Protein AF-A0A2E7ZGB5-F1 (afdb_monomer_lite)

pLDDT: mean 86.27, std 13.46, range [33.91, 98.81]

Structure (mmCIF, N/CA/C/O backbone):
data_AF-A0A2E7ZGB5-F1
#
_entry.id   AF-A0A2E7ZGB5-F1
#
loop_
_atom_site.group_PDB
_atom_site.id
_atom_site.type_symbol
_atom_site.label_atom_id
_atom_site.label_alt_id
_atom_site.label_comp_id
_atom_site.label_asym_id
_atom_site.label_entity_id
_atom_site.label_seq_id
_atom_site.pdbx_PDB_ins_code
_atom_site.Cartn_x
_atom_site.Cartn_y
_atom_site.Cartn_z
_atom_site.occupancy
_atom_site.B_iso_or_equiv
_atom_site.auth_seq_id
_atom_site.auth_comp_id
_atom_site.auth_asym_id
_atom_site.auth_atom_id
_atom_site.pdbx_PDB_model_num
ATOM 1 N N . MET A 1 1 ? -42.989 11.416 27.324 1.00 33.91 1 MET A N 1
ATOM 2 C CA . MET A 1 1 ? -41.528 11.415 27.110 1.00 33.91 1 MET A CA 1
ATOM 3 C C . MET A 1 1 ? -41.061 10.011 27.421 1.00 33.91 1 MET A C 1
ATOM 5 O O . MET A 1 1 ? -41.295 9.563 28.530 1.00 33.91 1 MET A O 1
ATOM 9 N N . ASN A 1 2 ? -40.588 9.282 26.412 1.00 34.47 2 ASN A N 1
ATOM 10 C CA . ASN A 1 2 ? -40.180 7.885 26.549 1.00 34.47 2 ASN A CA 1
ATOM 11 C C . ASN A 1 2 ? -38.756 7.885 27.124 1.00 34.47 2 ASN A C 1
ATOM 13 O O . ASN A 1 2 ? -37.868 8.462 26.500 1.00 34.47 2 ASN A O 1
ATOM 17 N N . GLU A 1 3 ? -38.538 7.276 28.289 1.00 39.34 3 GLU A N 1
ATOM 18 C CA . GLU A 1 3 ? -37.222 7.203 28.958 1.00 39.34 3 GLU A CA 1
ATOM 19 C C . GLU A 1 3 ? -36.145 6.509 28.097 1.00 39.34 3 GLU A C 1
ATOM 21 O O . GLU A 1 3 ? -34.952 6.662 28.334 1.00 39.34 3 GLU A O 1
ATOM 26 N N . ASN A 1 4 ? -36.561 5.851 27.011 1.00 43.88 4 ASN A N 1
ATOM 27 C CA . ASN A 1 4 ? -35.703 5.191 26.028 1.00 43.88 4 ASN A CA 1
ATOM 28 C C . ASN A 1 4 ? -34.879 6.139 25.126 1.00 43.88 4 ASN A C 1
ATOM 30 O O . ASN A 1 4 ? -34.114 5.649 24.304 1.00 43.88 4 ASN A O 1
ATOM 34 N N . PHE A 1 5 ? -35.017 7.468 25.240 1.00 46.66 5 PHE A N 1
ATOM 35 C CA . PHE A 1 5 ? -34.258 8.434 24.421 1.00 46.66 5 PHE A CA 1
ATOM 36 C C . PHE A 1 5 ? -33.047 9.065 25.124 1.00 46.66 5 PHE A C 1
ATOM 38 O O . PHE A 1 5 ? -32.237 9.707 24.462 1.00 46.66 5 PHE A O 1
ATOM 45 N N . ASN A 1 6 ? -32.866 8.842 26.430 1.00 44.19 6 ASN A N 1
ATOM 46 C CA . ASN A 1 6 ? -31.703 9.359 27.171 1.00 44.19 6 ASN A CA 1
ATOM 47 C C . ASN A 1 6 ? -30.391 8.603 26.872 1.00 44.19 6 ASN A C 1
ATOM 49 O O . ASN A 1 6 ? -29.354 8.933 27.440 1.00 44.19 6 ASN A O 1
ATOM 53 N N . PHE A 1 7 ? -30.435 7.593 25.998 1.00 50.78 7 PHE A N 1
ATOM 54 C CA . PHE A 1 7 ? -29.295 6.749 25.624 1.00 50.78 7 PHE A CA 1
ATOM 55 C C . PHE A 1 7 ? -28.570 7.188 24.348 1.00 50.78 7 PHE A C 1
ATOM 57 O O . PHE A 1 7 ? -27.513 6.655 24.025 1.00 50.78 7 PHE A O 1
ATOM 64 N N . LEU A 1 8 ? -29.087 8.208 23.653 1.00 53.19 8 LEU A N 1
ATOM 65 C CA . LEU A 1 8 ? -28.355 8.950 22.618 1.00 53.19 8 LEU A CA 1
ATOM 66 C C . LEU A 1 8 ? -27.328 9.885 23.279 1.00 53.19 8 LEU A C 1
ATOM 68 O O . LEU A 1 8 ? -27.328 11.087 23.025 1.00 53.19 8 LEU A O 1
ATOM 72 N N . ALA A 1 9 ? -26.559 9.343 24.226 1.00 53.03 9 ALA A N 1
ATOM 73 C CA . ALA A 1 9 ? -25.839 10.075 25.252 1.00 53.03 9 ALA A CA 1
ATOM 74 C C . ALA A 1 9 ? -24.914 11.127 24.629 1.00 53.03 9 ALA A C 1
ATOM 76 O O . ALA A 1 9 ? -23.829 10.826 24.143 1.00 53.03 9 ALA A O 1
ATOM 77 N N . SER A 1 10 ? -25.364 12.381 24.671 1.00 56.88 10 SER A N 1
ATOM 78 C CA . SER A 1 10 ? -24.547 13.555 24.375 1.00 56.88 10 SER A CA 1
ATOM 79 C C . SER A 1 10 ? -23.524 13.832 25.481 1.00 56.88 10 SER A C 1
ATOM 81 O O . SER A 1 10 ? -22.620 14.635 25.284 1.00 56.88 10 SER A O 1
ATOM 83 N N . GLU A 1 11 ? -23.684 13.204 26.650 1.00 77.88 11 GLU A N 1
ATOM 84 C CA . GLU A 1 11 ? -22.790 13.330 27.799 1.00 77.88 11 GLU A CA 1
ATOM 85 C C . GLU A 1 11 ? -21.987 12.041 27.994 1.00 77.88 11 GLU A C 1
ATOM 87 O O . GLU A 1 11 ? -22.532 10.935 27.941 1.00 77.88 11 GLU A O 1
ATOM 92 N N . ILE A 1 12 ? -20.684 12.196 28.225 1.00 87.50 12 ILE A N 1
ATOM 93 C CA . ILE A 1 12 ? -19.787 11.091 28.561 1.00 87.50 12 ILE A CA 1
ATOM 94 C C . ILE A 1 12 ? -20.091 10.625 29.990 1.00 87.50 12 ILE A C 1
ATOM 96 O O . ILE A 1 12 ? -20.146 11.429 30.920 1.00 87.50 12 ILE A O 1
ATOM 100 N N . LYS A 1 13 ? -20.274 9.317 30.158 1.00 93.75 13 LYS A N 1
ATOM 101 C CA . LYS A 1 13 ? -20.486 8.627 31.428 1.00 93.75 13 LYS A CA 1
ATOM 102 C C . LYS A 1 13 ? -19.448 7.528 31.567 1.00 93.75 13 LYS A C 1
ATOM 104 O O . LYS A 1 13 ? -19.450 6.561 30.803 1.00 93.75 13 LYS A O 1
ATOM 109 N N . GLU A 1 14 ? -18.583 7.709 32.554 1.00 96.44 14 GLU A N 1
ATOM 110 C CA . GLU A 1 14 ? -17.420 6.863 32.796 1.00 96.44 14 GLU A CA 1
ATOM 111 C C . GLU A 1 14 ? -17.732 5.715 33.759 1.00 96.44 14 GLU A C 1
ATOM 113 O O . GLU A 1 14 ? -18.477 5.903 34.727 1.00 96.44 14 GLU A O 1
ATOM 118 N N . LYS A 1 15 ? -17.151 4.540 33.506 1.00 96.88 15 LYS A N 1
ATOM 119 C CA . LYS A 1 15 ? -17.184 3.391 34.417 1.00 96.88 15 LYS A CA 1
ATOM 120 C C . LYS A 1 15 ? -15.921 2.549 34.271 1.00 96.88 15 LYS A C 1
ATOM 122 O O . LYS A 1 15 ? -15.506 2.249 33.155 1.00 96.88 15 LYS A O 1
ATOM 127 N N . ASP A 1 16 ? -15.362 2.131 35.400 1.00 97.94 16 ASP A N 1
ATOM 128 C CA . ASP A 1 16 ? -14.392 1.040 35.433 1.00 97.94 16 ASP A CA 1
ATOM 129 C C . ASP A 1 16 ? -15.157 -0.290 35.407 1.00 97.94 16 ASP A C 1
ATOM 131 O O . ASP A 1 16 ? -16.128 -0.457 36.150 1.00 97.94 16 ASP A O 1
ATOM 135 N N . VAL A 1 17 ? -14.752 -1.204 34.529 1.00 97.56 17 VAL A N 1
ATOM 136 C CA . VAL A 1 17 ? -15.364 -2.521 34.333 1.00 97.56 17 VAL A CA 1
ATOM 137 C C . VAL A 1 17 ? -14.355 -3.585 34.740 1.00 97.56 17 VAL A C 1
ATOM 139 O O . VAL A 1 17 ? -13.349 -3.794 34.061 1.00 97.56 17 VAL A O 1
ATOM 142 N N . TYR A 1 18 ? -14.624 -4.261 35.855 1.00 97.19 18 TYR A N 1
ATOM 143 C CA . TYR A 1 18 ? -13.742 -5.297 36.400 1.00 97.19 18 TYR A CA 1
ATOM 144 C C . TYR A 1 18 ? -14.159 -6.680 35.892 1.00 97.19 18 TYR A C 1
ATOM 146 O O . TYR A 1 18 ? -14.909 -7.399 36.562 1.00 97.19 18 TYR A O 1
ATOM 154 N N . CYS A 1 19 ? -13.678 -7.054 34.707 1.00 94.81 19 CYS A N 1
ATOM 155 C CA . CYS A 1 19 ? -14.109 -8.267 34.009 1.00 94.81 19 CYS A CA 1
ATOM 156 C C . CYS A 1 19 ? -13.753 -9.554 34.770 1.00 94.81 19 CYS A C 1
ATOM 158 O O . CYS A 1 19 ? -14.585 -10.457 34.881 1.00 94.81 19 CYS A O 1
ATOM 160 N N . ASP A 1 20 ? -12.606 -9.578 35.449 1.00 92.56 20 ASP A N 1
ATOM 161 C CA . ASP A 1 20 ? -12.195 -10.700 36.309 1.00 92.56 20 ASP A CA 1
ATOM 162 C C . ASP A 1 20 ? -13.121 -10.917 37.523 1.00 92.56 20 ASP A C 1
ATOM 164 O O . ASP A 1 20 ? -13.155 -11.999 38.113 1.00 92.56 20 ASP A O 1
ATOM 168 N N . ASN A 1 21 ? -13.906 -9.898 37.892 1.00 93.56 21 ASN A N 1
ATOM 169 C CA . ASN A 1 21 ? -14.896 -9.959 38.970 1.00 93.56 21 ASN A CA 1
ATOM 170 C C . ASN A 1 21 ? -16.315 -10.273 38.459 1.00 93.56 21 ASN A C 1
ATOM 172 O O . ASN A 1 21 ? -17.274 -10.214 39.232 1.00 93.56 21 ASN A O 1
ATOM 176 N N . GLY A 1 22 ? -16.456 -10.620 37.175 1.00 91.56 22 GLY A N 1
ATOM 177 C CA . GLY A 1 22 ? -17.725 -10.978 36.544 1.00 91.56 22 GLY A CA 1
ATOM 178 C C . GLY A 1 22 ? -18.549 -9.794 36.037 1.00 91.56 22 GLY A C 1
ATOM 179 O O . GLY A 1 22 ? -19.699 -9.997 35.650 1.00 91.56 22 GLY A O 1
ATOM 180 N N . GLU A 1 23 ? -18.004 -8.572 36.034 1.00 95.75 23 GLU A N 1
ATOM 181 C CA . GLU A 1 23 ? -18.638 -7.454 35.332 1.00 95.75 23 GLU A CA 1
ATOM 182 C C . GLU A 1 23 ? -18.489 -7.615 33.816 1.00 95.75 23 GLU A C 1
ATOM 184 O O . GLU A 1 23 ? -17.517 -8.191 33.332 1.00 95.75 23 GLU A O 1
ATOM 189 N N . THR A 1 24 ? -19.442 -7.089 33.046 1.00 93.94 24 THR A N 1
ATOM 190 C CA . THR A 1 24 ? -19.388 -7.163 31.583 1.00 93.94 24 THR A CA 1
ATOM 191 C C . THR A 1 24 ? -19.484 -5.781 30.949 1.00 93.94 24 THR A C 1
ATOM 193 O O . THR A 1 24 ? -20.166 -4.879 31.448 1.00 93.94 24 THR A O 1
ATOM 196 N N . ILE A 1 25 ? -18.824 -5.625 29.798 1.00 94.12 25 ILE A N 1
ATOM 197 C CA . ILE A 1 25 ? -18.914 -4.413 28.974 1.00 94.12 25 ILE A CA 1
ATOM 198 C C . ILE A 1 25 ? -20.365 -4.177 28.537 1.00 94.12 25 ILE A C 1
ATOM 200 O O . ILE A 1 25 ? -20.853 -3.050 28.587 1.00 94.12 25 ILE A O 1
ATOM 204 N N . SER A 1 26 ? -21.078 -5.244 28.169 1.00 91.38 26 SER A N 1
ATOM 205 C CA . SER A 1 26 ? -22.479 -5.162 27.747 1.00 91.38 26 SER A CA 1
ATOM 206 C C . SER A 1 26 ? -23.388 -4.620 28.851 1.00 91.38 26 SER A C 1
ATOM 208 O O . SER A 1 26 ? -24.216 -3.753 28.573 1.00 91.38 26 SER A O 1
ATOM 210 N N . ASP A 1 27 ? -23.219 -5.056 30.103 1.00 92.62 27 ASP A N 1
ATOM 211 C CA . ASP A 1 27 ? -24.002 -4.539 31.233 1.00 92.62 27 ASP A CA 1
ATOM 212 C C . ASP A 1 27 ? -23.693 -3.064 31.505 1.00 92.62 27 ASP A C 1
ATOM 214 O O . ASP A 1 27 ? -24.611 -2.259 31.663 1.00 92.62 27 ASP A O 1
ATOM 218 N N . ALA A 1 28 ? -22.413 -2.674 31.472 1.00 94.25 28 ALA A N 1
ATOM 219 C CA . ALA A 1 28 ? -22.016 -1.272 31.595 1.00 94.25 28 ALA A CA 1
ATOM 220 C C . ALA A 1 28 ? -22.647 -0.400 30.498 1.00 94.25 28 ALA A C 1
ATOM 222 O O . ALA A 1 28 ? -23.225 0.649 30.794 1.00 94.25 28 ALA A O 1
ATOM 223 N N . ILE A 1 29 ? -22.613 -0.856 29.243 1.00 92.00 29 ILE A N 1
ATOM 224 C CA . ILE A 1 29 ? -23.288 -0.156 28.151 1.00 92.00 29 ILE A CA 1
ATOM 225 C C . ILE A 1 29 ? -24.784 -0.090 28.430 1.00 92.00 29 ILE A C 1
ATOM 227 O O . ILE A 1 29 ? -25.334 0.994 28.332 1.00 92.00 29 ILE A O 1
ATOM 231 N N . ASN A 1 30 ? -25.435 -1.190 28.823 1.00 89.62 30 ASN A N 1
ATOM 232 C CA . ASN A 1 30 ? -26.880 -1.273 29.078 1.00 89.62 30 ASN A CA 1
ATOM 233 C C . ASN A 1 30 ? -27.377 -0.402 30.246 1.00 89.62 30 ASN A C 1
ATOM 235 O O . ASN A 1 30 ? -28.555 -0.008 30.241 1.00 89.62 30 ASN A O 1
ATOM 239 N N . ASP A 1 31 ? -26.492 -0.080 31.188 1.00 90.88 31 ASP A N 1
ATOM 240 C CA . ASP A 1 31 ? -26.709 0.856 32.296 1.00 90.88 31 ASP A CA 1
ATOM 241 C C . ASP A 1 31 ? -26.517 2.331 31.888 1.00 90.88 31 ASP A C 1
ATOM 243 O O . ASP A 1 31 ? -26.887 3.243 32.632 1.00 90.88 31 ASP A O 1
ATOM 247 N N . GLY A 1 32 ? -26.002 2.588 30.682 1.00 89.25 32 GLY A N 1
ATOM 248 C CA . GLY A 1 32 ? -25.879 3.924 30.094 1.00 89.25 32 GLY A CA 1
ATOM 249 C C . GLY A 1 32 ? -24.488 4.530 30.153 1.00 89.25 32 GLY A C 1
ATOM 250 O O . GLY A 1 32 ? -24.374 5.744 29.981 1.00 89.25 32 GLY A O 1
ATOM 251 N N . TYR A 1 33 ? -23.453 3.726 30.396 1.00 93.31 33 TYR A N 1
ATOM 252 C CA . TYR A 1 33 ? -22.061 4.162 30.322 1.00 93.31 33 TYR A CA 1
ATOM 253 C C . TYR A 1 33 ? -21.532 4.050 28.887 1.00 93.31 33 TYR A C 1
ATOM 255 O O . TYR A 1 33 ? -21.860 3.115 28.161 1.00 93.31 33 TYR A O 1
ATOM 263 N N . ASN A 1 34 ? -20.721 5.021 28.470 1.00 92.81 34 ASN A N 1
ATOM 264 C CA . ASN A 1 34 ? -20.188 5.126 27.104 1.00 92.81 34 ASN A CA 1
ATOM 265 C C . ASN A 1 34 ? -18.686 5.455 27.058 1.00 92.81 34 ASN A C 1
ATOM 267 O O . ASN A 1 34 ? -18.129 5.655 25.980 1.00 92.81 34 ASN A O 1
ATOM 271 N N . SER A 1 35 ? -18.034 5.504 28.218 1.00 96.69 35 SER A N 1
ATOM 272 C CA . SER A 1 35 ? -16.586 5.588 28.362 1.00 96.69 35 SER A CA 1
ATOM 273 C C . SER A 1 35 ? -16.159 4.580 29.419 1.00 96.69 35 SER A C 1
ATOM 275 O O . SER A 1 35 ? -16.526 4.704 30.586 1.00 96.69 35 SER A O 1
ATOM 277 N N . LEU A 1 36 ? -15.466 3.529 29.000 1.00 97.62 36 LEU A N 1
ATOM 278 C CA . LEU A 1 36 ? -15.173 2.373 29.837 1.00 97.62 36 LEU A CA 1
ATOM 279 C C . LEU A 1 36 ? -13.664 2.225 30.016 1.00 97.62 36 LEU A C 1
ATOM 281 O O . LEU A 1 36 ? -12.936 2.183 29.025 1.00 97.62 36 LEU A O 1
ATOM 285 N N . THR A 1 37 ? -13.208 2.110 31.261 1.00 98.12 37 THR A N 1
ATOM 286 C CA . THR A 1 37 ? -11.881 1.558 31.571 1.00 98.12 37 THR A CA 1
ATOM 287 C C . THR A 1 37 ? -12.069 0.080 31.867 1.00 98.12 37 THR A C 1
ATOM 289 O O . THR A 1 37 ? -12.828 -0.252 32.774 1.00 98.12 37 THR A O 1
ATOM 292 N N . ILE A 1 38 ? -11.430 -0.813 31.123 1.00 97.62 38 ILE A N 1
ATOM 293 C CA . ILE A 1 38 ? -11.533 -2.250 31.389 1.00 97.62 38 ILE A CA 1
ATOM 294 C C . ILE A 1 38 ? -10.335 -2.740 32.197 1.00 97.62 38 ILE A C 1
ATOM 296 O O . ILE A 1 38 ? -9.227 -2.233 32.036 1.00 97.62 38 ILE A O 1
ATOM 300 N N . HIS A 1 39 ? -10.588 -3.721 33.060 1.00 97.25 39 HIS A N 1
ATOM 301 C CA . HIS A 1 39 ? -9.574 -4.424 33.834 1.00 97.25 39 HIS A CA 1
ATOM 302 C C . HIS A 1 39 ? -9.705 -5.933 33.609 1.00 97.25 39 HIS A C 1
ATOM 304 O O . HIS A 1 39 ? -10.774 -6.502 33.871 1.00 97.25 39 HIS A O 1
ATOM 310 N N . GLY A 1 40 ? -8.607 -6.566 33.203 1.00 95.25 40 GLY A N 1
ATOM 311 C CA . GLY A 1 40 ? -8.510 -8.009 33.003 1.00 95.25 40 GLY A CA 1
ATOM 312 C C . GLY A 1 40 ? -9.094 -8.479 31.673 1.00 95.25 40 GLY A C 1
ATOM 313 O O . GLY A 1 40 ? -9.052 -7.764 30.668 1.00 95.25 40 GLY A O 1
ATOM 314 N N . ASP A 1 41 ? -9.639 -9.696 31.674 1.00 95.25 41 ASP A N 1
ATOM 315 C CA . ASP A 1 41 ? -10.091 -10.377 30.458 1.00 95.25 41 ASP A CA 1
ATOM 316 C C . ASP A 1 41 ? -11.610 -10.275 30.289 1.00 95.25 41 ASP A C 1
ATOM 318 O O . ASP A 1 41 ? -12.398 -11.031 30.866 1.00 95.25 41 ASP A O 1
ATOM 322 N N . CYS A 1 42 ? -12.049 -9.333 29.462 1.00 94.19 42 CYS A N 1
ATOM 323 C CA . CYS A 1 42 ? -13.453 -9.181 29.115 1.00 94.19 42 CYS A CA 1
ATOM 324 C C . CYS A 1 42 ? -13.849 -10.149 28.000 1.00 94.19 42 CYS A C 1
ATOM 326 O O . CYS A 1 42 ? -13.098 -10.390 27.055 1.00 94.19 42 CYS A O 1
ATOM 328 N N . SER A 1 43 ? -15.079 -10.661 28.055 1.00 90.06 43 SER A N 1
ATOM 329 C CA . SER A 1 43 ? -15.645 -11.441 26.957 1.00 90.06 43 SER A CA 1
ATOM 330 C C . SER A 1 43 ? -17.029 -10.952 26.562 1.00 90.06 43 SER A C 1
ATOM 332 O O . SER A 1 43 ? -17.838 -10.577 27.413 1.00 90.06 43 SER A O 1
ATOM 334 N N . GLY A 1 44 ? -17.295 -10.974 25.259 1.00 84.62 44 GLY A N 1
ATOM 335 C CA . GLY A 1 44 ? -18.600 -10.663 24.689 1.00 84.62 44 GLY A CA 1
ATOM 336 C C . GLY A 1 44 ? -18.506 -9.782 23.453 1.00 84.62 44 GLY A C 1
ATOM 337 O O . GLY A 1 44 ? -17.617 -8.942 23.346 1.00 84.62 44 GLY A O 1
ATOM 338 N N . ALA A 1 45 ? -19.447 -9.984 22.533 1.00 86.81 45 ALA A N 1
ATOM 339 C CA . ALA A 1 45 ? -19.609 -9.129 21.367 1.00 86.81 45 ALA A CA 1
ATOM 340 C C . ALA A 1 45 ? -20.067 -7.719 21.774 1.00 86.81 45 ALA A C 1
ATOM 342 O O . ALA A 1 45 ? -20.750 -7.553 22.788 1.00 86.81 45 ALA A O 1
ATOM 343 N N . ILE A 1 46 ? -19.705 -6.708 20.982 1.00 89.62 46 ILE A N 1
ATOM 344 C CA . ILE A 1 46 ? -20.018 -5.297 21.249 1.00 89.62 46 ILE A CA 1
ATOM 345 C C . ILE A 1 46 ? -20.607 -4.645 19.996 1.00 89.62 46 ILE A C 1
ATOM 347 O O . ILE A 1 46 ? -20.060 -4.732 18.897 1.00 89.62 46 ILE A O 1
ATOM 351 N N . GLY A 1 47 ? -21.731 -3.953 20.173 1.00 89.38 47 GLY A N 1
ATOM 352 C CA . GLY A 1 47 ? -22.405 -3.189 19.130 1.00 89.38 47 GLY A CA 1
ATOM 353 C C . GLY A 1 47 ? -22.415 -1.694 19.439 1.00 89.38 47 GLY A C 1
ATOM 354 O O . GLY A 1 47 ? -22.876 -1.280 20.501 1.00 89.38 47 GLY A O 1
ATOM 355 N N . VAL A 1 48 ? -21.995 -0.865 18.485 1.00 90.19 48 VAL A N 1
ATOM 356 C CA . VAL A 1 48 ? -22.073 0.601 18.568 1.00 90.19 48 VAL A CA 1
ATOM 357 C C . VAL A 1 48 ? -22.882 1.106 17.374 1.00 90.19 48 VAL A C 1
ATOM 359 O O . VAL A 1 48 ? -22.406 1.113 16.244 1.00 90.19 48 VAL A O 1
ATOM 362 N N . TYR A 1 49 ? -24.150 1.447 17.598 1.00 86.06 49 TYR A N 1
ATOM 363 C CA . TYR A 1 49 ? -25.102 1.725 16.526 1.00 86.06 49 TYR A CA 1
ATOM 364 C C . TYR A 1 49 ? -26.202 2.727 16.905 1.00 86.06 49 TYR A C 1
ATOM 366 O O . TYR A 1 49 ? -26.757 2.705 18.012 1.00 86.06 49 TYR A O 1
ATOM 374 N N . LYS A 1 50 ? -26.591 3.570 15.937 1.00 78.00 50 LYS A N 1
ATOM 375 C CA . LYS A 1 50 ? -27.755 4.468 16.023 1.00 78.00 50 LYS A CA 1
ATOM 376 C C . LYS A 1 50 ? -29.021 3.756 15.531 1.00 78.00 50 LYS A C 1
ATOM 378 O O . LYS A 1 50 ? -29.319 3.731 14.350 1.00 78.00 50 LYS A O 1
ATOM 383 N N . LEU A 1 51 ? -29.777 3.165 16.461 1.00 64.50 51 LEU A N 1
ATOM 384 C CA . LEU A 1 51 ? -31.217 2.843 16.357 1.00 64.50 51 LEU A CA 1
ATOM 385 C C . LEU A 1 51 ? -31.795 2.566 14.937 1.00 64.50 51 LEU A C 1
ATOM 387 O O . LEU A 1 51 ? -32.546 3.395 14.432 1.00 64.50 51 LEU A O 1
ATOM 391 N N . ALA A 1 52 ? -31.565 1.373 14.360 1.00 58.09 52 ALA A N 1
ATOM 392 C CA . ALA A 1 52 ? -32.555 0.634 13.538 1.00 58.09 52 ALA A CA 1
ATOM 393 C C . ALA A 1 52 ? -32.059 -0.769 13.090 1.00 58.09 52 ALA A C 1
ATOM 395 O O . ALA A 1 52 ? -31.901 -1.011 11.893 1.00 58.09 52 ALA A O 1
ATOM 396 N N . PRO A 1 53 ? -31.883 -1.750 14.000 1.00 55.19 53 PRO A N 1
ATOM 397 C CA . PRO A 1 53 ? -31.582 -3.135 13.603 1.00 55.19 53 PRO A CA 1
ATOM 398 C C . PRO A 1 53 ? -32.667 -3.754 12.693 1.00 55.19 53 PRO A C 1
ATOM 400 O O . PRO A 1 53 ? -32.386 -4.647 11.892 1.00 55.19 53 PRO A O 1
ATOM 403 N N . SER A 1 54 ? -33.892 -3.210 12.722 1.00 56.00 54 SER A N 1
ATOM 404 C CA . SER A 1 54 ? -35.001 -3.621 11.854 1.00 56.00 54 SER A CA 1
ATOM 405 C C . SER A 1 54 ? -34.754 -3.390 10.360 1.00 56.00 54 SER A C 1
ATOM 407 O O . SER A 1 54 ? -35.308 -4.133 9.551 1.00 56.00 54 SER A O 1
ATOM 409 N N . ALA A 1 55 ? -33.916 -2.417 9.976 1.00 53.09 55 ALA A N 1
ATOM 410 C CA . ALA A 1 55 ? -33.546 -2.190 8.575 1.00 53.09 55 ALA A CA 1
ATOM 411 C C . ALA A 1 55 ? -32.760 -3.373 7.977 1.00 53.09 55 ALA A C 1
ATOM 413 O O . ALA A 1 55 ? -32.739 -3.547 6.761 1.00 53.09 55 ALA A O 1
ATOM 414 N N . TYR A 1 56 ? -32.183 -4.214 8.838 1.00 57.25 56 TYR A N 1
ATOM 415 C CA . TYR A 1 56 ? -31.417 -5.404 8.477 1.00 57.25 56 TYR A CA 1
ATOM 416 C C . TYR A 1 56 ? -32.169 -6.710 8.780 1.00 57.25 56 TYR A C 1
ATOM 418 O O . TYR A 1 56 ? -31.596 -7.790 8.683 1.00 57.25 56 TYR A O 1
ATOM 426 N N . GLY A 1 57 ? -33.454 -6.632 9.156 1.00 61.50 57 GLY A N 1
ATOM 427 C CA . GLY A 1 57 ? -34.246 -7.804 9.542 1.00 61.50 57 GLY A CA 1
ATOM 428 C C . GLY A 1 57 ? -33.831 -8.432 10.878 1.00 61.50 57 GLY A C 1
ATOM 429 O O . GLY A 1 57 ? -34.220 -9.566 11.145 1.00 61.50 57 GLY A O 1
ATOM 430 N N . ILE A 1 58 ? -33.068 -7.710 11.707 1.00 66.38 58 ILE A N 1
ATOM 431 C CA . ILE A 1 58 ? -32.559 -8.187 12.998 1.00 66.38 58 ILE A CA 1
ATOM 432 C C . ILE A 1 58 ? -33.428 -7.632 14.135 1.00 66.38 58 ILE A C 1
ATOM 434 O O . ILE A 1 58 ? -33.832 -6.462 14.117 1.00 66.38 58 ILE A O 1
ATOM 438 N N . SER A 1 59 ? -33.745 -8.463 15.132 1.00 66.75 59 SER A N 1
ATOM 439 C CA . SER A 1 59 ? -34.457 -8.013 16.329 1.00 66.75 59 SER A CA 1
ATOM 440 C C . SER A 1 59 ? -33.503 -7.298 17.283 1.00 66.75 59 SER A C 1
ATOM 442 O O . SER A 1 59 ? -32.339 -7.660 17.407 1.00 66.75 59 SER A O 1
ATOM 444 N N . TYR A 1 60 ? -34.008 -6.331 18.054 1.00 64.88 60 TYR A N 1
ATOM 445 C CA . TYR A 1 60 ? -33.243 -5.745 19.165 1.00 64.88 60 TYR A CA 1
ATOM 446 C C . TYR A 1 60 ? -32.784 -6.795 20.186 1.00 64.88 60 TYR A C 1
ATOM 448 O O . TYR A 1 60 ? -31.766 -6.598 20.836 1.00 64.88 60 TYR A O 1
ATOM 456 N N . ASN A 1 61 ? -33.520 -7.902 20.319 1.00 69.50 61 ASN A N 1
ATOM 457 C CA . ASN A 1 61 ? -33.156 -8.996 21.221 1.00 69.50 61 ASN A CA 1
ATOM 458 C C . ASN A 1 61 ? -31.963 -9.820 20.717 1.00 69.50 61 ASN A C 1
ATOM 460 O O . ASN A 1 61 ? -31.409 -10.592 21.491 1.00 69.50 61 ASN A O 1
ATOM 464 N N . ASP A 1 62 ? -31.594 -9.663 19.446 1.00 72.06 62 ASP A N 1
ATOM 465 C CA . ASP A 1 62 ? -30.460 -10.353 18.833 1.00 72.06 62 ASP A CA 1
ATOM 466 C C . ASP A 1 62 ? -29.182 -9.488 18.889 1.00 72.06 62 ASP A C 1
ATOM 468 O O . ASP A 1 62 ? -28.129 -9.908 18.417 1.00 72.06 62 ASP A O 1
ATOM 472 N N . MET A 1 63 ? -29.266 -8.266 19.438 1.00 79.00 63 MET A N 1
ATOM 473 C CA . MET A 1 63 ? -28.137 -7.341 19.579 1.00 79.00 63 MET A CA 1
ATOM 474 C C . MET A 1 63 ? -27.385 -7.582 20.900 1.00 79.00 63 MET A C 1
ATOM 476 O O . MET A 1 63 ? -28.029 -7.839 21.919 1.00 79.00 63 MET A O 1
ATOM 480 N N . PRO A 1 64 ? -26.047 -7.422 20.929 1.00 81.88 64 PRO A N 1
ATOM 481 C CA . PRO A 1 64 ? -25.240 -7.676 22.129 1.00 81.88 64 PRO A CA 1
ATOM 482 C C . PRO A 1 64 ? -25.528 -6.707 23.289 1.00 81.88 64 PRO A C 1
ATOM 484 O O . PRO A 1 64 ? -25.478 -7.084 24.457 1.00 81.88 64 PRO A O 1
ATOM 487 N N . ASN A 1 65 ? -25.873 -5.457 22.976 1.00 85.69 65 ASN A N 1
ATOM 488 C CA . ASN A 1 65 ? -26.171 -4.404 23.946 1.00 85.69 65 ASN A CA 1
ATOM 489 C C . ASN A 1 65 ? -27.203 -3.413 23.388 1.00 85.69 65 ASN A C 1
ATOM 491 O O . ASN A 1 65 ? -27.502 -3.402 22.190 1.00 85.69 65 ASN A O 1
ATOM 495 N N . LYS A 1 66 ? -27.739 -2.549 24.260 1.00 85.56 66 LYS A N 1
ATOM 496 C CA . LYS A 1 66 ? -28.615 -1.431 23.884 1.00 85.56 66 LYS A CA 1
ATOM 497 C C . LYS A 1 66 ? -27.904 -0.473 22.915 1.00 85.56 66 LYS A C 1
ATOM 499 O O . LYS A 1 66 ? -26.691 -0.303 23.031 1.00 85.56 66 LYS A O 1
ATOM 504 N N . PRO A 1 67 ? -28.648 0.194 22.012 1.00 84.94 67 PRO A N 1
ATOM 505 C CA . PRO A 1 67 ? -28.079 1.135 21.051 1.00 84.94 67 PRO A CA 1
ATOM 506 C C . PRO A 1 67 ? -27.254 2.228 21.731 1.00 84.94 67 PRO A C 1
ATOM 508 O O . PRO A 1 67 ? -27.721 2.856 22.680 1.00 84.94 67 PRO A O 1
ATOM 511 N N . ILE A 1 68 ? -26.063 2.477 21.201 1.00 86.25 68 ILE A N 1
ATOM 512 C CA . ILE A 1 68 ? -25.102 3.469 21.682 1.00 86.25 68 ILE A CA 1
ATOM 513 C C . ILE A 1 68 ? -24.364 4.029 20.467 1.00 86.25 68 ILE A C 1
ATOM 515 O O . ILE A 1 68 ? -23.842 3.270 19.666 1.00 86.25 68 ILE A O 1
ATOM 519 N N . SER A 1 69 ? -24.348 5.349 20.288 1.00 88.00 69 SER A N 1
ATOM 520 C CA . SER A 1 69 ? -23.796 5.983 19.077 1.00 88.00 69 SER A CA 1
ATOM 521 C C . SER A 1 69 ? -22.325 6.383 19.186 1.00 88.00 69 SER A C 1
ATOM 523 O O . SER A 1 69 ? -21.720 6.827 18.212 1.00 88.00 69 SER A O 1
ATOM 525 N N . TYR A 1 70 ? -21.788 6.323 20.399 1.00 91.31 70 TYR A N 1
ATOM 526 C CA . TYR A 1 70 ? -20.454 6.773 20.757 1.00 91.31 70 TYR A CA 1
ATOM 527 C C . TYR A 1 70 ? -19.961 5.897 21.898 1.00 91.31 70 TYR A C 1
ATOM 529 O O . TYR A 1 70 ? -20.635 5.836 22.925 1.00 91.31 70 TYR A O 1
ATOM 537 N N . LEU A 1 71 ? -18.821 5.238 21.727 1.00 94.56 71 LEU A N 1
ATOM 538 C CA . LEU A 1 71 ? -18.219 4.402 22.758 1.00 94.56 71 LEU A CA 1
ATOM 539 C C . LEU A 1 71 ? -16.709 4.648 22.808 1.00 94.56 71 LEU A C 1
ATOM 541 O O . LEU A 1 71 ? -16.041 4.626 21.776 1.00 94.56 71 LEU A O 1
ATOM 545 N N . ILE A 1 72 ? -16.179 4.872 24.009 1.00 97.00 72 ILE A N 1
ATOM 546 C CA . ILE A 1 72 ? -14.745 4.805 24.299 1.00 97.00 72 ILE A CA 1
ATOM 547 C C . ILE A 1 72 ? -14.500 3.572 25.162 1.00 97.00 72 ILE A C 1
ATOM 549 O O . ILE A 1 72 ? -15.168 3.395 26.181 1.00 97.00 72 ILE A O 1
ATOM 553 N N . ILE A 1 73 ? -13.513 2.762 24.796 1.00 97.12 73 ILE A N 1
ATOM 554 C CA . ILE A 1 73 ? -12.982 1.696 25.642 1.00 97.12 73 ILE A CA 1
ATOM 555 C C . ILE A 1 73 ? -11.476 1.892 25.771 1.00 97.12 73 ILE A C 1
ATOM 557 O O . ILE A 1 73 ? -10.779 2.045 24.770 1.00 97.12 73 ILE A O 1
ATOM 561 N N . LYS A 1 74 ? -10.961 1.886 26.996 1.00 97.62 74 LYS A N 1
ATOM 562 C CA . LYS A 1 74 ? -9.525 1.950 27.264 1.00 97.62 74 LYS A CA 1
ATOM 563 C C . LYS A 1 74 ? -9.097 0.847 28.223 1.00 97.62 74 LYS A C 1
ATOM 565 O O . LYS A 1 74 ? -9.850 0.505 29.134 1.00 97.62 74 LYS A O 1
ATOM 570 N N . GLY A 1 75 ? -7.894 0.327 28.031 1.00 97.31 75 GLY A N 1
ATOM 571 C CA . GLY A 1 75 ? -7.237 -0.531 29.010 1.00 97.31 75 GLY A CA 1
ATOM 572 C C . GLY A 1 75 ? -6.828 0.289 30.225 1.00 97.31 75 GLY A C 1
ATOM 573 O O . GLY A 1 75 ? -6.594 1.499 30.127 1.00 97.31 75 GLY A O 1
ATOM 574 N N . TYR A 1 76 ? -6.757 -0.356 31.378 1.00 96.00 76 TYR A N 1
ATOM 575 C CA . TYR A 1 76 ? -6.257 0.263 32.593 1.00 96.00 76 TYR A CA 1
ATOM 576 C C . TYR A 1 76 ? -4.731 0.426 32.554 1.00 96.00 76 TYR A C 1
ATOM 578 O O . TYR A 1 76 ? -4.225 1.475 32.957 1.00 96.00 76 TYR A O 1
ATOM 586 N N . ASN A 1 77 ? -4.005 -0.584 32.056 1.00 84.69 77 ASN A N 1
ATOM 587 C CA . ASN A 1 77 ? -2.538 -0.626 32.143 1.00 84.69 77 ASN A CA 1
ATOM 588 C C . ASN A 1 77 ? -1.783 -0.029 30.937 1.00 84.69 77 ASN A C 1
ATOM 590 O O . ASN A 1 77 ? -0.563 0.088 31.005 1.00 84.69 77 ASN A O 1
ATOM 594 N N . ASP A 1 78 ? -2.471 0.381 29.863 1.00 88.12 78 ASP A N 1
ATOM 595 C CA . ASP A 1 78 ? -1.886 0.941 28.617 1.00 88.12 78 ASP A CA 1
ATOM 596 C C . ASP A 1 78 ? -0.730 0.106 28.013 1.00 88.12 78 ASP A C 1
ATOM 598 O O . ASP A 1 78 ? 0.077 0.583 27.219 1.00 88.12 78 ASP A O 1
ATOM 602 N N . ASP A 1 79 ? -0.642 -1.168 28.386 1.00 92.50 79 ASP A N 1
ATOM 603 C CA . ASP A 1 79 ? 0.380 -2.132 27.969 1.00 92.50 79 ASP A CA 1
ATOM 604 C C . ASP A 1 79 ? -0.229 -3.292 27.165 1.00 92.50 79 ASP A C 1
ATOM 606 O O . ASP A 1 79 ? 0.430 -4.305 26.931 1.00 92.50 79 ASP A O 1
ATOM 610 N N . LYS A 1 80 ? -1.493 -3.131 26.742 1.00 94.69 80 LYS A N 1
ATOM 611 C CA . LYS A 1 80 ? -2.293 -4.113 25.996 1.00 94.69 80 LYS A CA 1
ATOM 612 C C . LYS A 1 80 ? -2.596 -5.399 26.784 1.00 94.69 80 LYS A C 1
ATOM 614 O O . LYS A 1 80 ? -3.070 -6.364 26.186 1.00 94.69 80 LYS A O 1
ATOM 619 N N . SER A 1 81 ? -2.358 -5.421 28.104 1.00 96.06 81 SER A N 1
ATOM 620 C CA . SER A 1 81 ? -2.647 -6.588 28.956 1.00 96.06 81 SER A CA 1
ATOM 621 C C . SER A 1 81 ? -4.137 -6.809 29.211 1.00 96.06 81 SER A C 1
ATOM 623 O O . SER A 1 81 ? -4.543 -7.952 29.396 1.00 96.06 81 SER A O 1
ATOM 625 N N . ASP A 1 82 ? -4.946 -5.747 29.194 1.00 97.25 82 ASP A N 1
ATOM 626 C CA . ASP A 1 82 ? -6.400 -5.861 29.284 1.00 97.25 82 ASP A CA 1
ATOM 627 C C . ASP A 1 82 ? -6.965 -6.300 27.928 1.00 97.25 82 ASP A C 1
ATOM 629 O O . ASP A 1 82 ? -6.645 -5.716 26.881 1.00 97.25 82 ASP A O 1
ATOM 633 N N . THR A 1 83 ? -7.806 -7.336 27.936 1.00 96.31 83 THR A N 1
ATOM 634 C CA . THR A 1 83 ? -8.257 -7.989 26.704 1.00 96.31 83 THR A CA 1
ATOM 635 C C . THR A 1 83 ? -9.771 -7.956 26.535 1.00 96.31 83 THR A C 1
ATOM 637 O O . THR A 1 83 ? -10.538 -7.953 27.499 1.00 96.31 83 THR A O 1
ATOM 640 N N . ILE A 1 84 ? -10.222 -7.954 25.280 1.00 95.12 84 ILE A N 1
ATOM 641 C CA . ILE A 1 84 ? -11.607 -8.254 24.915 1.00 95.12 84 ILE A CA 1
ATOM 642 C C . ILE A 1 84 ? -11.584 -9.437 23.960 1.00 95.12 84 ILE A C 1
ATOM 644 O O . ILE A 1 84 ? -11.037 -9.340 22.865 1.00 95.12 84 ILE A O 1
ATOM 648 N N . THR A 1 85 ? -12.199 -10.543 24.369 1.00 93.50 85 THR A N 1
ATOM 649 C CA . THR A 1 85 ? -12.307 -11.758 23.559 1.00 93.50 85 THR A CA 1
ATOM 650 C C . THR A 1 85 ? -13.755 -12.021 23.171 1.00 93.50 85 THR A C 1
ATOM 652 O O . THR A 1 85 ? -14.625 -12.226 24.027 1.00 93.50 85 THR A O 1
ATOM 655 N N . THR A 1 86 ? -14.028 -12.061 21.874 1.00 87.06 86 THR A N 1
ATOM 656 C CA . THR A 1 86 ? -15.365 -12.333 21.340 1.00 87.06 86 THR A CA 1
ATOM 657 C C . THR A 1 86 ? -15.513 -13.816 20.965 1.00 87.06 86 THR A C 1
ATOM 659 O O . THR A 1 86 ? -14.581 -14.438 20.453 1.00 87.06 86 THR A O 1
ATOM 662 N N . PRO A 1 87 ? -16.657 -14.448 21.283 1.00 73.44 87 PRO A N 1
ATOM 663 C CA . PRO A 1 87 ? -16.894 -15.850 20.947 1.00 73.44 87 PRO A CA 1
ATOM 664 C C . PRO A 1 87 ? -17.189 -16.032 19.448 1.00 73.44 87 PRO A C 1
ATOM 666 O O . PRO A 1 87 ? -17.935 -15.255 18.869 1.00 73.44 87 PRO A O 1
ATOM 669 N N . SER A 1 88 ? -16.695 -17.116 18.840 1.00 67.75 88 SER A N 1
ATOM 670 C CA . SER A 1 88 ? -16.956 -17.448 17.428 1.00 67.75 88 SER A CA 1
ATOM 671 C C . SER A 1 88 ? -18.450 -17.657 17.123 1.00 67.75 88 SER A C 1
ATOM 673 O O . SER A 1 88 ? -19.131 -18.341 17.896 1.00 67.75 88 SER A O 1
ATOM 675 N N . GLY A 1 89 ? -18.925 -17.207 15.952 1.00 58.09 89 GLY A N 1
ATOM 676 C CA . GLY A 1 89 ? -20.255 -17.555 15.423 1.00 58.09 89 GLY A CA 1
ATOM 677 C C . GLY A 1 89 ? -21.264 -16.406 15.282 1.00 58.09 89 GLY A C 1
ATOM 678 O O . GLY A 1 89 ? -22.465 -16.645 15.426 1.00 58.09 89 GLY A O 1
ATOM 679 N N . GLY A 1 90 ? -20.816 -15.182 14.985 1.00 60.62 90 GLY A N 1
ATOM 680 C CA . GLY A 1 90 ? -21.680 -14.010 14.794 1.00 60.62 90 GLY A CA 1
ATOM 681 C C . GLY A 1 90 ? -20.905 -12.752 14.385 1.00 60.62 90 GLY A C 1
ATOM 682 O O . GLY A 1 90 ? -19.822 -12.849 13.833 1.00 60.62 90 GLY A O 1
ATOM 683 N N . PHE A 1 91 ? -21.457 -11.561 14.634 1.00 63.75 91 PHE A N 1
ATOM 684 C CA . PHE A 1 91 ? -20.667 -10.325 14.571 1.00 63.75 91 PHE A CA 1
ATOM 685 C C . PHE A 1 91 ? -20.026 -10.076 15.936 1.00 63.75 91 PHE A C 1
ATOM 687 O O . PHE A 1 91 ? -20.738 -9.990 16.937 1.00 63.75 91 PHE A O 1
ATOM 694 N N . ASP A 1 92 ? -18.707 -9.926 15.958 1.00 75.38 92 ASP A N 1
ATOM 695 C CA . ASP A 1 92 ? -17.930 -9.745 17.184 1.00 75.38 92 ASP A CA 1
ATOM 696 C C . ASP A 1 92 ? -17.917 -8.293 17.642 1.00 75.38 92 ASP A C 1
ATOM 698 O O . ASP A 1 92 ? -18.319 -7.962 18.758 1.00 75.38 92 ASP A O 1
ATOM 702 N N . PHE A 1 93 ? -17.517 -7.413 16.730 1.00 85.12 93 PHE A N 1
ATOM 703 C CA . PHE A 1 93 ? -17.648 -5.978 16.879 1.00 85.12 93 PHE A CA 1
ATOM 704 C C . PHE A 1 93 ? -18.370 -5.413 15.664 1.00 85.12 93 PHE A C 1
ATOM 706 O O . PHE A 1 93 ? -17.913 -5.550 14.528 1.00 85.12 93 PHE A O 1
ATOM 713 N N . PHE A 1 94 ? -19.488 -4.741 15.917 1.00 87.75 94 PHE A N 1
ATOM 714 C CA . PHE A 1 94 ? -20.295 -4.109 14.881 1.00 87.75 94 PHE A CA 1
ATOM 715 C C . PHE A 1 94 ? -20.490 -2.630 15.195 1.00 87.75 94 PHE A C 1
ATOM 717 O O . PHE A 1 94 ? -21.131 -2.275 16.187 1.00 87.75 94 PHE A O 1
ATOM 724 N N . VAL A 1 95 ? -19.957 -1.766 14.337 1.00 90.62 95 VAL A N 1
ATOM 725 C CA . VAL A 1 95 ? -20.082 -0.313 14.455 1.00 90.62 95 VAL A CA 1
ATOM 726 C C . VAL A 1 95 ? -20.798 0.218 13.215 1.00 90.62 95 VAL A C 1
ATOM 728 O O . VAL A 1 95 ? -20.286 0.075 12.108 1.00 90.62 95 VAL A O 1
ATOM 731 N N . ASP A 1 96 ? -21.984 0.810 13.378 1.00 90.00 96 ASP A N 1
ATOM 732 C CA . ASP A 1 96 ? -22.778 1.350 12.261 1.00 90.00 96 ASP A CA 1
ATOM 733 C C . ASP A 1 96 ? -23.362 2.733 12.578 1.00 90.00 96 ASP A C 1
ATOM 735 O O . ASP A 1 96 ? -23.952 2.945 13.643 1.00 90.00 96 ASP A O 1
ATOM 739 N N . ASP A 1 97 ? -23.183 3.693 11.665 1.00 89.62 97 ASP A N 1
ATOM 740 C CA . ASP A 1 97 ? -23.535 5.113 11.857 1.00 89.62 97 ASP A CA 1
ATOM 741 C C . ASP A 1 97 ? -23.087 5.662 13.229 1.00 89.62 97 ASP A C 1
ATOM 743 O O . ASP A 1 97 ? -23.838 6.334 13.942 1.00 89.62 97 ASP A O 1
ATOM 747 N N . SER A 1 98 ? -21.875 5.313 13.667 1.00 90.94 98 SER A N 1
ATOM 748 C CA . SER A 1 98 ? -21.424 5.558 15.042 1.00 90.94 98 SER A CA 1
ATOM 749 C C . SER A 1 98 ? -19.930 5.864 15.148 1.00 90.94 98 SER A C 1
ATOM 751 O O . SER A 1 98 ? -19.194 5.848 14.164 1.00 90.94 98 SER A O 1
ATOM 753 N N . TYR A 1 99 ? -19.488 6.188 16.362 1.00 93.56 99 TYR A N 1
ATOM 754 C CA . TYR A 1 99 ? -18.085 6.412 16.703 1.00 93.56 99 TYR A CA 1
ATOM 755 C C . TYR A 1 99 ? -17.620 5.387 17.737 1.00 93.56 99 TYR A C 1
ATOM 757 O O . TYR A 1 99 ? -18.253 5.239 18.786 1.00 93.56 99 TYR A O 1
ATOM 765 N N . LEU A 1 100 ? -16.484 4.746 17.477 1.00 95.69 100 LEU A N 1
ATOM 766 C CA . LEU A 1 100 ? -15.789 3.903 18.444 1.00 95.69 100 LEU A CA 1
ATOM 767 C C . LEU A 1 100 ? -14.346 4.379 18.597 1.00 95.69 100 LEU A C 1
ATOM 769 O O . LEU A 1 100 ? -13.629 4.529 17.609 1.00 95.69 100 LEU A O 1
ATOM 773 N N . GLN A 1 101 ? -13.920 4.557 19.843 1.00 97.44 101 GLN A N 1
ATOM 774 C CA . GLN A 1 101 ? -12.519 4.708 20.202 1.00 97.44 101 GLN A CA 1
ATOM 775 C C . GLN A 1 101 ? -12.081 3.557 21.097 1.00 97.44 101 GLN A C 1
ATOM 777 O O . GLN A 1 101 ? -12.726 3.277 22.107 1.00 97.44 101 GLN A O 1
ATOM 782 N N . ILE A 1 102 ? -10.956 2.946 20.751 1.00 97.06 102 ILE A N 1
ATOM 783 C CA . ILE A 1 102 ? -10.291 1.920 21.550 1.00 97.06 102 ILE A CA 1
ATOM 784 C C . ILE A 1 102 ? -8.838 2.315 21.804 1.00 97.06 102 ILE A C 1
ATOM 786 O O . ILE A 1 102 ? -8.190 2.894 20.926 1.00 97.06 102 ILE A O 1
ATOM 790 N N . SER A 1 103 ? -8.326 2.030 23.000 1.00 98.38 103 SER A N 1
ATOM 791 C CA . SER A 1 103 ? -6.911 2.267 23.294 1.00 98.38 103 SER A CA 1
ATOM 792 C C . SER A 1 103 ? -6.332 1.395 24.399 1.00 98.38 103 SER A C 1
ATOM 794 O O . SER A 1 103 ? -6.996 1.188 25.412 1.00 98.38 103 SER A O 1
ATOM 796 N N . GLY A 1 104 ? -5.076 0.973 24.256 1.00 98.12 104 GLY A N 1
ATOM 797 C CA . GLY A 1 104 ? -4.333 0.285 25.320 1.00 98.12 104 GLY A CA 1
ATOM 798 C C . GLY A 1 104 ? -4.836 -1.129 25.621 1.00 98.12 104 GLY A C 1
ATOM 799 O O . GLY A 1 104 ? -4.670 -1.595 26.745 1.00 98.12 104 GLY A O 1
ATOM 800 N N . ILE A 1 105 ? -5.492 -1.787 24.658 1.00 97.19 105 ILE A N 1
ATOM 801 C CA . ILE A 1 105 ? -6.127 -3.107 24.823 1.00 97.19 105 ILE A CA 1
ATOM 802 C C . ILE A 1 105 ? -5.722 -4.082 23.719 1.00 97.19 105 ILE A C 1
ATOM 804 O O . ILE A 1 105 ? -5.360 -3.673 22.612 1.00 97.19 105 ILE A O 1
ATOM 808 N N . THR A 1 106 ? -5.877 -5.372 24.009 1.00 97.69 106 THR A N 1
ATOM 809 C CA . THR A 1 106 ? -5.861 -6.436 22.998 1.00 97.69 106 THR A CA 1
ATOM 810 C C . THR A 1 106 ? -7.290 -6.866 22.654 1.00 97.69 106 THR A C 1
ATOM 812 O O . THR A 1 106 ? -8.069 -7.226 23.535 1.00 97.69 106 THR A O 1
ATOM 815 N N . LEU A 1 107 ? -7.646 -6.861 21.371 1.00 95.81 107 LEU A N 1
ATOM 816 C CA . LEU A 1 107 ? -8.897 -7.402 20.844 1.00 95.81 107 LEU A CA 1
ATOM 817 C C . LEU A 1 107 ? -8.636 -8.765 20.206 1.00 95.81 107 LEU A C 1
ATOM 819 O O . LEU A 1 107 ? -7.906 -8.851 19.225 1.00 95.81 107 LEU A O 1
ATOM 823 N N . ASN A 1 108 ? -9.263 -9.816 20.726 1.00 94.75 108 ASN A N 1
ATOM 824 C CA . ASN A 1 108 ? -9.229 -11.159 20.155 1.00 94.75 108 ASN A CA 1
ATOM 825 C C . ASN A 1 108 ? -10.578 -11.469 19.520 1.00 94.75 108 ASN A C 1
ATOM 827 O O . ASN A 1 108 ? -11.556 -11.719 20.229 1.00 94.75 108 ASN A O 1
ATOM 831 N N . LEU A 1 109 ? -10.612 -11.441 18.191 1.00 91.06 109 LEU A N 1
ATOM 832 C CA . LEU A 1 109 ? -11.826 -11.588 17.409 1.00 91.06 109 LEU A CA 1
ATOM 833 C C . LEU A 1 109 ? -11.910 -13.001 16.824 1.00 91.06 109 LEU A C 1
ATOM 835 O O . LEU A 1 109 ? -10.953 -13.513 16.245 1.00 91.06 109 LEU A O 1
ATOM 839 N N . GLY A 1 110 ? -13.060 -13.642 16.989 1.00 85.25 110 GLY A N 1
ATOM 840 C CA . GLY A 1 110 ? -13.439 -14.846 16.262 1.00 85.25 110 GLY A CA 1
ATOM 841 C C . GLY A 1 110 ? -13.873 -14.579 14.813 1.00 85.25 110 GLY A C 1
ATOM 842 O O . GLY A 1 110 ? -13.795 -15.500 14.004 1.00 85.25 110 GLY A O 1
ATOM 843 N N . GLU A 1 111 ? -14.322 -13.361 14.491 1.00 85.38 111 GLU A N 1
ATOM 844 C CA . GLU A 1 111 ? -14.869 -12.934 13.189 1.00 85.38 111 GLU A CA 1
ATOM 845 C C . GLU A 1 111 ? -14.377 -11.505 12.812 1.00 85.38 111 GLU A C 1
ATOM 847 O O . GLU A 1 111 ? -13.295 -11.076 13.222 1.00 85.38 111 GLU A O 1
ATOM 852 N N . ASP A 1 112 ? -15.143 -10.756 12.003 1.00 87.56 112 ASP A N 1
ATOM 853 C CA . ASP A 1 112 ? -14.792 -9.408 11.525 1.00 87.56 112 ASP A CA 1
ATOM 854 C C . ASP A 1 112 ? -15.014 -8.304 12.585 1.00 87.56 112 ASP A C 1
ATOM 856 O O . ASP A 1 112 ? -16.073 -8.209 13.215 1.00 87.56 112 ASP A O 1
ATOM 860 N N . PHE A 1 113 ? -14.067 -7.367 12.668 1.00 92.56 113 PHE A N 1
ATOM 861 C CA . PHE A 1 113 ? -14.246 -6.034 13.241 1.00 92.56 113 PHE A CA 1
ATOM 862 C C . PHE A 1 113 ? -14.866 -5.105 12.190 1.00 92.56 113 PHE A C 1
ATOM 864 O O . PHE A 1 113 ? -14.165 -4.529 11.351 1.00 92.56 113 PHE A O 1
ATOM 871 N N . TYR A 1 114 ? -16.191 -4.977 12.198 1.00 92.69 114 TYR A N 1
ATOM 872 C CA . TYR A 1 114 ? -16.920 -4.286 11.137 1.00 92.69 114 TYR A CA 1
ATOM 873 C C . TYR A 1 114 ? -17.270 -2.831 11.474 1.00 92.69 114 TYR A C 1
ATOM 875 O O . TYR A 1 114 ? -17.851 -2.542 12.521 1.00 92.69 114 TYR A O 1
ATOM 883 N N . PHE A 1 115 ? -17.024 -1.942 10.508 1.00 93.00 115 PHE A N 1
ATOM 884 C CA . PHE A 1 115 ? -17.403 -0.531 10.514 1.00 93.00 115 PHE A CA 1
ATOM 885 C C . PHE A 1 115 ? -18.192 -0.172 9.251 1.00 93.00 115 PHE A C 1
ATOM 887 O O . PHE A 1 115 ? -17.664 -0.223 8.139 1.00 93.00 115 PHE A O 1
ATOM 894 N N . GLY A 1 116 ? -19.452 0.224 9.422 1.00 92.62 116 GLY A N 1
ATOM 895 C CA . GLY A 1 116 ? -20.331 0.746 8.375 1.00 92.62 116 GLY A CA 1
ATOM 896 C C . GLY A 1 116 ? -20.682 2.208 8.636 1.00 92.62 116 GLY A C 1
ATOM 897 O O . GLY A 1 116 ? -21.122 2.547 9.728 1.00 92.62 116 GLY A O 1
ATOM 898 N N . SER A 1 117 ? -20.472 3.106 7.669 1.00 92.75 117 SER A N 1
ATOM 899 C CA . SER A 1 117 ? -20.801 4.540 7.809 1.00 92.75 117 SER A CA 1
ATOM 900 C C . SER A 1 117 ? -20.360 5.163 9.147 1.00 92.75 117 SER A C 1
ATOM 902 O O . SER A 1 117 ? -21.085 5.960 9.738 1.00 92.75 117 SER A O 1
ATOM 904 N N . SER A 1 118 ? -19.196 4.752 9.656 1.00 94.06 118 SER A N 1
ATOM 905 C CA . SER A 1 118 ? -18.762 5.004 11.034 1.00 94.06 118 SER A CA 1
ATOM 906 C C . SER A 1 118 ? -17.360 5.593 11.106 1.00 94.06 118 SER A C 1
ATOM 908 O O . SER A 1 118 ? -16.633 5.635 10.113 1.00 94.06 118 SER A O 1
ATOM 910 N N . PHE A 1 119 ? -16.981 6.039 12.304 1.00 96.00 119 PHE A N 1
ATOM 911 C CA . PHE A 1 119 ? -15.628 6.483 12.615 1.00 96.00 119 PHE A CA 1
ATOM 912 C C . PHE A 1 119 ? -14.955 5.544 13.627 1.00 96.00 119 PHE A C 1
ATOM 914 O O . PHE A 1 119 ? -15.482 5.348 14.725 1.00 96.00 119 PHE A O 1
ATOM 921 N N . LEU A 1 120 ? -13.784 5.004 13.277 1.00 96.81 120 LEU A N 1
ATOM 922 C CA . LEU A 1 120 ? -12.903 4.258 14.185 1.00 96.81 120 LEU A CA 1
ATOM 923 C C . LEU A 1 120 ? -11.732 5.130 14.634 1.00 96.81 120 LEU A C 1
ATOM 925 O O . LEU A 1 120 ? -11.039 5.699 13.800 1.00 96.81 120 LEU A O 1
ATOM 929 N N . ARG A 1 121 ? -11.435 5.141 15.931 1.00 97.88 121 ARG A N 1
ATOM 930 C CA . ARG A 1 121 ? -10.129 5.547 16.450 1.00 97.88 121 ARG A CA 1
ATOM 931 C C . ARG A 1 121 ? -9.480 4.405 17.226 1.00 97.88 121 ARG A C 1
ATOM 933 O O . ARG A 1 121 ? -10.046 3.957 18.219 1.00 97.88 121 ARG A O 1
ATOM 940 N N . SER A 1 122 ? -8.297 3.965 16.816 1.00 97.62 122 SER A N 1
ATOM 941 C CA . SER A 1 122 ? -7.496 2.980 17.551 1.00 97.62 122 SER A CA 1
ATOM 942 C C . SER A 1 122 ? -6.134 3.563 17.890 1.00 97.62 122 SER A C 1
ATOM 944 O O . SER A 1 122 ? -5.485 4.131 17.015 1.00 97.62 122 SER A O 1
ATOM 946 N N . LYS A 1 123 ? -5.695 3.419 19.141 1.00 98.38 123 LYS A N 1
ATOM 947 C CA . LYS A 1 123 ? -4.359 3.841 19.573 1.00 98.38 123 LYS A CA 1
ATOM 948 C C . LYS A 1 123 ? -3.748 2.829 20.529 1.00 98.38 123 LYS A C 1
ATOM 950 O O . LYS A 1 123 ? -4.387 2.510 21.526 1.00 98.38 123 LYS A O 1
ATOM 955 N N . ASN A 1 124 ? -2.505 2.411 20.306 1.00 98.25 124 ASN A N 1
ATOM 956 C CA . ASN A 1 124 ? -1.813 1.501 21.225 1.00 98.25 124 ASN A CA 1
ATOM 957 C C . ASN A 1 124 ? -2.619 0.207 21.453 1.00 98.25 124 ASN A C 1
ATOM 959 O O . ASN A 1 124 ? -2.880 -0.199 22.583 1.00 98.25 124 ASN A O 1
ATOM 963 N N . CYS A 1 125 ? -3.079 -0.423 20.372 1.00 98.00 125 CYS A N 1
ATOM 964 C CA . CYS A 1 125 ? -3.882 -1.647 20.439 1.00 98.00 125 CYS A CA 1
ATOM 965 C C . CYS A 1 125 ? -3.138 -2.845 19.839 1.00 98.00 125 CYS A C 1
ATOM 967 O O . CYS A 1 125 ? -2.153 -2.699 19.106 1.00 98.00 125 CYS A O 1
ATOM 969 N N . GLU A 1 126 ? -3.635 -4.040 20.132 1.00 98.31 126 GLU A N 1
ATOM 970 C CA . GLU A 1 126 ? -3.399 -5.241 19.330 1.00 98.31 126 GLU A CA 1
ATOM 971 C C . GLU A 1 126 ? -4.756 -5.787 18.874 1.00 98.31 126 GLU A C 1
ATOM 973 O O . GLU A 1 126 ? -5.656 -5.958 19.688 1.00 98.31 126 GLU A O 1
ATOM 978 N N . ILE A 1 127 ? -4.940 -6.004 17.574 1.00 97.25 127 ILE A N 1
ATOM 979 C CA . ILE A 1 127 ? -6.190 -6.482 16.980 1.00 97.25 127 ILE A CA 1
ATOM 980 C C . ILE A 1 127 ? -5.905 -7.819 16.305 1.00 97.25 127 ILE A C 1
ATOM 982 O O . ILE A 1 127 ? -5.323 -7.876 15.225 1.00 97.25 127 ILE A O 1
ATOM 986 N N . ASN A 1 128 ? -6.325 -8.899 16.948 1.00 96.44 128 ASN A N 1
ATOM 987 C CA . ASN A 1 128 ? -6.228 -10.264 16.454 1.00 96.44 128 ASN A CA 1
ATOM 988 C C . ASN A 1 128 ? -7.521 -10.623 15.723 1.00 96.44 128 ASN A C 1
ATOM 990 O O . ASN A 1 128 ? -8.468 -11.112 16.335 1.00 96.44 128 ASN A O 1
ATOM 994 N N . GLY A 1 129 ? -7.570 -10.332 14.424 1.00 93.50 129 GLY A N 1
ATOM 995 C CA . GLY A 1 129 ? -8.746 -10.552 13.590 1.00 93.50 129 GLY A CA 1
ATOM 996 C C . GLY A 1 129 ? -8.782 -9.648 12.365 1.00 93.50 129 GLY A C 1
ATOM 997 O O . GLY A 1 129 ? -7.878 -8.847 12.126 1.00 93.50 129 GLY A O 1
ATOM 998 N N . LYS A 1 130 ? -9.847 -9.788 11.577 1.00 94.06 130 LYS A N 1
ATOM 999 C CA . LYS A 1 130 ? -10.044 -9.018 10.348 1.00 94.06 130 LYS A CA 1
ATOM 1000 C C . LYS A 1 130 ? -10.663 -7.659 10.649 1.00 94.06 130 LYS A C 1
ATOM 1002 O O . LYS A 1 130 ? -11.665 -7.583 11.350 1.00 94.06 130 LYS A O 1
ATOM 1007 N N . LEU A 1 131 ? -10.119 -6.588 10.081 1.00 96.19 131 LEU A N 1
ATOM 1008 C CA . LEU A 1 131 ? -10.685 -5.242 10.157 1.00 96.19 131 LEU A CA 1
ATOM 1009 C C . LEU A 1 131 ? -11.380 -4.890 8.843 1.00 96.19 131 LEU A C 1
ATOM 1011 O O . LEU A 1 131 ? -10.781 -4.993 7.776 1.00 96.19 131 LEU A O 1
ATOM 1015 N N . LYS A 1 132 ? -12.628 -4.420 8.905 1.00 96.00 132 LYS A N 1
ATOM 1016 C CA . LYS A 1 132 ? -13.395 -4.056 7.712 1.00 96.00 132 LYS A CA 1
ATOM 1017 C C . LYS A 1 132 ? -14.084 -2.706 7.858 1.00 96.00 132 LYS A C 1
ATOM 1019 O O . LYS A 1 132 ? -15.01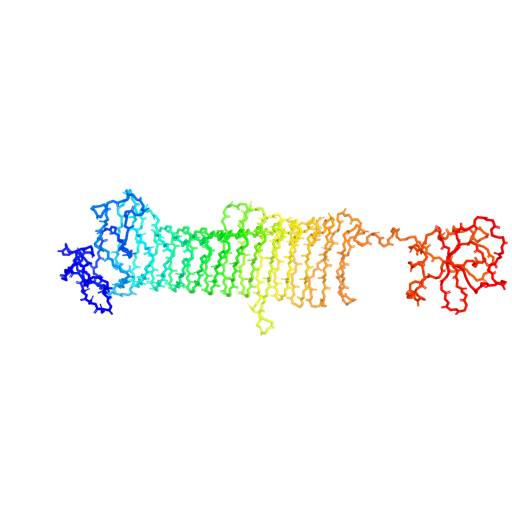0 -2.559 8.649 1.00 96.00 132 LYS A O 1
ATOM 1024 N N . LEU A 1 133 ? -13.688 -1.749 7.024 1.00 96.81 133 LEU A N 1
ATOM 1025 C CA . LEU A 1 133 ? -14.346 -0.457 6.850 1.00 96.81 133 LEU A CA 1
ATOM 1026 C C . LEU A 1 133 ? -15.164 -0.468 5.554 1.00 96.81 133 LEU A C 1
ATOM 1028 O O . LEU A 1 133 ? -14.687 -0.864 4.489 1.00 96.81 133 LEU A O 1
ATOM 1032 N N . SER A 1 134 ? -16.427 -0.066 5.636 1.00 95.75 134 SER A N 1
ATOM 1033 C CA . SER A 1 134 ? -17.378 -0.063 4.519 1.00 95.75 134 SER A CA 1
ATOM 1034 C C . SER A 1 134 ? -18.356 1.112 4.618 1.00 95.75 134 SER A C 1
ATOM 1036 O O . SER A 1 134 ? -18.474 1.762 5.660 1.00 95.75 134 SER A O 1
ATOM 1038 N N . ARG A 1 135 ? -19.099 1.376 3.539 1.00 94.69 135 ARG A N 1
ATOM 1039 C CA . ARG A 1 135 ? -20.152 2.400 3.455 1.00 94.69 135 ARG A CA 1
ATOM 1040 C C . ARG A 1 135 ? -19.710 3.801 3.880 1.00 94.69 135 ARG A C 1
ATOM 1042 O O . ARG A 1 135 ? -20.350 4.417 4.734 1.00 94.69 135 ARG A O 1
ATOM 1049 N N . SER A 1 136 ? -18.637 4.302 3.276 1.00 96.31 136 SER A N 1
ATOM 1050 C CA . SER A 1 136 ? -18.073 5.624 3.579 1.00 96.31 136 SER A CA 1
ATOM 1051 C C . SER A 1 136 ? -17.627 5.772 5.036 1.00 96.31 136 SER A C 1
ATOM 1053 O O . SER A 1 136 ? -17.817 6.821 5.650 1.00 96.31 136 SER A O 1
ATOM 1055 N N . SER A 1 137 ? -17.062 4.704 5.602 1.00 96.81 137 SER A N 1
ATOM 1056 C CA . SER A 1 137 ? -16.449 4.762 6.926 1.00 96.81 137 SER A CA 1
ATOM 1057 C C . SER A 1 137 ? -15.097 5.457 6.868 1.00 96.81 137 SER A C 1
ATOM 1059 O O . SER A 1 137 ? -14.395 5.436 5.857 1.00 96.81 137 SER A O 1
ATOM 1061 N N . SER A 1 138 ? -14.699 6.029 7.991 1.00 96.94 138 SER A N 1
ATOM 1062 C CA . SER A 1 138 ? -13.366 6.589 8.171 1.00 96.94 138 SER A CA 1
ATOM 1063 C C . SER A 1 138 ? -12.721 6.033 9.430 1.00 96.94 138 SER A C 1
ATOM 1065 O O . SER A 1 138 ? -13.416 5.683 10.381 1.00 96.94 138 SER A O 1
ATOM 1067 N N . GLY A 1 139 ? -11.400 5.954 9.449 1.00 94.75 139 GLY A N 1
ATOM 1068 C CA . GLY A 1 139 ? -10.652 5.550 10.632 1.00 94.75 139 GLY A CA 1
ATOM 1069 C C . GLY A 1 139 ? -9.530 6.516 10.975 1.00 94.75 139 GLY A C 1
ATOM 1070 O O . GLY A 1 139 ? -9.287 7.475 10.249 1.00 94.75 139 GLY A O 1
ATOM 1071 N N . ASP A 1 140 ? -8.855 6.221 12.076 1.00 97.56 140 ASP A N 1
ATOM 1072 C CA . ASP A 1 140 ? -7.518 6.679 12.437 1.00 97.56 140 ASP A CA 1
ATOM 1073 C C . ASP A 1 140 ? -6.899 5.595 13.332 1.00 97.56 140 ASP A C 1
ATOM 1075 O O . ASP A 1 140 ? -7.457 5.272 14.389 1.00 97.56 140 ASP A O 1
ATOM 1079 N N . ILE A 1 141 ? -5.818 4.967 12.870 1.00 98.31 141 ILE A N 1
ATOM 1080 C CA . ILE A 1 141 ? -5.140 3.871 13.571 1.00 98.31 141 ILE A CA 1
ATOM 1081 C C . ILE A 1 141 ? -3.693 4.271 13.831 1.00 98.31 141 ILE A C 1
ATOM 1083 O O . ILE A 1 141 ? -2.935 4.502 12.898 1.00 98.31 141 ILE A O 1
ATOM 1087 N N . GLU A 1 142 ? -3.311 4.303 15.101 1.00 98.62 142 GLU A N 1
ATOM 1088 C CA . GLU A 1 142 ? -1.981 4.705 15.561 1.00 98.62 142 GLU A CA 1
ATOM 1089 C C . GLU A 1 142 ? -1.412 3.632 16.501 1.00 98.62 142 GLU A C 1
ATOM 1091 O O . GLU A 1 142 ? -2.154 3.061 17.310 1.00 98.62 142 GLU A O 1
ATOM 1096 N N . ASP A 1 143 ? -0.108 3.352 16.431 1.00 98.44 143 ASP A N 1
ATOM 1097 C CA . ASP A 1 143 ? 0.599 2.477 17.389 1.00 98.44 143 ASP A CA 1
ATOM 1098 C C . ASP A 1 143 ? -0.090 1.109 17.593 1.00 98.44 143 ASP A C 1
ATOM 1100 O O . ASP A 1 143 ? -0.239 0.573 18.695 1.00 98.44 143 ASP A O 1
ATOM 1104 N N . THR A 1 144 ? -0.644 0.561 16.513 1.00 98.38 144 THR A N 1
ATOM 1105 C CA . THR A 1 144 ? -1.499 -0.622 16.569 1.00 98.38 144 THR A CA 1
ATOM 1106 C C . THR A 1 144 ? -0.863 -1.776 15.809 1.00 98.38 144 THR A C 1
ATOM 1108 O O . THR A 1 144 ? -0.315 -1.617 14.719 1.00 98.38 144 THR A O 1
ATOM 1111 N N . ILE A 1 145 ? -0.954 -2.970 16.387 1.00 98.56 145 ILE A N 1
ATOM 1112 C CA . ILE A 1 145 ? -0.627 -4.219 15.699 1.00 98.56 145 ILE A CA 1
ATOM 1113 C C . ILE A 1 145 ? -1.944 -4.836 15.234 1.00 98.56 145 ILE A C 1
ATOM 1115 O O . ILE A 1 145 ? -2.842 -5.021 16.049 1.00 98.56 145 ILE A O 1
ATOM 1119 N N . ILE A 1 146 ? -2.075 -5.154 13.949 1.00 98.38 146 ILE A N 1
ATOM 1120 C CA . ILE A 1 146 ? -3.227 -5.889 13.414 1.00 98.38 146 ILE A CA 1
ATOM 1121 C C . ILE A 1 146 ? -2.730 -7.228 12.884 1.00 98.38 146 ILE A C 1
ATOM 1123 O O . ILE A 1 146 ? -1.978 -7.283 11.914 1.00 98.38 146 ILE A O 1
ATOM 1127 N N . ASN A 1 147 ? -3.157 -8.311 13.519 1.00 97.62 147 ASN A N 1
ATOM 1128 C CA . ASN A 1 147 ? -2.864 -9.682 13.126 1.00 97.62 147 ASN A CA 1
ATOM 1129 C C . ASN A 1 147 ? -4.051 -10.241 12.336 1.00 97.62 147 ASN A C 1
ATOM 1131 O O . ASN A 1 147 ? -4.837 -11.046 12.838 1.00 97.62 147 ASN A O 1
ATOM 1135 N N . GLY A 1 148 ? -4.199 -9.763 11.102 1.00 95.69 148 GLY A N 1
ATOM 1136 C CA . GLY A 1 148 ? -5.291 -10.136 10.216 1.00 95.69 148 GLY A CA 1
ATOM 1137 C C . GLY A 1 148 ? -5.398 -9.232 8.993 1.00 95.69 148 GLY A C 1
ATOM 1138 O O . GLY A 1 148 ? -4.591 -8.329 8.784 1.00 95.69 148 GLY A O 1
ATOM 1139 N N . GLU A 1 149 ? -6.397 -9.521 8.167 1.00 96.25 149 GLU A N 1
ATOM 1140 C CA . GLU A 1 149 ? -6.692 -8.787 6.934 1.00 96.25 149 GLU A CA 1
ATOM 1141 C C . GLU A 1 149 ? -7.321 -7.416 7.241 1.00 96.25 149 GLU A C 1
ATOM 1143 O O . GLU A 1 149 ? -8.117 -7.288 8.178 1.00 96.25 149 GLU A O 1
ATOM 1148 N N . VAL A 1 150 ? -7.003 -6.398 6.439 1.00 98.25 150 VAL A N 1
ATOM 1149 C CA . VAL A 1 150 ? -7.588 -5.052 6.532 1.00 98.25 150 VAL A CA 1
ATOM 1150 C C . VAL A 1 150 ? -8.284 -4.692 5.225 1.00 98.25 150 VAL A C 1
ATOM 1152 O O . VAL A 1 150 ? -7.634 -4.497 4.202 1.00 98.25 150 VAL A O 1
ATOM 1155 N N . ASN A 1 151 ? -9.604 -4.508 5.277 1.00 98.12 151 ASN A N 1
ATOM 1156 C CA . ASN A 1 151 ? -10.420 -4.204 4.102 1.00 98.12 151 ASN A CA 1
ATOM 1157 C C . ASN A 1 151 ? -11.004 -2.804 4.193 1.00 98.12 151 ASN A C 1
ATOM 1159 O O . ASN A 1 151 ? -11.789 -2.507 5.096 1.00 98.12 151 ASN A O 1
ATOM 1163 N N . VAL A 1 152 ? -10.689 -1.962 3.213 1.00 98.50 152 VAL A N 1
ATOM 1164 C CA . VAL A 1 152 ? -11.203 -0.593 3.110 1.00 98.50 152 VAL A CA 1
ATOM 1165 C C . VAL A 1 152 ? -12.010 -0.479 1.823 1.00 98.50 152 VAL A C 1
ATOM 1167 O O . VAL A 1 152 ? -11.461 -0.506 0.724 1.00 98.50 152 VAL A O 1
ATOM 1170 N N . ARG A 1 153 ? -13.338 -0.405 1.948 1.00 98.06 153 ARG A N 1
ATOM 1171 C CA . ARG A 1 153 ? -14.254 -0.525 0.805 1.00 98.06 153 ARG A CA 1
ATOM 1172 C C . ARG A 1 153 ? -15.316 0.564 0.777 1.00 98.06 153 ARG A C 1
ATOM 1174 O O . ARG A 1 153 ? -15.635 1.170 1.797 1.00 98.06 153 ARG A O 1
ATOM 1181 N N . GLU A 1 154 ? -15.922 0.749 -0.394 1.00 97.69 154 GLU A N 1
ATOM 1182 C CA . GLU A 1 154 ? -17.117 1.581 -0.597 1.00 97.69 154 GLU A CA 1
ATOM 1183 C C . GLU A 1 154 ? -16.921 3.040 -0.154 1.00 97.69 154 GLU A C 1
ATOM 1185 O O . GLU A 1 154 ? -17.633 3.555 0.714 1.00 97.69 154 GLU A O 1
ATOM 1190 N N . SER A 1 155 ? -15.940 3.711 -0.758 1.00 98.00 155 SER A N 1
ATOM 1191 C CA . SER A 1 155 ? -15.591 5.106 -0.459 1.00 98.00 155 SER A CA 1
ATOM 1192 C C . SER A 1 155 ? -15.153 5.340 0.986 1.00 98.00 155 SER A C 1
ATOM 1194 O O . SER A 1 155 ? -15.391 6.414 1.540 1.00 98.00 155 SER A O 1
ATOM 1196 N N . SER A 1 156 ? -14.542 4.330 1.607 1.00 98.56 156 SER A N 1
ATOM 1197 C CA . SER A 1 156 ? -14.000 4.446 2.961 1.00 98.56 156 SER A CA 1
ATOM 1198 C C . SER A 1 156 ? -12.554 4.940 2.940 1.00 98.56 156 SER A C 1
ATOM 1200 O O . SER A 1 156 ? -11.844 4.779 1.945 1.00 98.56 156 SER A O 1
ATOM 1202 N N . SER A 1 157 ? -12.105 5.531 4.047 1.00 98.31 157 SER A N 1
ATOM 1203 C CA . SER A 1 157 ? -10.744 6.054 4.184 1.00 98.31 157 SER A CA 1
ATOM 1204 C C . SER A 1 157 ? -10.092 5.629 5.492 1.00 98.31 157 SER A C 1
ATOM 1206 O O . SER A 1 157 ? -10.675 5.811 6.559 1.00 98.31 157 SER A O 1
ATOM 1208 N N . LEU A 1 158 ? -8.854 5.142 5.431 1.00 98.19 158 LEU A N 1
ATOM 1209 C CA . LEU A 1 158 ? -8.115 4.702 6.613 1.00 98.19 158 LEU A CA 1
ATOM 1210 C C . LEU A 1 158 ? -6.683 5.269 6.633 1.00 98.19 158 LEU A C 1
ATOM 1212 O O . LEU A 1 158 ? -5.813 4.808 5.904 1.00 98.19 158 LEU A O 1
ATOM 1216 N N . PRO A 1 159 ? -6.406 6.292 7.443 1.00 98.12 159 PRO A N 1
ATOM 1217 C CA . PRO A 1 159 ? -5.064 6.618 7.895 1.00 98.12 159 PRO A CA 1
ATOM 1218 C C . PRO A 1 159 ? -4.579 5.579 8.914 1.00 98.12 159 PRO A C 1
ATOM 1220 O O . PRO A 1 159 ? -5.323 5.182 9.814 1.00 98.12 159 PRO A O 1
ATOM 1223 N N . LEU A 1 160 ? -3.326 5.168 8.764 1.00 97.81 160 LEU A N 1
ATOM 1224 C CA . LEU A 1 160 ? -2.623 4.247 9.637 1.00 97.81 160 LEU A CA 1
ATOM 1225 C C . LEU A 1 160 ? -1.198 4.766 9.868 1.00 97.81 160 LEU A C 1
ATOM 1227 O O . LEU A 1 160 ? -0.487 5.043 8.899 1.00 97.81 160 LEU A O 1
ATOM 1231 N N . SER A 1 161 ? -0.783 4.906 11.126 1.00 98.69 161 SER A N 1
ATOM 1232 C CA . SER A 1 161 ? 0.568 5.340 11.482 1.00 98.69 161 SER A CA 1
ATOM 1233 C C . SER A 1 161 ? 1.201 4.514 12.593 1.00 98.69 161 SER A C 1
ATOM 1235 O O . SER A 1 161 ? 0.503 3.967 13.451 1.00 98.69 161 SER A O 1
ATOM 1237 N N . ASP A 1 162 ? 2.533 4.425 12.574 1.00 98.69 162 ASP A N 1
ATOM 1238 C CA . ASP A 1 162 ? 3.338 3.778 13.621 1.00 98.69 162 ASP A CA 1
ATOM 1239 C C . ASP A 1 162 ? 2.874 2.345 13.934 1.00 98.69 162 ASP A C 1
ATOM 1241 O O . ASP A 1 162 ? 2.901 1.887 15.073 1.00 98.69 162 ASP A O 1
ATOM 1245 N N . SER A 1 163 ? 2.361 1.647 12.923 1.00 98.62 163 SER A N 1
ATOM 1246 C CA . SER A 1 163 ? 1.580 0.426 13.094 1.00 98.62 163 SER A CA 1
ATOM 1247 C C . SER A 1 163 ? 2.192 -0.742 12.325 1.00 98.62 163 SER A C 1
ATOM 1249 O O . SER A 1 163 ? 2.968 -0.575 11.382 1.00 98.62 163 SER A O 1
ATOM 1251 N N . THR A 1 164 ? 1.841 -1.959 12.734 1.00 98.62 164 THR A N 1
ATOM 1252 C CA . THR A 1 164 ? 2.252 -3.191 12.049 1.00 98.62 164 THR A CA 1
ATOM 1253 C C . THR A 1 164 ? 1.027 -3.985 11.625 1.00 98.62 164 THR A C 1
ATOM 1255 O O . THR A 1 164 ? 0.205 -4.347 12.462 1.00 98.62 164 THR A O 1
ATOM 1258 N N . ILE A 1 165 ? 0.924 -4.296 10.335 1.00 98.50 165 ILE A N 1
ATOM 1259 C CA . ILE A 1 165 ? -0.111 -5.166 9.774 1.00 98.50 165 ILE A CA 1
ATOM 1260 C C . ILE A 1 165 ? 0.521 -6.507 9.424 1.00 98.50 165 ILE A C 1
ATOM 1262 O O . ILE A 1 165 ? 1.379 -6.583 8.552 1.00 98.50 165 ILE A O 1
ATOM 1266 N N . ASN A 1 166 ? 0.092 -7.574 10.085 1.00 97.69 166 ASN A N 1
ATOM 1267 C CA . ASN A 1 166 ? 0.483 -8.950 9.797 1.00 97.69 166 ASN A CA 1
ATOM 1268 C C . ASN A 1 166 ? -0.643 -9.642 9.018 1.00 97.69 166 ASN A C 1
ATOM 1270 O O . ASN A 1 166 ? -1.336 -10.518 9.538 1.00 97.69 166 ASN A O 1
ATOM 1274 N N . GLY A 1 167 ? -0.846 -9.201 7.779 1.00 95.75 167 GLY A N 1
ATOM 1275 C CA . GLY A 1 167 ? -1.923 -9.655 6.908 1.00 95.75 167 GLY A CA 1
ATOM 1276 C C . GLY A 1 167 ? -2.006 -8.845 5.617 1.00 95.75 167 GLY A C 1
ATOM 1277 O O . GLY A 1 167 ? -1.235 -7.912 5.400 1.00 95.75 167 GLY A O 1
ATOM 1278 N N . GLU A 1 168 ? -2.929 -9.232 4.741 1.00 95.94 168 GLU A N 1
ATOM 1279 C CA . GLU A 1 168 ? -3.217 -8.515 3.496 1.00 95.94 168 GLU A CA 1
ATOM 1280 C C . GLU A 1 168 ? -4.039 -7.246 3.760 1.00 95.94 168 GLU A C 1
ATOM 1282 O O . GLU A 1 168 ? -4.899 -7.217 4.644 1.00 95.94 168 GLU A O 1
ATOM 1287 N N . ILE A 1 169 ? -3.777 -6.203 2.973 1.00 98.31 169 ILE A N 1
ATOM 1288 C CA . ILE A 1 169 ? -4.613 -5.009 2.885 1.00 98.31 169 ILE A CA 1
ATOM 1289 C C . ILE A 1 169 ? -5.287 -4.983 1.516 1.00 98.31 169 ILE A C 1
ATOM 1291 O O . ILE A 1 169 ? -4.607 -4.971 0.489 1.00 98.31 169 ILE A O 1
ATOM 1295 N N . GLU A 1 170 ? -6.613 -4.889 1.507 1.00 98.44 170 GLU A N 1
ATOM 1296 C CA . GLU A 1 170 ? -7.415 -4.772 0.291 1.00 98.44 170 GLU A CA 1
ATOM 1297 C C . GLU A 1 170 ? -8.211 -3.460 0.284 1.00 98.44 170 GLU A C 1
ATOM 1299 O O . GLU A 1 170 ? -8.968 -3.145 1.211 1.00 98.44 170 GLU A O 1
ATOM 1304 N N . ILE A 1 171 ? -8.051 -2.685 -0.787 1.00 98.69 171 ILE A N 1
ATOM 1305 C CA . ILE A 1 171 ? -8.675 -1.375 -0.965 1.00 98.69 171 ILE A CA 1
ATOM 1306 C C . ILE A 1 171 ? -9.514 -1.396 -2.234 1.00 98.69 171 ILE A C 1
ATOM 1308 O O . ILE A 1 171 ? -8.978 -1.538 -3.332 1.00 98.69 171 ILE A O 1
ATOM 1312 N N . GLU A 1 172 ? -10.824 -1.207 -2.096 1.00 98.44 172 GLU A N 1
ATOM 1313 C CA . GLU A 1 172 ? -11.753 -1.338 -3.218 1.00 98.44 172 GLU A CA 1
ATOM 1314 C C . GLU A 1 172 ? -12.772 -0.199 -3.295 1.00 98.44 172 GLU A C 1
ATOM 1316 O O . GLU A 1 172 ? -13.159 0.405 -2.288 1.00 98.44 172 GLU A O 1
ATOM 1321 N N . HIS A 1 173 ? -13.333 -0.006 -4.488 1.00 97.94 173 HIS A N 1
ATOM 1322 C CA . HIS A 1 173 ? -14.524 0.810 -4.718 1.00 97.94 173 HIS A CA 1
ATOM 1323 C C . HIS A 1 173 ? -14.374 2.267 -4.247 1.00 97.94 173 HIS A C 1
ATOM 1325 O O . HIS A 1 173 ? -15.132 2.736 -3.391 1.00 97.94 173 HIS A O 1
ATOM 1331 N N . ASN A 1 174 ? -13.458 3.016 -4.865 1.00 98.44 174 ASN A N 1
ATOM 1332 C CA . ASN A 1 174 ? -13.206 4.437 -4.578 1.00 98.44 174 ASN A CA 1
ATOM 1333 C C . ASN A 1 174 ? -12.706 4.712 -3.153 1.00 98.44 174 ASN A C 1
ATOM 1335 O O . ASN A 1 174 ? -13.019 5.761 -2.585 1.00 98.44 174 ASN A O 1
ATOM 1339 N N . SER A 1 175 ? -11.999 3.758 -2.554 1.00 98.75 175 SER A N 1
ATOM 1340 C CA . SER A 1 175 ? -11.518 3.872 -1.178 1.00 98.75 175 SER A CA 1
ATOM 1341 C C . SER A 1 175 ? -10.059 4.302 -1.129 1.00 98.75 175 SER A C 1
ATOM 1343 O O . SER A 1 175 ? -9.343 4.252 -2.132 1.00 98.75 175 SER A O 1
ATOM 1345 N N . SER A 1 176 ? -9.607 4.727 0.048 1.00 98.69 176 SER A N 1
ATOM 1346 C CA . SER A 1 176 ? -8.223 5.150 0.224 1.00 98.69 176 SER A CA 1
ATOM 1347 C C . SER A 1 176 ? -7.594 4.700 1.531 1.00 98.69 176 SER A C 1
ATOM 1349 O O . SER A 1 176 ? -8.236 4.715 2.580 1.00 98.69 176 SER A O 1
ATOM 1351 N N . ILE A 1 177 ? -6.300 4.391 1.484 1.00 98.62 177 ILE A N 1
ATOM 1352 C CA . ILE A 1 177 ? -5.476 4.208 2.681 1.00 98.62 177 ILE A CA 1
ATOM 1353 C C . ILE A 1 177 ? -4.285 5.170 2.644 1.00 98.62 177 ILE A C 1
ATOM 1355 O O . ILE A 1 177 ? -3.690 5.398 1.587 1.00 98.62 177 ILE A O 1
ATOM 1359 N N . LYS A 1 178 ? -3.922 5.726 3.799 1.00 98.62 178 LYS A N 1
ATOM 1360 C CA . LYS A 1 178 ? -2.642 6.415 3.988 1.00 98.62 178 LYS A CA 1
ATOM 1361 C C . LYS A 1 178 ? -1.878 5.694 5.084 1.00 98.62 178 LYS A C 1
ATOM 1363 O O . LYS A 1 178 ? -2.400 5.561 6.181 1.00 98.62 178 LYS A O 1
ATOM 1368 N N . ILE A 1 179 ? -0.665 5.261 4.788 1.00 98.69 179 ILE A N 1
ATOM 1369 C CA . ILE A 1 179 ? 0.174 4.465 5.677 1.00 98.69 179 ILE A CA 1
ATOM 1370 C C . ILE A 1 179 ? 1.457 5.250 5.921 1.00 98.69 179 ILE A C 1
ATOM 1372 O O . ILE A 1 179 ? 2.134 5.628 4.966 1.00 98.69 179 ILE A O 1
ATOM 1376 N N . TRP A 1 180 ? 1.756 5.530 7.186 1.00 98.56 180 TRP A N 1
ATOM 1377 C CA . TRP A 1 180 ? 2.919 6.316 7.584 1.00 98.56 180 TRP A CA 1
ATOM 1378 C C . TRP A 1 180 ? 3.742 5.602 8.655 1.00 98.56 180 TRP A C 1
ATOM 1380 O O . TRP A 1 180 ? 3.173 5.079 9.611 1.00 98.56 180 TRP A O 1
ATOM 1390 N N . ASN A 1 181 ? 5.068 5.574 8.512 1.00 98.44 181 ASN A N 1
ATOM 1391 C CA . ASN A 1 181 ? 5.985 4.969 9.484 1.00 98.44 181 ASN A CA 1
ATOM 1392 C C . ASN A 1 181 ? 5.533 3.573 9.958 1.00 98.44 181 ASN A C 1
ATOM 1394 O O . ASN A 1 181 ? 5.468 3.284 11.152 1.00 98.44 181 ASN A O 1
ATOM 1398 N N . SER A 1 182 ? 5.088 2.732 9.023 1.00 98.69 182 SER A N 1
ATOM 1399 C CA . SER A 1 182 ? 4.396 1.481 9.341 1.00 98.69 182 SER A CA 1
ATOM 1400 C C . SER A 1 182 ? 4.935 0.309 8.535 1.00 98.69 182 SER A C 1
ATOM 1402 O O . SER A 1 182 ? 5.517 0.478 7.466 1.00 98.69 182 SER A O 1
ATOM 1404 N N . THR A 1 183 ? 4.725 -0.900 9.050 1.00 98.62 183 THR A N 1
ATOM 1405 C CA . THR A 1 183 ? 5.156 -2.145 8.403 1.00 98.62 183 THR A CA 1
ATOM 1406 C C . THR A 1 183 ? 3.954 -2.997 8.009 1.00 98.62 183 THR A C 1
ATOM 1408 O O . THR A 1 183 ? 3.086 -3.267 8.834 1.00 98.62 183 THR A O 1
ATOM 1411 N N . ILE A 1 184 ? 3.928 -3.474 6.768 1.00 98.38 184 ILE A N 1
ATOM 1412 C CA . ILE A 1 184 ? 2.970 -4.461 6.265 1.00 98.38 184 ILE A CA 1
ATOM 1413 C C . ILE A 1 184 ? 3.734 -5.755 5.991 1.00 98.38 184 ILE A C 1
ATOM 1415 O O . ILE A 1 184 ? 4.572 -5.812 5.098 1.00 98.38 184 ILE A O 1
ATOM 1419 N N . ASN A 1 185 ? 3.443 -6.805 6.745 1.00 97.12 185 ASN A N 1
ATOM 1420 C CA . ASN A 1 185 ? 3.942 -8.157 6.522 1.00 97.12 185 ASN A CA 1
ATOM 1421 C C . ASN A 1 185 ? 2.862 -8.954 5.784 1.00 97.12 185 ASN A C 1
ATOM 1423 O O . ASN A 1 185 ? 2.138 -9.755 6.378 1.00 97.12 185 ASN A O 1
ATOM 1427 N N . GLY A 1 186 ? 2.713 -8.667 4.494 1.00 95.19 186 GLY A N 1
ATOM 1428 C CA . GLY A 1 186 ? 1.557 -9.074 3.713 1.00 95.19 186 GLY A CA 1
ATOM 1429 C C . GLY A 1 186 ? 1.545 -8.491 2.307 1.00 95.19 186 GLY A C 1
ATOM 1430 O O . GLY A 1 186 ? 2.552 -8.003 1.794 1.00 95.19 186 GLY A O 1
ATOM 1431 N N . GLU A 1 187 ? 0.378 -8.570 1.682 1.00 95.38 187 GLU A N 1
ATOM 1432 C CA . GLU A 1 187 ? 0.108 -7.982 0.372 1.00 95.38 187 GLU A CA 1
ATOM 1433 C C . GLU A 1 187 ? -0.666 -6.675 0.488 1.00 95.38 187 GLU A C 1
ATOM 1435 O O . GLU A 1 187 ? -1.376 -6.441 1.465 1.00 95.38 187 GLU A O 1
ATOM 1440 N N . LEU A 1 188 ? -0.553 -5.852 -0.552 1.00 97.94 188 LEU A N 1
ATOM 1441 C CA . LEU A 1 188 ? -1.365 -4.658 -0.749 1.00 97.94 188 LEU A CA 1
ATOM 1442 C C . LEU A 1 188 ? -2.070 -4.740 -2.110 1.00 97.94 188 LEU A C 1
ATOM 1444 O O . LEU A 1 188 ? -1.416 -4.649 -3.153 1.00 97.94 188 LEU A O 1
ATOM 1448 N N . ASP A 1 189 ? -3.393 -4.899 -2.107 1.00 98.12 189 ASP A N 1
ATOM 1449 C CA . ASP A 1 189 ? -4.231 -4.901 -3.311 1.00 98.12 189 ASP A CA 1
ATOM 1450 C C . ASP A 1 189 ? -5.088 -3.628 -3.374 1.00 98.12 189 ASP A C 1
ATOM 1452 O O . ASP A 1 189 ? -5.837 -3.307 -2.452 1.00 98.12 189 ASP A O 1
ATOM 1456 N N . ILE A 1 190 ? -4.957 -2.881 -4.469 1.00 98.75 190 ILE A N 1
ATOM 1457 C CA . ILE A 1 190 ? -5.614 -1.593 -4.695 1.00 98.75 190 ILE A CA 1
ATOM 1458 C C . ILE A 1 190 ? -6.404 -1.689 -5.995 1.00 98.75 190 ILE A C 1
ATOM 1460 O O . ILE A 1 190 ? -5.819 -1.798 -7.080 1.00 98.75 190 ILE A O 1
ATOM 1464 N N . VAL A 1 191 ? -7.732 -1.647 -5.899 1.00 98.44 191 VAL A N 1
ATOM 1465 C CA . VAL A 1 191 ? -8.627 -1.906 -7.032 1.00 98.44 191 VAL A CA 1
ATOM 1466 C C . VAL A 1 191 ? -9.771 -0.909 -7.139 1.00 98.44 191 VAL A C 1
ATOM 1468 O O . VAL A 1 191 ? -10.211 -0.301 -6.165 1.00 98.44 191 VAL A O 1
ATOM 1471 N N . ASP A 1 192 ? -10.301 -0.796 -8.353 1.00 98.06 192 ASP A N 1
ATOM 1472 C CA . ASP A 1 192 ? -11.556 -0.113 -8.662 1.00 98.06 192 ASP A CA 1
ATOM 1473 C C . ASP A 1 192 ? -11.583 1.351 -8.202 1.00 98.06 192 ASP A C 1
ATOM 1475 O O . ASP A 1 192 ? -12.371 1.752 -7.337 1.00 98.06 192 ASP A O 1
ATOM 1479 N N . ASN A 1 193 ? -10.724 2.150 -8.845 1.00 98.31 193 ASN A N 1
ATOM 1480 C CA . ASN A 1 193 ? -10.571 3.588 -8.612 1.00 98.31 193 ASN A CA 1
ATOM 1481 C C . ASN A 1 193 ? -10.145 3.929 -7.173 1.00 98.31 193 ASN A C 1
ATOM 1483 O O . ASN A 1 193 ? -10.585 4.932 -6.616 1.00 98.31 193 ASN A O 1
ATOM 1487 N N . SER A 1 194 ? -9.336 3.067 -6.555 1.00 98.81 194 SER A N 1
ATOM 1488 C CA . SER A 1 194 ? -8.868 3.243 -5.177 1.00 98.81 194 SER A CA 1
ATOM 1489 C C . SER A 1 194 ? -7.427 3.739 -5.116 1.00 98.81 194 SER A C 1
ATOM 1491 O O . SER A 1 194 ? -6.678 3.672 -6.094 1.00 98.81 194 SER A O 1
ATOM 1493 N N . HIS A 1 195 ? -7.029 4.242 -3.948 1.00 98.62 195 HIS A N 1
ATOM 1494 C CA . HIS A 1 195 ? -5.752 4.930 -3.782 1.00 98.62 195 HIS A CA 1
ATOM 1495 C C . HIS A 1 195 ? -5.027 4.492 -2.508 1.00 98.62 195 HIS A C 1
ATOM 1497 O O . HIS A 1 195 ? -5.618 4.466 -1.430 1.00 98.62 195 HIS A O 1
ATOM 1503 N N . ALA A 1 196 ? -3.727 4.222 -2.600 1.00 98.81 196 ALA A N 1
ATOM 1504 C CA . ALA A 1 196 ? -2.873 4.077 -1.424 1.00 98.81 196 ALA A CA 1
ATOM 1505 C C . ALA A 1 196 ? -1.726 5.085 -1.446 1.00 98.81 196 ALA A C 1
ATOM 1507 O O . ALA A 1 196 ? -1.163 5.387 -2.500 1.00 98.81 196 ALA A O 1
ATOM 1508 N N . SER A 1 197 ? -1.361 5.569 -0.263 1.00 98.75 197 SER 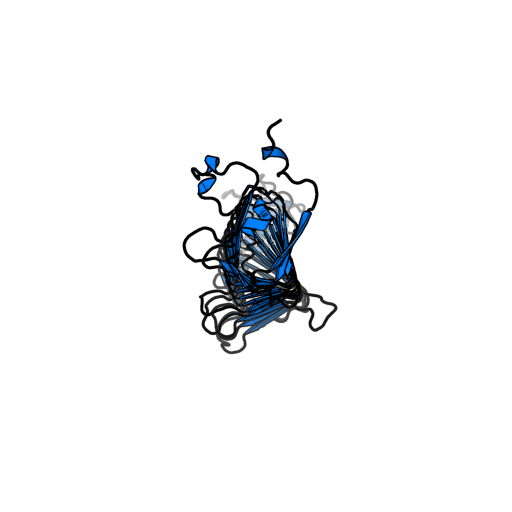A N 1
ATOM 1509 C CA . SER A 1 197 ? -0.147 6.345 -0.040 1.00 98.75 197 SER A CA 1
ATOM 1510 C C . SER A 1 197 ? 0.690 5.675 1.042 1.00 98.75 197 SER A C 1
ATOM 1512 O O . SER A 1 197 ? 0.161 5.349 2.104 1.00 98.75 197 SER A O 1
ATOM 1514 N N . LEU A 1 198 ? 1.973 5.471 0.754 1.00 98.69 198 LEU A N 1
ATOM 1515 C CA . LEU A 1 198 ? 2.988 4.979 1.679 1.00 98.69 198 LEU A CA 1
ATOM 1516 C C . LEU A 1 198 ? 3.989 6.104 1.937 1.00 98.69 198 LEU A C 1
ATOM 1518 O O . LEU A 1 198 ? 4.464 6.745 1.000 1.00 98.69 198 LEU A O 1
ATOM 1522 N N . ASP A 1 199 ? 4.305 6.335 3.198 1.00 98.25 199 ASP A N 1
ATOM 1523 C CA . ASP A 1 199 ? 5.237 7.365 3.639 1.00 98.25 199 ASP A CA 1
ATOM 1524 C C . ASP A 1 199 ? 6.118 6.744 4.727 1.00 98.25 199 ASP A C 1
ATOM 1526 O O . ASP A 1 199 ? 5.597 6.232 5.720 1.00 98.25 199 ASP A O 1
ATOM 1530 N N . GLU A 1 200 ? 7.432 6.678 4.508 1.00 97.44 200 GLU A N 1
ATOM 1531 C CA . GLU A 1 200 ? 8.381 6.076 5.462 1.00 97.44 200 GLU A CA 1
ATOM 1532 C C . GLU A 1 200 ? 7.975 4.661 5.906 1.00 97.44 200 GLU A C 1
ATOM 1534 O O . GLU A 1 200 ? 8.096 4.296 7.071 1.00 97.44 200 GLU A O 1
ATOM 1539 N N . SER A 1 201 ? 7.409 3.869 4.992 1.00 98.38 201 SER A N 1
ATOM 1540 C CA . SER A 1 201 ? 6.761 2.598 5.327 1.00 98.38 201 SER A CA 1
ATOM 1541 C C . SER A 1 201 ? 7.414 1.412 4.629 1.00 98.38 201 SER A C 1
ATOM 1543 O O . SER A 1 201 ? 8.024 1.546 3.571 1.00 98.38 201 SER A O 1
ATOM 1545 N N . THR A 1 202 ? 7.251 0.226 5.206 1.00 98.38 202 THR A N 1
ATOM 1546 C CA . THR A 1 202 ? 7.818 -1.021 4.685 1.00 98.38 202 THR A CA 1
ATOM 1547 C C . THR A 1 202 ? 6.711 -2.006 4.321 1.00 98.38 202 THR A C 1
ATOM 1549 O O . THR A 1 202 ? 5.801 -2.238 5.112 1.00 98.38 202 THR A O 1
ATOM 1552 N N . ILE A 1 203 ? 6.808 -2.639 3.152 1.00 98.00 203 ILE A N 1
ATOM 1553 C CA . ILE A 1 203 ? 5.984 -3.782 2.749 1.00 98.00 203 ILE A CA 1
ATOM 1554 C C . ILE A 1 203 ? 6.890 -4.988 2.517 1.00 98.00 203 ILE A C 1
ATOM 1556 O O . ILE A 1 203 ? 7.738 -4.987 1.624 1.00 98.00 203 ILE A O 1
ATOM 1560 N N . ASN A 1 204 ? 6.666 -6.037 3.297 1.00 95.81 204 ASN A N 1
ATOM 1561 C CA . ASN A 1 204 ? 7.321 -7.329 3.178 1.00 95.81 204 ASN A CA 1
ATOM 1562 C C . ASN A 1 204 ? 6.333 -8.328 2.575 1.00 95.81 204 ASN A C 1
ATOM 1564 O O . ASN A 1 204 ? 5.419 -8.799 3.254 1.00 95.81 204 ASN A O 1
ATOM 1568 N N . GLY A 1 205 ? 6.526 -8.648 1.296 1.00 91.00 205 GLY A N 1
ATOM 1569 C CA . GLY A 1 205 ? 5.687 -9.598 0.577 1.00 91.00 205 GLY A CA 1
ATOM 1570 C C . GLY A 1 205 ? 5.731 -11.008 1.158 1.00 91.00 205 GLY A C 1
ATOM 1571 O O . GLY A 1 205 ? 6.716 -11.439 1.761 1.00 91.00 205 GLY A O 1
ATOM 1572 N N . THR A 1 206 ? 4.656 -11.756 0.922 1.00 87.19 206 THR A N 1
ATOM 1573 C CA . THR A 1 206 ? 4.518 -13.163 1.327 1.00 87.19 206 THR A CA 1
ATOM 1574 C C . THR A 1 206 ? 4.558 -14.091 0.107 1.00 87.19 206 THR A C 1
ATOM 1576 O O . THR A 1 206 ? 4.667 -13.625 -1.021 1.00 87.19 206 THR A O 1
ATOM 1579 N N . VAL A 1 207 ? 4.484 -15.411 0.321 1.00 80.25 207 VAL A N 1
ATOM 1580 C CA . VAL A 1 207 ? 4.619 -16.491 -0.692 1.00 80.25 207 VAL A CA 1
ATOM 1581 C C . VAL A 1 207 ? 3.751 -16.373 -1.951 1.00 80.25 207 VAL A C 1
ATOM 1583 O O . VAL A 1 207 ? 3.931 -17.139 -2.899 1.00 80.25 207 VAL A O 1
ATOM 1586 N N . ASN A 1 208 ? 2.787 -15.466 -1.965 1.00 68.50 208 ASN A N 1
ATOM 1587 C CA . ASN A 1 208 ? 1.893 -15.256 -3.086 1.00 68.50 208 ASN A CA 1
ATOM 1588 C C . ASN A 1 208 ? 2.582 -14.541 -4.255 1.00 68.50 208 ASN A C 1
ATOM 1590 O O . ASN A 1 208 ? 3.687 -14.017 -4.160 1.00 68.50 208 ASN A O 1
ATOM 1594 N N . ASN A 1 209 ? 1.919 -14.563 -5.413 1.00 67.19 209 ASN A N 1
ATOM 1595 C CA . ASN A 1 209 ? 2.542 -14.222 -6.691 1.00 67.19 209 ASN A CA 1
ATOM 1596 C C . ASN A 1 209 ? 3.031 -12.761 -6.774 1.00 67.19 209 ASN A C 1
ATOM 1598 O O . ASN A 1 209 ? 3.887 -12.484 -7.609 1.00 67.19 209 ASN A O 1
ATOM 1602 N N . ARG A 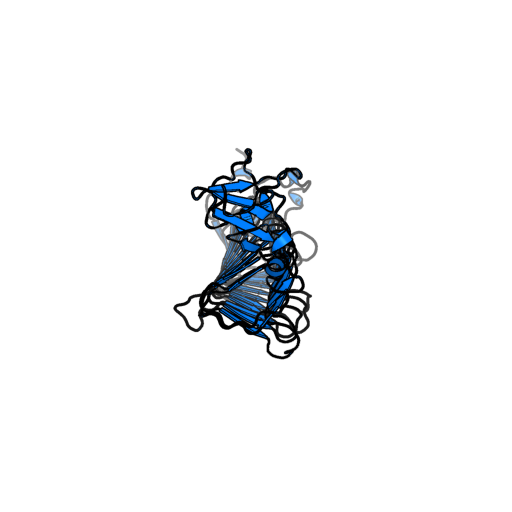1 210 ? 2.471 -11.827 -5.983 1.00 88.00 210 ARG A N 1
ATOM 1603 C CA . ARG A 1 210 ? 2.793 -10.391 -6.059 1.00 88.00 210 ARG A CA 1
ATOM 1604 C C . ARG A 1 210 ? 2.627 -9.673 -4.728 1.00 88.00 210 ARG A C 1
ATOM 1606 O O . ARG A 1 210 ? 1.598 -9.864 -4.098 1.00 88.00 210 ARG A O 1
ATOM 1613 N N . THR A 1 211 ? 3.574 -8.807 -4.362 1.00 94.75 211 THR A N 1
ATOM 1614 C CA . THR A 1 211 ? 3.530 -8.032 -3.105 1.00 94.75 211 THR A CA 1
ATOM 1615 C C . THR A 1 211 ? 2.531 -6.883 -3.174 1.00 94.75 211 THR A C 1
ATOM 1617 O O . THR A 1 211 ? 1.762 -6.672 -2.239 1.00 94.75 211 THR A O 1
ATOM 1620 N N . VAL A 1 212 ? 2.529 -6.141 -4.285 1.00 97.69 212 VAL A N 1
ATOM 1621 C CA . VAL A 1 212 ? 1.640 -4.997 -4.494 1.00 97.69 212 VAL A CA 1
ATOM 1622 C C . VAL A 1 212 ? 0.930 -5.114 -5.836 1.00 97.69 212 VAL A C 1
ATOM 1624 O O . VAL A 1 212 ? 1.557 -5.325 -6.879 1.00 97.69 212 VAL A O 1
ATOM 1627 N N . LYS A 1 213 ? -0.393 -4.958 -5.818 1.00 97.62 213 LYS A N 1
ATOM 1628 C CA . LYS A 1 213 ? -1.258 -5.010 -6.998 1.00 97.62 213 LYS A CA 1
ATOM 1629 C C . LYS A 1 213 ? -2.023 -3.694 -7.093 1.00 97.62 213 LYS A C 1
ATOM 1631 O O . LYS A 1 213 ? -2.722 -3.314 -6.163 1.00 97.62 213 LYS A O 1
ATOM 1636 N N . VAL A 1 214 ? -1.914 -3.012 -8.228 1.00 98.69 214 VAL A N 1
ATOM 1637 C CA . VAL A 1 214 ? -2.626 -1.758 -8.504 1.00 98.69 214 VAL A CA 1
ATOM 1638 C C . VAL A 1 214 ? -3.425 -1.947 -9.788 1.00 98.69 214 VAL A C 1
ATOM 1640 O O . VAL A 1 214 ? -2.847 -2.057 -10.870 1.00 98.69 214 VAL A O 1
ATOM 1643 N N . LYS A 1 215 ? -4.750 -2.066 -9.680 1.00 98.38 215 LYS A N 1
ATOM 1644 C CA . LYS A 1 215 ? -5.625 -2.495 -10.782 1.00 98.38 215 LYS A CA 1
ATOM 1645 C C . LYS A 1 215 ? -6.798 -1.537 -10.990 1.00 98.38 215 LYS A C 1
ATOM 1647 O O . LYS A 1 215 ? -7.327 -0.964 -10.043 1.00 98.38 215 LYS A O 1
ATOM 1652 N N . ASN A 1 216 ? -7.284 -1.462 -12.228 1.00 97.69 216 ASN A N 1
ATOM 1653 C CA . ASN A 1 216 ? -8.559 -0.832 -12.597 1.00 97.69 216 ASN A CA 1
ATOM 1654 C C . ASN A 1 216 ? -8.681 0.642 -12.170 1.00 97.69 216 ASN A C 1
ATOM 1656 O O . ASN A 1 216 ? -9.520 0.987 -11.335 1.00 97.69 216 ASN A O 1
ATOM 1660 N N . ASN A 1 217 ? -7.908 1.521 -12.809 1.00 98.00 217 ASN A N 1
ATOM 1661 C CA . ASN A 1 217 ? -7.912 2.969 -12.542 1.00 98.00 217 ASN A CA 1
ATOM 1662 C C . ASN A 1 217 ? -7.460 3.347 -11.123 1.00 98.00 217 ASN A C 1
ATOM 1664 O O . ASN A 1 217 ? -7.840 4.399 -10.617 1.00 98.00 217 ASN A O 1
ATOM 1668 N N . SER A 1 218 ? -6.686 2.485 -10.469 1.00 98.81 218 SER A N 1
ATOM 1669 C CA . SER A 1 218 ? -6.210 2.724 -9.106 1.00 98.81 218 SER A CA 1
ATOM 1670 C C . SER A 1 218 ? -4.813 3.325 -9.105 1.00 98.81 218 SER A C 1
ATOM 1672 O O . SER A 1 218 ? -4.107 3.282 -10.117 1.00 98.81 218 SER A O 1
ATOM 1674 N N . SER A 1 219 ? -4.393 3.864 -7.962 1.00 98.81 219 SER A N 1
ATOM 1675 C CA . SER A 1 219 ? -3.056 4.438 -7.835 1.00 98.81 219 SER A CA 1
ATOM 1676 C C . SER A 1 219 ? -2.360 4.107 -6.523 1.00 98.81 219 SER A C 1
ATOM 1678 O O . SER A 1 219 ? -2.987 4.017 -5.468 1.00 98.81 219 SER A O 1
ATOM 1680 N N . LEU A 1 220 ? -1.035 4.027 -6.587 1.00 98.81 220 LEU A N 1
ATOM 1681 C CA . LEU A 1 220 ? -0.151 3.971 -5.427 1.00 98.81 220 LEU A CA 1
ATOM 1682 C C . LEU A 1 220 ? 0.859 5.115 -5.498 1.00 98.81 220 LEU A C 1
ATOM 1684 O O . LEU A 1 220 ? 1.487 5.310 -6.533 1.00 98.81 220 LEU A O 1
ATOM 1688 N N . SER A 1 221 ? 1.057 5.819 -4.391 1.00 98.69 221 SER A N 1
ATOM 1689 C CA . SER A 1 221 ? 2.185 6.734 -4.207 1.00 98.69 221 SER A CA 1
ATOM 1690 C C . SER A 1 221 ? 3.027 6.247 -3.033 1.00 98.69 221 SER A C 1
ATOM 1692 O O . SER A 1 221 ? 2.469 5.959 -1.975 1.00 98.69 221 SER A O 1
ATOM 1694 N N . ALA A 1 222 ? 4.341 6.126 -3.203 1.00 98.50 222 ALA A N 1
ATOM 1695 C CA . ALA A 1 222 ? 5.252 5.776 -2.120 1.00 98.50 222 ALA A CA 1
ATOM 1696 C C . ALA A 1 222 ? 6.382 6.798 -2.007 1.00 98.50 222 ALA A C 1
ATOM 1698 O O . ALA A 1 222 ? 7.064 7.101 -2.990 1.00 98.50 222 ALA A O 1
ATOM 1699 N N . TRP A 1 223 ? 6.592 7.297 -0.794 1.00 97.94 223 TRP A N 1
ATOM 1700 C CA . TRP A 1 223 ? 7.676 8.201 -0.449 1.00 97.94 223 TRP A CA 1
ATOM 1701 C C . TRP A 1 223 ? 8.556 7.571 0.627 1.00 97.94 223 TRP A C 1
ATOM 1703 O O . TRP A 1 223 ? 8.042 7.100 1.645 1.00 97.94 223 TRP A O 1
ATOM 1713 N N . LYS A 1 224 ? 9.873 7.530 0.384 1.00 96.88 224 LYS A N 1
ATOM 1714 C CA . LYS A 1 224 ? 10.880 6.979 1.309 1.00 96.88 224 LYS A CA 1
ATOM 1715 C C . LYS A 1 224 ? 10.466 5.611 1.881 1.00 96.88 224 LYS A C 1
ATOM 1717 O O . LYS A 1 224 ? 10.519 5.373 3.080 1.00 96.88 224 LYS A O 1
ATOM 1722 N N . SER A 1 225 ? 9.945 4.740 1.023 1.00 97.62 225 SER A N 1
ATOM 1723 C CA . SER A 1 225 ? 9.333 3.476 1.441 1.00 97.62 225 SER A CA 1
ATOM 1724 C C . SER A 1 225 ? 10.092 2.275 0.888 1.00 97.62 225 SER A C 1
ATOM 1726 O O . SER A 1 225 ? 10.680 2.341 -0.188 1.00 97.62 225 SER A O 1
ATOM 1728 N N . ASP A 1 226 ? 10.041 1.157 1.602 1.00 97.62 226 ASP A N 1
ATOM 1729 C CA . ASP A 1 226 ? 10.697 -0.091 1.218 1.00 97.62 226 ASP A CA 1
ATOM 1730 C C . ASP A 1 226 ? 9.652 -1.132 0.816 1.00 97.62 226 ASP A C 1
ATOM 1732 O O . ASP A 1 226 ? 8.794 -1.500 1.612 1.00 97.62 226 ASP A O 1
ATOM 1736 N N . ILE A 1 227 ? 9.713 -1.646 -0.409 1.00 97.50 227 ILE A N 1
ATOM 1737 C CA . ILE A 1 227 ? 8.800 -2.678 -0.913 1.00 97.50 227 ILE A CA 1
ATOM 1738 C C . ILE A 1 227 ? 9.631 -3.879 -1.345 1.00 97.50 227 ILE A C 1
ATOM 1740 O O . ILE A 1 227 ? 10.333 -3.846 -2.357 1.00 97.50 227 ILE A O 1
ATOM 1744 N N . THR A 1 228 ? 9.532 -4.964 -0.584 1.00 95.19 228 THR A N 1
ATOM 1745 C CA . THR A 1 228 ? 10.308 -6.181 -0.820 1.00 95.19 228 THR A CA 1
ATOM 1746 C C . THR A 1 228 ? 9.404 -7.331 -1.253 1.00 95.19 228 THR A C 1
ATOM 1748 O O . THR A 1 228 ? 8.423 -7.679 -0.596 1.00 95.19 228 THR A O 1
ATOM 1751 N N . GLY A 1 229 ? 9.746 -7.932 -2.390 1.00 92.19 229 GLY A N 1
ATOM 1752 C CA . GLY A 1 229 ? 9.165 -9.167 -2.901 1.00 92.19 229 GLY A CA 1
ATOM 1753 C C . GLY A 1 229 ? 9.442 -10.370 -2.012 1.00 92.19 229 GLY A C 1
ATOM 1754 O O . GLY A 1 229 ? 10.468 -10.429 -1.339 1.00 92.19 229 GLY A O 1
ATOM 1755 N N . PHE A 1 230 ? 8.584 -11.382 -2.075 1.00 88.44 230 PHE A N 1
ATOM 1756 C CA . PHE A 1 230 ? 8.928 -12.687 -1.523 1.00 88.44 230 PHE A CA 1
ATOM 1757 C C . PHE A 1 230 ? 9.834 -13.477 -2.476 1.00 88.44 230 PHE A C 1
ATOM 1759 O O . PHE A 1 230 ? 9.705 -13.401 -3.698 1.00 88.44 230 PHE A O 1
ATOM 1766 N N . THR A 1 231 ? 10.733 -14.289 -1.919 1.00 81.56 231 THR A N 1
ATOM 1767 C CA . THR A 1 231 ? 11.597 -15.184 -2.694 1.00 81.56 231 THR A CA 1
ATOM 1768 C C . THR A 1 231 ? 10.778 -16.263 -3.418 1.00 81.56 231 THR A C 1
ATOM 1770 O O . THR A 1 231 ? 10.351 -17.243 -2.815 1.00 81.56 231 THR A O 1
ATOM 1773 N N . GLY A 1 232 ? 10.580 -16.111 -4.726 1.00 73.44 232 GLY A N 1
ATOM 1774 C CA . GLY A 1 232 ? 9.933 -17.092 -5.602 1.00 73.44 232 GLY A CA 1
ATOM 1775 C C . GLY A 1 232 ? 8.550 -16.640 -6.065 1.00 73.44 232 GLY A C 1
ATOM 1776 O O . GLY A 1 232 ? 7.880 -17.378 -6.786 1.00 73.44 232 GLY A O 1
ATOM 1777 N N . ALA A 1 233 ? 8.139 -15.436 -5.658 1.00 69.94 233 ALA A N 1
ATOM 1778 C CA . ALA A 1 233 ? 6.991 -14.730 -6.205 1.00 69.94 233 ALA A CA 1
ATOM 1779 C C . ALA A 1 233 ? 7.284 -14.223 -7.631 1.00 69.94 233 ALA A C 1
ATOM 1781 O O . ALA A 1 233 ? 8.434 -14.166 -8.060 1.00 69.94 233 ALA A O 1
ATOM 1782 N N . GLY A 1 234 ? 6.236 -13.876 -8.380 1.00 80.25 234 GLY A N 1
ATOM 1783 C CA . GLY A 1 234 ? 6.334 -13.314 -9.725 1.00 80.25 234 GLY A CA 1
ATOM 1784 C C . GLY A 1 234 ? 6.811 -11.862 -9.713 1.00 80.25 234 GLY A C 1
ATOM 1785 O O . GLY A 1 234 ? 8.006 -11.595 -9.621 1.00 80.25 234 GLY A O 1
ATOM 1786 N N . ASP A 1 235 ? 5.882 -10.921 -9.872 1.00 89.38 235 ASP A N 1
ATOM 1787 C CA . ASP A 1 235 ? 6.178 -9.484 -9.916 1.00 89.38 235 ASP A CA 1
ATOM 1788 C C . ASP A 1 235 ? 6.106 -8.889 -8.500 1.00 89.38 235 ASP A C 1
ATOM 1790 O O . ASP A 1 235 ? 5.148 -9.173 -7.786 1.00 89.38 235 ASP A O 1
ATOM 1794 N N . VAL A 1 236 ? 7.031 -8.018 -8.083 1.00 94.69 236 VAL A N 1
ATOM 1795 C CA . VAL A 1 236 ? 6.888 -7.333 -6.777 1.00 94.69 236 VAL A CA 1
ATOM 1796 C C . VAL A 1 236 ? 5.729 -6.348 -6.828 1.00 94.69 236 VAL A C 1
ATOM 1798 O O . VAL A 1 236 ? 4.823 -6.415 -5.998 1.00 94.69 236 VAL A O 1
ATOM 1801 N N . ILE A 1 237 ? 5.736 -5.473 -7.833 1.00 96.81 237 ILE A N 1
ATOM 1802 C CA . ILE A 1 237 ? 4.690 -4.483 -8.075 1.00 96.81 237 ILE A CA 1
ATOM 1803 C C . ILE A 1 237 ? 4.086 -4.723 -9.456 1.00 96.81 237 ILE A C 1
ATOM 1805 O O . ILE A 1 237 ? 4.784 -4.670 -10.471 1.00 96.81 237 ILE A O 1
ATOM 1809 N N . TRP A 1 238 ? 2.773 -4.937 -9.503 1.00 96.88 238 TRP A N 1
ATOM 1810 C CA . TRP A 1 238 ? 2.023 -5.084 -10.748 1.00 96.88 238 TRP A CA 1
ATOM 1811 C C . TRP A 1 238 ? 0.962 -4.005 -10.887 1.00 96.88 238 TRP A C 1
ATOM 1813 O O . TRP A 1 238 ? 0.053 -3.896 -10.065 1.00 96.88 238 TRP A O 1
ATOM 1823 N N . VAL A 1 239 ? 1.076 -3.235 -11.964 1.00 98.50 239 VAL A N 1
ATOM 1824 C CA . VAL A 1 239 ? 0.213 -2.103 -12.290 1.00 98.50 239 VAL A CA 1
ATOM 1825 C C . VAL A 1 239 ? -0.531 -2.432 -13.572 1.00 98.50 239 VAL A C 1
ATOM 1827 O O . VAL A 1 239 ? 0.080 -2.686 -14.614 1.00 98.50 239 VAL A O 1
ATOM 1830 N N . TYR A 1 240 ? -1.854 -2.468 -13.490 1.00 97.94 240 TYR A N 1
ATOM 1831 C CA . TYR A 1 240 ? -2.692 -3.041 -14.531 1.00 97.94 240 TYR A CA 1
ATOM 1832 C C . TYR A 1 240 ? -3.935 -2.192 -14.802 1.00 97.94 240 TYR A C 1
ATOM 1834 O O . TYR A 1 240 ? -4.626 -1.752 -13.881 1.00 97.94 240 TYR A O 1
ATOM 1842 N N . ASN A 1 241 ? -4.276 -2.057 -16.084 1.00 96.12 241 ASN A N 1
ATOM 1843 C CA . ASN A 1 241 ? -5.537 -1.491 -16.566 1.00 96.12 241 ASN A CA 1
ATOM 1844 C C . ASN A 1 241 ? -5.781 -0.048 -16.099 1.00 96.12 241 ASN A C 1
ATOM 1846 O O . ASN A 1 241 ? -6.552 0.201 -15.166 1.00 96.12 241 ASN A O 1
ATOM 1850 N N . ASN A 1 242 ? -5.132 0.890 -16.794 1.00 96.25 242 ASN A N 1
ATOM 1851 C CA . ASN A 1 242 ? -5.241 2.335 -16.584 1.00 96.25 242 ASN A CA 1
ATOM 1852 C C . ASN A 1 242 ? -4.873 2.783 -15.157 1.00 96.25 242 ASN A C 1
ATOM 1854 O O . ASN A 1 242 ? -5.399 3.774 -14.658 1.00 96.25 242 ASN A O 1
ATOM 1858 N N . SER A 1 243 ? -4.006 2.024 -14.488 1.00 98.62 243 SER A N 1
ATOM 1859 C CA . SER A 1 243 ? -3.566 2.306 -13.121 1.00 98.62 243 SER A CA 1
ATOM 1860 C C . SER A 1 243 ? -2.222 3.028 -13.121 1.00 98.62 243 SER A C 1
ATOM 1862 O O . SER A 1 243 ? -1.496 3.006 -14.121 1.00 98.62 243 SER A O 1
ATOM 1864 N N . SER A 1 244 ? -1.876 3.669 -12.008 1.00 98.69 244 SER A N 1
ATOM 1865 C CA . SER A 1 244 ? -0.631 4.427 -11.905 1.00 98.69 244 SER A CA 1
ATOM 1866 C C . SER A 1 244 ? 0.150 4.162 -10.627 1.00 98.69 244 SER A C 1
ATOM 1868 O O . SER A 1 244 ? -0.402 3.800 -9.587 1.00 98.69 244 SER A O 1
ATOM 1870 N N . VAL A 1 245 ? 1.462 4.357 -10.711 1.00 98.75 245 VAL A N 1
ATOM 1871 C CA . VAL A 1 245 ? 2.351 4.350 -9.549 1.00 98.75 245 VAL A CA 1
ATOM 1872 C C . VAL A 1 245 ? 3.262 5.568 -9.551 1.00 98.75 245 VAL A C 1
ATOM 1874 O O . VAL A 1 245 ? 3.730 6.005 -10.602 1.00 98.75 245 VAL A O 1
ATOM 1877 N N . GLU A 1 246 ? 3.532 6.094 -8.366 1.00 98.69 246 GLU A N 1
ATOM 1878 C CA . GLU A 1 246 ? 4.517 7.141 -8.133 1.00 98.69 246 GLU A CA 1
ATOM 1879 C C . GLU A 1 246 ? 5.467 6.690 -7.024 1.00 98.69 246 GLU A C 1
ATOM 1881 O O . GLU A 1 246 ? 5.026 6.347 -5.928 1.00 98.69 246 GLU A O 1
ATOM 1886 N N . PHE A 1 247 ? 6.767 6.686 -7.307 1.00 98.31 247 PHE A N 1
ATOM 1887 C CA . PHE A 1 247 ? 7.804 6.344 -6.339 1.00 98.31 247 PHE A CA 1
ATOM 1888 C C . PHE A 1 247 ? 8.776 7.501 -6.208 1.00 98.31 247 PHE A C 1
ATOM 1890 O O . PHE A 1 247 ? 9.364 7.946 -7.195 1.00 98.31 247 PHE A O 1
ATOM 1897 N N . ASN A 1 248 ? 8.925 7.999 -4.987 1.00 96.00 248 ASN A N 1
ATOM 1898 C CA . ASN A 1 248 ? 9.790 9.124 -4.694 1.00 96.00 248 ASN A CA 1
ATOM 1899 C C . ASN A 1 248 ? 10.553 8.916 -3.382 1.00 96.00 248 ASN A C 1
ATOM 1901 O O . ASN A 1 248 ? 10.225 8.053 -2.572 1.00 96.00 248 ASN A O 1
ATOM 1905 N N . GLY A 1 249 ? 11.572 9.724 -3.155 1.00 92.56 249 GLY A N 1
ATOM 1906 C CA . GLY A 1 249 ? 12.349 9.739 -1.928 1.00 92.56 249 GLY A CA 1
ATOM 1907 C C . GLY A 1 249 ? 12.684 11.159 -1.504 1.00 92.56 249 GLY A C 1
ATOM 1908 O O . GLY A 1 249 ? 12.268 12.137 -2.130 1.00 92.56 249 GLY A O 1
ATOM 1909 N N . ASP A 1 250 ? 13.454 11.270 -0.434 1.00 91.12 250 ASP A N 1
ATOM 1910 C CA . ASP A 1 250 ? 14.069 12.515 -0.008 1.00 91.12 250 ASP A CA 1
ATOM 1911 C C . ASP A 1 250 ? 15.460 12.653 -0.652 1.00 91.12 250 ASP A C 1
ATOM 1913 O O . ASP A 1 250 ? 16.396 11.967 -0.239 1.00 91.12 250 ASP A O 1
ATOM 1917 N N . PRO A 1 251 ? 15.646 13.535 -1.654 1.00 84.12 251 PRO A N 1
ATOM 1918 C CA . PRO A 1 251 ? 16.944 13.718 -2.301 1.00 84.12 251 PRO A CA 1
ATOM 1919 C C . PRO A 1 251 ? 17.991 14.363 -1.377 1.00 84.12 251 PRO A C 1
ATOM 1921 O O . PRO A 1 251 ? 19.160 14.448 -1.756 1.00 84.12 251 PRO A O 1
ATOM 1924 N N . SER A 1 252 ? 17.590 14.858 -0.199 1.00 86.00 252 SER A N 1
ATOM 1925 C CA . SER A 1 252 ? 18.495 15.444 0.795 1.00 86.00 252 SER A CA 1
ATOM 1926 C C . SER A 1 252 ? 19.075 14.424 1.783 1.00 86.00 252 SER A C 1
ATOM 1928 O O . SER A 1 252 ? 20.021 14.754 2.502 1.00 86.00 252 SER A O 1
ATOM 1930 N N . ASP A 1 253 ? 18.569 13.188 1.778 1.00 80.56 253 ASP A N 1
ATOM 1931 C CA . ASP A 1 253 ? 18.987 12.104 2.666 1.00 80.56 253 ASP A CA 1
ATOM 1932 C C . ASP A 1 253 ? 19.515 10.918 1.844 1.00 80.56 253 ASP A C 1
ATOM 1934 O O . ASP A 1 253 ? 18.833 10.377 0.978 1.00 80.56 253 ASP A O 1
ATOM 1938 N N . THR A 1 254 ? 20.740 10.469 2.131 1.00 71.56 254 THR A N 1
ATOM 1939 C CA . THR A 1 254 ? 21.344 9.303 1.462 1.00 71.56 254 THR A CA 1
ATOM 1940 C C . THR A 1 254 ? 20.591 8.000 1.729 1.00 71.56 254 THR A C 1
ATOM 1942 O O . THR A 1 254 ? 20.725 7.064 0.950 1.00 71.56 254 THR A O 1
ATOM 1945 N N . ASN A 1 255 ? 19.808 7.943 2.809 1.00 76.50 255 ASN A N 1
ATOM 1946 C CA . ASN A 1 255 ? 18.901 6.839 3.123 1.00 76.50 255 ASN A CA 1
ATOM 1947 C C . ASN A 1 255 ? 17.433 7.200 2.832 1.00 76.50 255 ASN A C 1
ATOM 1949 O O . ASN A 1 255 ? 16.533 6.445 3.183 1.00 76.50 255 ASN A O 1
ATOM 1953 N N . GLY A 1 256 ? 17.179 8.356 2.214 1.00 86.12 256 GLY A N 1
ATOM 1954 C CA . GLY A 1 256 ? 15.841 8.868 1.925 1.00 86.12 256 GLY A CA 1
ATOM 1955 C C . GLY A 1 256 ? 15.177 8.245 0.700 1.00 86.12 256 GLY A C 1
ATOM 1956 O O . GLY A 1 256 ? 14.092 8.672 0.317 1.00 86.12 256 GLY A O 1
ATOM 1957 N N . GLN A 1 257 ? 15.825 7.284 0.046 1.00 92.38 257 GLN A N 1
ATOM 1958 C CA . GLN A 1 257 ? 15.332 6.680 -1.187 1.00 92.38 257 GLN A CA 1
ATOM 1959 C C . GLN A 1 257 ? 14.175 5.716 -0.912 1.00 92.38 257 GLN A C 1
ATOM 1961 O O . GLN A 1 257 ? 14.161 5.027 0.103 1.00 92.38 257 GLN A O 1
ATOM 1966 N N . THR A 1 258 ? 13.236 5.623 -1.854 1.00 97.12 258 THR A N 1
ATOM 1967 C CA . THR A 1 258 ? 12.342 4.457 -1.916 1.00 97.12 258 THR A CA 1
ATOM 1968 C C . THR A 1 258 ? 13.129 3.265 -2.456 1.00 97.12 258 THR A C 1
ATOM 1970 O O . THR A 1 258 ? 13.877 3.417 -3.423 1.00 97.12 258 THR A O 1
ATOM 1973 N N . ASN A 1 259 ? 12.979 2.080 -1.867 1.00 96.88 259 ASN A N 1
ATOM 1974 C CA . ASN A 1 259 ? 13.646 0.866 -2.337 1.00 96.88 259 ASN A CA 1
ATOM 1975 C C . ASN A 1 259 ? 12.616 -0.180 -2.760 1.00 96.88 259 ASN A C 1
ATOM 1977 O O . ASN A 1 259 ? 11.708 -0.523 -2.011 1.00 96.88 259 ASN A O 1
ATOM 1981 N N . ILE A 1 260 ? 12.775 -0.720 -3.964 1.00 96.56 260 ILE A N 1
ATOM 1982 C CA . ILE A 1 260 ? 11.950 -1.802 -4.499 1.00 96.56 260 ILE A CA 1
ATOM 1983 C C . ILE A 1 260 ? 12.876 -2.973 -4.798 1.00 96.56 260 ILE A C 1
ATOM 1985 O O . ILE A 1 260 ? 13.783 -2.875 -5.628 1.00 96.56 260 ILE A O 1
ATOM 1989 N N . ILE A 1 261 ? 12.662 -4.084 -4.102 1.00 93.62 261 ILE A N 1
ATOM 1990 C CA . ILE A 1 261 ? 13.569 -5.231 -4.127 1.00 93.62 261 ILE A CA 1
ATOM 1991 C C . ILE A 1 261 ? 12.793 -6.464 -4.569 1.00 93.62 261 ILE A C 1
ATOM 1993 O O . ILE A 1 261 ? 11.841 -6.866 -3.906 1.00 93.62 261 ILE A O 1
ATOM 1997 N N . ALA A 1 262 ? 13.226 -7.093 -5.660 1.00 91.00 262 ALA A N 1
ATOM 1998 C CA . ALA A 1 262 ? 12.757 -8.398 -6.119 1.00 91.00 262 ALA A CA 1
ATOM 1999 C C . ALA A 1 262 ? 13.841 -9.461 -5.850 1.00 91.00 262 ALA A C 1
ATOM 2001 O O . ALA A 1 262 ? 14.743 -9.628 -6.678 1.00 91.00 262 ALA A O 1
ATOM 2002 N N . PRO A 1 263 ? 13.793 -10.181 -4.704 1.00 83.81 263 PRO A N 1
ATOM 2003 C CA . PRO A 1 263 ? 14.887 -11.061 -4.283 1.00 83.81 263 PRO A CA 1
ATOM 2004 C C . PRO A 1 263 ? 15.079 -12.277 -5.188 1.00 83.81 263 PRO A C 1
ATOM 2006 O O . PRO A 1 263 ? 16.201 -12.730 -5.362 1.00 83.81 263 PRO A O 1
ATOM 2009 N N . THR A 1 264 ? 13.985 -12.807 -5.730 1.00 75.19 264 THR A N 1
ATOM 2010 C CA . THR A 1 264 ? 13.931 -13.805 -6.806 1.00 75.19 264 THR A CA 1
ATOM 2011 C C . THR A 1 264 ? 12.525 -13.691 -7.397 1.00 75.19 264 THR A C 1
ATOM 2013 O O . THR A 1 264 ? 11.554 -13.854 -6.651 1.00 75.19 264 THR A O 1
ATOM 2016 N N . GLY A 1 265 ? 12.392 -13.343 -8.671 1.00 66.31 265 GLY A N 1
ATOM 2017 C CA . GLY A 1 265 ? 11.106 -13.007 -9.281 1.00 66.31 265 GLY A CA 1
ATOM 2018 C C . GLY A 1 265 ? 11.238 -12.528 -10.720 1.00 66.31 265 GLY A C 1
ATOM 2019 O O . GLY A 1 265 ? 12.345 -12.344 -11.228 1.00 66.31 265 GLY A O 1
ATOM 2020 N N . GLU A 1 266 ? 10.106 -12.367 -11.407 1.00 79.56 266 GLU A N 1
ATOM 2021 C CA . GLU A 1 266 ? 10.119 -11.973 -12.817 1.00 79.56 266 GLU A CA 1
ATOM 2022 C C . GLU A 1 266 ? 10.477 -10.501 -12.995 1.00 79.56 266 GLU A C 1
ATOM 2024 O O . GLU A 1 266 ? 11.326 -10.173 -13.819 1.00 79.56 266 GLU A O 1
ATOM 2029 N N . HIS A 1 267 ? 9.841 -9.620 -12.227 1.00 89.00 267 HIS A N 1
ATOM 2030 C CA . HIS A 1 267 ? 10.006 -8.179 -12.364 1.00 89.00 267 HIS A CA 1
ATOM 2031 C C . HIS A 1 267 ? 9.882 -7.491 -11.005 1.00 89.00 267 HIS A C 1
ATOM 2033 O O . HIS A 1 267 ? 9.053 -7.873 -10.180 1.00 89.00 267 HIS A O 1
ATOM 2039 N N . ALA A 1 268 ? 10.666 -6.438 -10.772 1.00 93.69 268 ALA A N 1
ATOM 2040 C CA . ALA A 1 268 ? 10.420 -5.555 -9.634 1.00 93.69 268 ALA A CA 1
ATOM 2041 C C . ALA A 1 268 ? 9.174 -4.697 -9.897 1.00 93.69 268 ALA A C 1
ATOM 2043 O O . ALA A 1 268 ? 8.293 -4.596 -9.047 1.00 93.69 268 ALA A O 1
ATOM 2044 N N . ILE A 1 269 ? 9.051 -4.147 -11.108 1.00 96.06 269 ILE A N 1
ATOM 2045 C CA . ILE A 1 269 ? 7.870 -3.392 -11.533 1.00 96.06 269 ILE A CA 1
ATOM 2046 C C . ILE A 1 269 ? 7.387 -3.901 -12.886 1.00 96.06 269 ILE A C 1
ATOM 2048 O O . ILE A 1 269 ? 8.165 -4.012 -13.836 1.00 96.06 269 ILE A O 1
ATOM 2052 N N . ARG A 1 270 ? 6.079 -4.142 -12.989 1.00 95.75 270 ARG A N 1
ATOM 2053 C CA . ARG A 1 270 ? 5.400 -4.508 -14.231 1.00 95.75 270 ARG A CA 1
ATOM 2054 C C . ARG A 1 270 ? 4.221 -3.580 -14.518 1.00 95.75 270 ARG A C 1
ATOM 2056 O O . ARG A 1 270 ? 3.282 -3.538 -13.728 1.00 95.75 270 ARG A O 1
ATOM 2063 N N . LEU A 1 271 ? 4.247 -2.896 -15.665 1.00 97.69 271 LEU A N 1
ATOM 2064 C CA . LEU A 1 271 ? 3.181 -1.999 -16.137 1.00 97.69 271 LEU A CA 1
ATOM 2065 C C . LEU A 1 271 ? 2.449 -2.588 -17.354 1.00 97.69 271 LEU A C 1
ATOM 2067 O O . LEU A 1 271 ? 3.078 -2.932 -18.361 1.00 97.69 271 LEU A O 1
ATOM 2071 N N . GLU A 1 272 ? 1.119 -2.677 -17.287 1.00 95.19 272 GLU A N 1
ATOM 2072 C CA . GLU A 1 272 ? 0.288 -3.257 -18.349 1.00 95.19 272 GLU A CA 1
ATOM 2073 C C . GLU A 1 272 ? -1.021 -2.499 -18.600 1.00 95.19 272 GLU A C 1
ATOM 2075 O O . GLU A 1 272 ? -1.665 -2.002 -17.677 1.00 95.19 272 GLU A O 1
ATOM 2080 N N . LEU A 1 273 ? -1.482 -2.523 -19.855 1.00 93.31 273 LEU A N 1
ATOM 2081 C CA . LEU A 1 273 ? -2.789 -2.020 -20.299 1.00 93.31 273 LEU A CA 1
ATOM 2082 C C . LEU A 1 273 ? -3.025 -0.544 -19.951 1.00 93.31 273 LEU A C 1
ATOM 2084 O O . LEU A 1 273 ? -3.891 -0.213 -19.141 1.00 93.31 273 LEU A O 1
ATOM 2088 N N . ASN A 1 274 ? -2.301 0.347 -20.626 1.00 93.31 274 ASN A N 1
ATOM 2089 C CA . ASN A 1 274 ? -2.376 1.800 -20.447 1.00 93.31 274 ASN A CA 1
ATOM 2090 C C . ASN A 1 274 ? -2.004 2.255 -19.026 1.00 93.31 274 ASN A C 1
ATOM 2092 O O . ASN A 1 274 ? -2.495 3.279 -18.558 1.00 93.31 274 ASN A O 1
ATOM 2096 N N . SER A 1 275 ? -1.182 1.481 -18.316 1.00 97.75 275 SER A N 1
ATOM 2097 C CA . SER A 1 275 ? -0.730 1.856 -16.976 1.00 97.75 275 SER A CA 1
ATOM 2098 C C . SER A 1 275 ? 0.469 2.791 -17.046 1.00 97.75 275 SER A C 1
ATOM 2100 O O . SER A 1 275 ? 1.239 2.754 -18.006 1.00 97.75 275 SER A O 1
ATOM 2102 N N . SER A 1 276 ? 0.647 3.625 -16.028 1.00 97.94 276 SER A N 1
ATOM 2103 C CA . SER A 1 276 ? 1.729 4.612 -16.003 1.00 97.94 276 SER A CA 1
ATOM 2104 C C . SER A 1 276 ? 2.547 4.568 -14.717 1.00 97.94 276 SER A C 1
ATOM 2106 O O . SER A 1 276 ? 2.076 4.119 -13.673 1.00 97.94 276 SER A O 1
ATOM 2108 N N . GLY A 1 277 ? 3.790 5.032 -14.797 1.00 97.94 277 GLY A N 1
ATOM 2109 C CA . GLY A 1 277 ? 4.679 5.163 -13.652 1.00 97.94 277 GLY A CA 1
ATOM 2110 C C . GLY A 1 277 ? 5.462 6.471 -13.678 1.00 97.94 277 GLY A C 1
ATOM 2111 O O . GLY A 1 277 ? 5.879 6.933 -14.745 1.00 97.94 277 GLY A O 1
ATOM 2112 N N . GLN A 1 278 ? 5.702 7.038 -12.500 1.00 97.94 278 GLN A N 1
ATOM 2113 C CA . GLN A 1 278 ? 6.657 8.123 -12.284 1.00 97.94 278 GLN A CA 1
ATOM 2114 C C . GLN A 1 278 ? 7.615 7.740 -11.160 1.00 97.94 278 GLN A C 1
ATOM 2116 O O . GLN A 1 278 ? 7.178 7.297 -10.101 1.00 97.94 278 GLN A O 1
ATOM 2121 N N . ILE A 1 279 ? 8.919 7.857 -11.404 1.00 97.31 279 ILE A N 1
ATOM 2122 C CA . ILE A 1 279 ? 9.947 7.414 -10.458 1.00 97.31 279 ILE A CA 1
ATOM 2123 C C . ILE A 1 279 ? 11.027 8.481 -10.319 1.00 97.31 279 ILE A C 1
ATOM 2125 O O . ILE A 1 279 ? 11.592 8.930 -11.316 1.00 97.31 279 ILE A O 1
ATOM 2129 N N . SER A 1 280 ? 11.345 8.837 -9.079 1.00 95.75 280 SER A N 1
ATOM 2130 C CA . SER A 1 280 ? 12.499 9.654 -8.703 1.00 95.75 280 SER A CA 1
ATOM 2131 C C . SER A 1 280 ? 13.086 9.191 -7.376 1.00 95.75 280 SER A C 1
ATOM 2133 O O . SER A 1 280 ? 12.393 8.564 -6.584 1.00 95.75 280 SER A O 1
ATOM 2135 N N . THR A 1 281 ? 14.366 9.460 -7.118 1.00 95.31 281 THR A N 1
ATOM 2136 C CA . THR A 1 281 ? 15.039 9.163 -5.836 1.00 95.31 281 THR A CA 1
ATOM 2137 C C . THR A 1 281 ? 14.706 7.754 -5.308 1.00 95.31 281 THR A C 1
ATOM 2139 O O . THR A 1 281 ? 14.219 7.579 -4.192 1.00 95.31 281 THR A O 1
ATOM 2142 N N . THR A 1 282 ? 14.881 6.741 -6.161 1.00 96.31 282 THR A N 1
ATOM 2143 C CA . THR A 1 282 ? 14.409 5.367 -5.920 1.00 96.31 282 THR A CA 1
ATOM 2144 C C . THR A 1 282 ? 15.457 4.351 -6.370 1.00 96.31 282 THR A C 1
ATOM 2146 O O . THR A 1 282 ? 16.043 4.500 -7.443 1.00 96.31 282 THR A O 1
ATOM 2149 N N . ASN A 1 283 ? 15.660 3.288 -5.593 1.00 95.25 283 ASN A N 1
ATOM 2150 C CA . ASN A 1 283 ? 16.441 2.124 -6.004 1.00 95.25 283 ASN A CA 1
ATOM 2151 C C . ASN A 1 283 ? 15.511 0.972 -6.373 1.00 95.25 283 ASN A C 1
ATOM 2153 O O . ASN A 1 283 ? 14.628 0.599 -5.605 1.00 95.25 283 ASN A O 1
ATOM 2157 N N . ILE A 1 284 ? 15.743 0.370 -7.532 1.00 95.06 284 ILE A N 1
ATOM 2158 C CA . ILE A 1 284 ? 15.010 -0.790 -8.025 1.00 95.06 284 ILE A CA 1
ATOM 2159 C C . ILE A 1 284 ? 16.026 -1.890 -8.281 1.00 95.06 284 ILE A C 1
ATOM 2161 O O . ILE A 1 284 ? 16.935 -1.724 -9.092 1.00 95.06 284 ILE A O 1
ATOM 2165 N N . THR A 1 285 ? 15.863 -3.017 -7.598 1.00 91.31 285 THR A N 1
ATOM 2166 C CA . THR A 1 285 ? 16.755 -4.168 -7.735 1.00 91.31 285 THR A CA 1
ATOM 2167 C C . THR A 1 285 ? 15.964 -5.421 -8.068 1.00 91.31 285 THR A C 1
ATOM 2169 O O . THR A 1 285 ? 14.945 -5.717 -7.443 1.00 91.31 285 THR A O 1
ATOM 2172 N N . SER A 1 286 ? 16.438 -6.171 -9.060 1.00 88.00 286 SER A N 1
ATOM 2173 C CA . SER A 1 286 ? 15.894 -7.482 -9.419 1.00 88.00 286 SER A CA 1
ATOM 2174 C C . SER A 1 286 ? 17.005 -8.507 -9.572 1.00 88.00 286 SER A C 1
ATOM 2176 O O . SER A 1 286 ? 18.059 -8.223 -10.138 1.00 88.00 286 SER A O 1
ATOM 2178 N N . VAL A 1 287 ? 16.797 -9.713 -9.053 1.00 81.44 287 VAL A N 1
ATOM 2179 C CA . VAL A 1 287 ? 17.832 -10.752 -9.092 1.00 81.44 287 VAL A CA 1
ATOM 2180 C C . VAL A 1 287 ? 17.764 -11.583 -10.374 1.00 81.44 287 VAL A C 1
ATOM 2182 O O . VAL A 1 287 ? 18.776 -11.705 -11.066 1.00 81.44 287 VAL A O 1
ATOM 2185 N N . ASP A 1 288 ? 16.594 -12.124 -10.723 1.00 73.50 288 ASP A N 1
ATOM 2186 C CA . ASP A 1 288 ? 16.506 -13.191 -11.735 1.00 73.50 288 ASP A CA 1
ATOM 2187 C C . ASP A 1 288 ? 16.246 -12.694 -13.160 1.00 73.50 288 ASP A C 1
ATOM 2189 O O . ASP A 1 288 ? 16.741 -13.274 -14.121 1.00 73.50 288 ASP A O 1
ATOM 2193 N N . LYS A 1 289 ? 15.443 -11.643 -13.327 1.00 81.44 289 LYS A N 1
ATOM 2194 C CA . LYS A 1 289 ? 14.964 -11.162 -14.635 1.00 81.44 289 LYS A CA 1
ATOM 2195 C C . LYS A 1 289 ? 14.954 -9.629 -14.679 1.00 81.44 289 LYS A C 1
ATOM 2197 O O . LYS A 1 289 ? 15.467 -8.971 -13.778 1.00 81.44 289 LYS A O 1
ATOM 2202 N N . THR A 1 290 ? 14.417 -9.049 -15.752 1.00 88.12 290 THR A N 1
ATOM 2203 C CA . THR A 1 290 ? 14.294 -7.598 -15.968 1.00 88.12 290 THR A CA 1
ATOM 2204 C C . THR A 1 290 ? 13.698 -6.880 -14.756 1.00 88.12 290 THR A C 1
ATOM 2206 O O . THR A 1 290 ? 12.615 -7.243 -14.308 1.00 88.12 290 THR A O 1
ATOM 2209 N N . ALA A 1 291 ? 14.358 -5.828 -14.268 1.00 92.06 291 ALA A N 1
ATOM 2210 C CA . ALA A 1 291 ? 13.875 -5.048 -13.132 1.00 92.06 291 ALA A CA 1
ATOM 2211 C C . ALA A 1 291 ? 12.545 -4.345 -13.439 1.00 92.06 291 ALA A C 1
ATOM 2213 O O . ALA A 1 291 ? 11.617 -4.411 -12.633 1.00 92.06 291 ALA A O 1
ATOM 2214 N N . VAL A 1 292 ? 12.421 -3.742 -14.623 1.00 95.12 292 VAL A N 1
ATOM 2215 C CA . VAL A 1 292 ? 11.199 -3.049 -15.050 1.00 95.12 292 VAL A CA 1
ATOM 2216 C C . VAL A 1 292 ? 10.694 -3.581 -16.386 1.00 95.12 292 VAL A C 1
ATOM 2218 O O . VAL A 1 292 ? 11.391 -3.508 -17.398 1.00 95.12 292 VAL A O 1
ATOM 2221 N N . TYR A 1 293 ? 9.450 -4.052 -16.415 1.00 94.38 293 TYR A N 1
ATOM 2222 C CA . TYR A 1 293 ? 8.775 -4.481 -17.638 1.00 94.38 293 TYR A CA 1
ATOM 2223 C C . TYR A 1 293 ? 7.538 -3.635 -17.930 1.00 94.38 293 TYR A C 1
ATOM 2225 O O . TYR A 1 293 ? 6.731 -3.358 -17.044 1.00 94.38 293 TYR A O 1
ATOM 2233 N N . MET A 1 294 ? 7.369 -3.241 -19.191 1.00 94.94 294 MET A N 1
ATOM 2234 C CA . MET A 1 294 ? 6.228 -2.438 -19.631 1.00 94.94 294 MET A CA 1
ATOM 2235 C C . MET A 1 294 ? 5.670 -2.946 -20.948 1.00 94.94 294 MET A C 1
ATOM 2237 O O . MET A 1 294 ? 6.434 -3.268 -21.858 1.00 94.94 294 MET A O 1
ATOM 2241 N N . GLN A 1 295 ? 4.343 -2.969 -21.072 1.00 91.44 295 GLN A N 1
ATOM 2242 C CA . GLN A 1 295 ? 3.668 -3.359 -22.308 1.00 91.44 295 GLN A CA 1
ATOM 2243 C C . GLN A 1 295 ? 2.268 -2.754 -22.463 1.00 91.44 295 GLN A C 1
ATOM 2245 O O . GLN A 1 295 ? 1.681 -2.244 -21.507 1.00 91.44 295 GLN A O 1
ATOM 2250 N N . HIS A 1 296 ? 1.699 -2.874 -23.666 1.00 88.75 296 HIS A N 1
ATOM 2251 C CA . HIS A 1 296 ? 0.309 -2.522 -23.982 1.00 88.75 296 HIS A CA 1
ATOM 2252 C C . HIS A 1 296 ? -0.078 -1.073 -23.629 1.00 88.75 296 HIS A C 1
ATOM 2254 O O . HI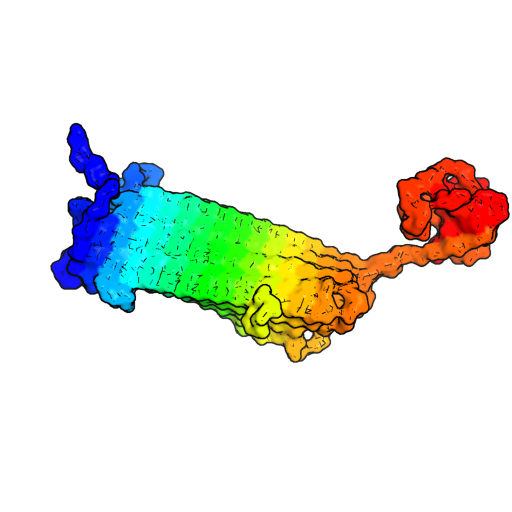S A 1 296 ? -0.926 -0.840 -22.771 1.00 88.75 296 HIS A O 1
ATOM 2260 N N . ASN A 1 297 ? 0.523 -0.106 -24.317 1.00 88.81 297 ASN A N 1
ATOM 2261 C CA . ASN A 1 297 ? 0.390 1.347 -24.135 1.00 88.81 297 ASN A CA 1
ATOM 2262 C C . ASN A 1 297 ? 0.795 1.855 -22.746 1.00 88.81 297 ASN A C 1
ATOM 2264 O O . ASN A 1 297 ? 0.323 2.904 -22.316 1.00 88.81 297 ASN A O 1
ATOM 2268 N N . SER A 1 298 ? 1.635 1.115 -22.026 1.00 94.88 298 SER A N 1
ATOM 2269 C CA . SER A 1 298 ? 2.103 1.568 -20.718 1.00 94.88 298 SER A CA 1
ATOM 2270 C C . SER A 1 298 ? 3.285 2.523 -20.845 1.00 94.88 298 SER A C 1
ATOM 2272 O O . SER A 1 298 ? 4.067 2.426 -21.797 1.00 94.88 298 SER A O 1
ATOM 2274 N N . SER A 1 299 ? 3.418 3.432 -19.882 1.00 94.75 299 SER A N 1
ATOM 2275 C CA . SER A 1 299 ? 4.468 4.447 -19.879 1.00 94.75 299 SER A CA 1
ATOM 2276 C C . SER A 1 299 ? 5.192 4.556 -18.542 1.00 94.75 299 SER A C 1
ATOM 2278 O O . SER A 1 299 ? 4.607 4.357 -17.480 1.00 94.75 299 SER A O 1
ATOM 2280 N N . LEU A 1 300 ? 6.473 4.907 -18.585 1.00 97.38 300 LEU A N 1
ATOM 2281 C CA . LEU A 1 300 ? 7.269 5.190 -17.396 1.00 97.38 300 LEU A CA 1
ATOM 2282 C C . LEU A 1 300 ? 8.145 6.411 -17.618 1.00 97.38 300 LEU A C 1
ATOM 2284 O O . LEU A 1 300 ? 8.887 6.495 -18.599 1.00 97.38 300 LEU A O 1
ATOM 2288 N N . GLN A 1 301 ? 8.084 7.327 -16.661 1.00 96.50 301 GLN A N 1
ATOM 2289 C CA . GLN A 1 301 ? 8.973 8.474 -16.587 1.00 96.50 301 GLN A CA 1
ATOM 2290 C C . GLN A 1 301 ? 9.885 8.324 -15.374 1.00 96.50 301 GLN A C 1
ATOM 2292 O O . GLN A 1 301 ? 9.414 8.127 -14.254 1.00 96.50 301 GLN A O 1
ATOM 2297 N N . VAL A 1 302 ? 11.188 8.435 -15.604 1.00 95.56 302 VAL A N 1
ATOM 2298 C CA . VAL A 1 302 ? 12.217 8.314 -14.573 1.00 95.56 302 VAL A CA 1
ATOM 2299 C C . VAL A 1 302 ? 13.025 9.602 -14.521 1.00 95.56 302 VAL A C 1
ATOM 2301 O O . VAL A 1 302 ? 13.438 10.134 -15.556 1.00 95.56 302 VAL A O 1
ATOM 2304 N N . TRP A 1 303 ? 13.250 10.089 -13.307 1.00 91.94 303 TRP A N 1
ATOM 2305 C CA . TRP A 1 303 ? 13.906 11.356 -13.008 1.00 91.94 303 TRP A CA 1
ATOM 2306 C C . TRP A 1 303 ? 14.885 11.169 -11.848 1.00 91.94 303 TRP A C 1
ATOM 2308 O O . TRP A 1 303 ? 14.732 10.240 -11.071 1.00 91.94 303 TRP A O 1
ATOM 2318 N N . SER A 1 304 ? 15.868 12.059 -11.739 1.00 89.62 304 SER A N 1
ATOM 2319 C CA . SER A 1 304 ? 16.733 12.338 -10.579 1.00 89.62 304 SER A CA 1
ATOM 2320 C C . SER A 1 304 ? 17.023 11.197 -9.581 1.00 89.62 304 SER A C 1
ATOM 2322 O O . SER A 1 304 ? 16.171 10.811 -8.786 1.00 89.62 304 SER A O 1
ATOM 2324 N N . ASN A 1 305 ? 18.286 10.771 -9.499 1.00 89.69 305 ASN A N 1
ATOM 2325 C CA . ASN A 1 305 ? 18.843 9.870 -8.478 1.00 89.69 305 ASN A CA 1
ATOM 2326 C C . ASN A 1 305 ? 18.157 8.496 -8.396 1.00 89.69 305 ASN A C 1
ATOM 2328 O O . ASN A 1 305 ? 17.873 7.994 -7.305 1.00 89.69 305 ASN A O 1
ATOM 2332 N N . VAL A 1 306 ? 17.887 7.891 -9.552 1.00 93.25 306 VAL A N 1
ATOM 2333 C CA . VAL A 1 306 ? 17.295 6.551 -9.639 1.00 93.25 306 VAL A CA 1
ATOM 2334 C C . VAL A 1 306 ? 18.346 5.527 -10.037 1.00 93.25 306 VAL A C 1
ATOM 2336 O O . VAL A 1 306 ? 19.067 5.730 -11.011 1.00 93.25 306 VAL A O 1
ATOM 2339 N N . THR A 1 307 ? 18.391 4.404 -9.324 1.00 93.25 307 THR A N 1
ATOM 2340 C CA . THR A 1 307 ? 19.207 3.241 -9.697 1.00 93.25 307 THR A CA 1
ATOM 2341 C C . THR A 1 307 ? 18.288 2.094 -10.083 1.00 93.25 307 THR A C 1
ATOM 2343 O O . THR A 1 307 ? 17.436 1.701 -9.291 1.00 93.25 307 THR A O 1
ATOM 2346 N N . ILE A 1 308 ? 18.458 1.548 -11.284 1.00 93.25 308 ILE A N 1
ATOM 2347 C CA . ILE A 1 308 ? 17.741 0.366 -11.769 1.00 93.25 308 ILE A CA 1
ATOM 2348 C C . ILE A 1 308 ? 18.792 -0.679 -12.097 1.00 93.25 308 ILE A C 1
ATOM 2350 O O . ILE A 1 308 ? 19.507 -0.552 -13.090 1.00 93.25 308 ILE A O 1
ATOM 2354 N N . ASP A 1 309 ? 18.888 -1.692 -11.244 1.00 88.69 309 ASP A N 1
ATOM 2355 C CA . ASP A 1 309 ? 19.920 -2.714 -11.342 1.00 88.69 309 ASP A CA 1
ATOM 2356 C C . ASP A 1 309 ? 19.327 -4.121 -11.366 1.00 88.69 309 ASP A C 1
ATOM 2358 O O . ASP A 1 309 ? 18.308 -4.434 -10.733 1.00 88.69 309 ASP A O 1
ATOM 2362 N N . ARG A 1 310 ? 20.016 -4.992 -12.095 1.00 81.56 310 ARG A N 1
ATOM 2363 C CA . ARG A 1 310 ? 19.717 -6.410 -12.167 1.00 81.56 310 ARG A CA 1
ATOM 2364 C C . ARG A 1 310 ? 20.989 -7.223 -11.990 1.00 81.56 310 ARG A C 1
ATOM 2366 O O . ARG A 1 310 ? 21.916 -7.146 -12.792 1.00 81.56 310 ARG A O 1
ATOM 2373 N N . THR A 1 311 ? 21.001 -8.070 -10.967 1.00 72.88 311 THR A N 1
ATOM 2374 C CA . THR A 1 311 ? 22.268 -8.539 -10.391 1.00 72.88 311 THR A CA 1
ATOM 2375 C C . THR A 1 311 ? 22.819 -9.843 -10.977 1.00 72.88 311 THR A C 1
ATOM 2377 O O . THR A 1 311 ? 24.040 -9.969 -11.047 1.00 72.88 311 THR A O 1
ATOM 2380 N N . ASN A 1 312 ? 21.992 -10.802 -11.432 1.00 67.81 312 ASN A N 1
ATOM 2381 C CA . ASN A 1 312 ? 22.497 -12.155 -11.748 1.00 67.81 312 ASN A CA 1
ATOM 2382 C C . ASN A 1 312 ? 22.333 -12.652 -13.196 1.00 67.81 312 ASN A C 1
ATOM 2384 O O . ASN A 1 312 ? 23.137 -13.486 -13.613 1.00 67.81 312 ASN A O 1
ATOM 2388 N N . ASP A 1 313 ? 21.350 -12.198 -13.983 1.00 65.56 313 ASP A N 1
ATOM 2389 C CA . ASP A 1 313 ? 21.072 -12.869 -15.268 1.00 65.56 313 ASP A CA 1
ATOM 2390 C C . ASP A 1 313 ? 21.891 -12.371 -16.486 1.00 65.56 313 ASP A C 1
ATOM 2392 O O . ASP A 1 313 ? 22.154 -13.173 -17.349 1.00 65.56 313 ASP A O 1
ATOM 2396 N N . THR A 1 314 ? 22.396 -11.149 -16.648 1.00 64.12 314 THR A N 1
ATOM 2397 C CA . THR A 1 314 ? 23.060 -10.613 -17.889 1.00 64.12 314 THR A CA 1
ATOM 2398 C C . THR A 1 314 ? 22.366 -10.782 -19.271 1.00 64.12 314 THR A C 1
ATOM 2400 O O . THR A 1 314 ? 22.647 -9.979 -20.157 1.00 64.12 314 THR A O 1
ATOM 2403 N N . SER A 1 315 ? 21.456 -11.741 -19.490 1.00 66.75 315 SER A N 1
ATOM 2404 C CA . SER A 1 315 ? 20.841 -12.071 -20.787 1.00 66.75 315 SER A CA 1
ATOM 2405 C C . SER A 1 315 ? 19.598 -11.244 -21.126 1.00 66.75 315 SER A C 1
ATOM 2407 O O . SER A 1 315 ? 19.284 -11.080 -22.305 1.00 66.75 315 SER A O 1
ATOM 2409 N N . SER A 1 316 ? 18.917 -10.692 -20.118 1.00 72.25 316 SER A N 1
ATOM 2410 C CA . SER A 1 316 ? 17.866 -9.679 -20.278 1.00 72.25 316 SER A CA 1
ATOM 2411 C C . SER A 1 316 ? 18.387 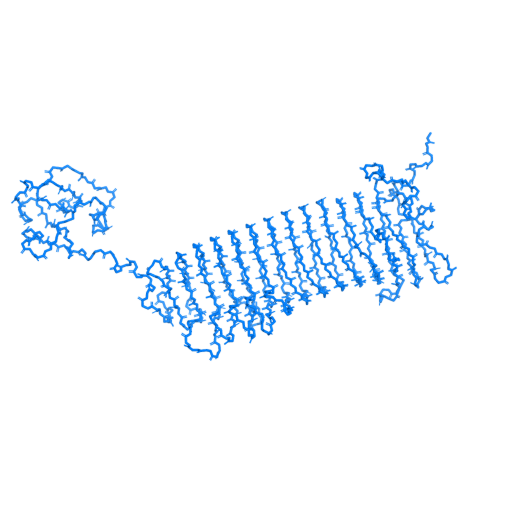-8.266 -20.006 1.00 72.25 316 SER A C 1
ATOM 2413 O O . SER A 1 316 ? 19.315 -8.090 -19.222 1.00 72.25 316 SER A O 1
ATOM 2415 N N . GLY A 1 317 ? 17.754 -7.242 -20.570 1.00 82.94 317 GLY A N 1
ATOM 2416 C CA . GLY A 1 317 ? 17.928 -5.861 -20.129 1.00 82.94 317 GLY A CA 1
ATOM 2417 C C . GLY A 1 317 ? 17.406 -5.623 -18.711 1.00 82.94 317 GLY A C 1
ATOM 2418 O O . GLY A 1 317 ? 16.638 -6.431 -18.170 1.00 82.94 317 GLY A O 1
ATOM 2419 N N . ASP A 1 318 ? 17.819 -4.504 -18.123 1.00 88.88 318 ASP A N 1
ATOM 2420 C CA . ASP A 1 318 ? 17.350 -4.025 -16.817 1.00 88.88 318 ASP A CA 1
ATOM 2421 C C . ASP A 1 318 ? 15.947 -3.434 -16.949 1.00 88.88 318 ASP A C 1
ATOM 2423 O O . ASP A 1 318 ? 15.092 -3.649 -16.089 1.00 88.88 318 ASP A O 1
ATOM 2427 N N . ILE A 1 319 ? 15.686 -2.780 -18.085 1.00 93.25 319 ILE A N 1
ATOM 2428 C CA . ILE A 1 319 ? 14.354 -2.350 -18.506 1.00 93.25 319 ILE A CA 1
ATOM 2429 C C . ILE A 1 319 ? 13.999 -3.040 -19.820 1.00 93.25 319 ILE A C 1
ATOM 2431 O O . ILE A 1 319 ? 14.822 -3.121 -20.732 1.00 93.25 319 ILE A O 1
ATOM 2435 N N . ARG A 1 320 ? 12.754 -3.501 -19.939 1.00 93.44 320 ARG A N 1
ATOM 2436 C CA . ARG A 1 320 ? 12.214 -4.071 -21.174 1.00 93.44 320 ARG A CA 1
ATOM 2437 C C . ARG A 1 320 ? 10.897 -3.401 -21.553 1.00 93.44 320 ARG A C 1
ATOM 2439 O O . ARG A 1 320 ? 9.937 -3.422 -20.785 1.00 93.44 320 ARG A O 1
ATOM 2446 N N . VAL A 1 321 ? 10.860 -2.839 -22.760 1.00 92.31 321 VAL A N 1
ATOM 2447 C CA . VAL A 1 321 ? 9.732 -2.071 -23.303 1.00 92.31 321 VAL A CA 1
ATOM 2448 C C . VAL A 1 321 ? 9.093 -2.833 -24.465 1.00 92.31 321 VAL A C 1
ATOM 2450 O O . VAL A 1 321 ? 9.638 -2.902 -25.575 1.00 92.31 321 VAL A O 1
ATOM 2453 N N . SER A 1 322 ? 7.923 -3.415 -24.226 1.00 90.25 322 SER A N 1
ATOM 2454 C CA . SER A 1 322 ? 7.101 -4.027 -25.268 1.00 90.25 322 SER A CA 1
ATOM 2455 C C . SER A 1 322 ? 6.101 -3.035 -25.847 1.00 90.25 322 SER A C 1
ATOM 2457 O O . SER A 1 322 ? 5.702 -2.062 -25.207 1.00 90.25 322 SER A O 1
ATOM 2459 N N . ALA A 1 323 ? 5.709 -3.290 -27.087 1.00 77.00 323 ALA A N 1
ATOM 2460 C CA . ALA A 1 323 ? 4.950 -2.352 -27.876 1.00 77.00 323 ALA A CA 1
ATOM 2461 C C . ALA A 1 323 ? 3.432 -2.438 -27.686 1.00 77.00 323 ALA A C 1
ATOM 2463 O O . ALA A 1 323 ? 2.874 -3.509 -27.445 1.00 77.00 323 ALA A O 1
ATOM 2464 N N . PRO A 1 324 ? 2.748 -1.318 -27.958 1.00 81.31 324 PRO A N 1
ATOM 2465 C CA . PRO A 1 324 ? 3.274 0.047 -27.833 1.00 81.31 324 PRO A CA 1
ATOM 2466 C C . PRO A 1 324 ? 3.648 0.318 -26.365 1.00 81.31 324 PRO A C 1
ATOM 2468 O O . PRO A 1 324 ? 2.922 -0.083 -25.464 1.00 81.31 324 PRO A O 1
ATOM 2471 N N . GLY A 1 325 ? 4.775 0.965 -26.106 1.00 87.12 325 GLY A N 1
ATOM 2472 C CA . GLY A 1 325 ? 5.227 1.280 -24.751 1.00 87.12 325 GLY A CA 1
ATOM 2473 C C . GLY A 1 325 ? 6.193 2.453 -24.792 1.00 87.12 325 GLY A C 1
ATOM 2474 O O . GLY A 1 325 ? 6.906 2.616 -25.788 1.00 87.12 325 GLY A O 1
ATOM 2475 N N . GLU A 1 326 ? 6.184 3.279 -23.750 1.00 90.50 326 GLU A N 1
ATOM 2476 C CA . GLU A 1 326 ? 6.957 4.522 -23.707 1.00 90.50 326 GLU A CA 1
ATOM 2477 C C . GLU A 1 326 ? 7.822 4.606 -22.447 1.00 90.50 326 GLU A C 1
ATOM 2479 O O . GLU A 1 326 ? 7.330 4.515 -21.325 1.00 90.50 326 GLU A O 1
ATOM 2484 N N . LEU A 1 327 ? 9.125 4.799 -22.634 1.00 94.62 327 LEU A N 1
ATOM 2485 C CA . LEU A 1 327 ? 10.087 5.046 -21.566 1.00 94.62 327 LEU A CA 1
ATOM 2486 C C . LEU A 1 327 ? 10.719 6.421 -21.757 1.00 94.62 327 LEU A C 1
ATOM 2488 O O . LEU A 1 327 ? 11.173 6.745 -22.852 1.00 94.62 327 LEU A O 1
ATOM 2492 N N . SER A 1 328 ? 10.812 7.190 -20.681 1.00 93.81 328 SER A N 1
ATOM 2493 C CA . SER A 1 328 ? 11.471 8.493 -20.661 1.00 93.81 328 SER A CA 1
ATOM 2494 C C . SER A 1 328 ? 12.438 8.544 -19.478 1.00 93.81 328 SER A C 1
ATOM 2496 O O . SER A 1 328 ? 12.014 8.455 -18.327 1.00 93.81 328 SER A O 1
ATOM 2498 N N . LEU A 1 329 ? 13.740 8.638 -19.767 1.00 92.88 329 LEU A N 1
ATOM 2499 C CA . LEU A 1 329 ? 14.820 8.762 -18.783 1.00 92.88 329 LEU A CA 1
ATOM 2500 C C . LEU A 1 329 ? 15.382 10.188 -18.854 1.00 92.88 329 LEU A C 1
ATOM 2502 O O . LEU A 1 329 ? 16.148 10.505 -19.764 1.00 92.88 329 LEU A O 1
ATOM 2506 N N . ASN A 1 330 ? 14.974 11.049 -17.920 1.00 89.12 330 ASN A N 1
ATOM 2507 C CA . ASN A 1 330 ? 15.086 12.510 -18.058 1.00 89.12 330 ASN A CA 1
ATOM 2508 C C . ASN A 1 330 ? 16.211 13.160 -17.243 1.00 89.12 330 ASN A C 1
ATOM 2510 O O . ASN A 1 330 ? 16.227 14.385 -17.126 1.00 89.12 330 ASN A O 1
ATOM 2514 N N . ASP A 1 331 ? 17.104 12.372 -16.644 1.00 87.19 331 ASP A N 1
ATOM 2515 C CA . ASP A 1 331 ? 18.154 12.896 -15.769 1.00 87.19 331 ASP A CA 1
ATOM 2516 C C . ASP A 1 331 ? 19.456 12.075 -15.847 1.00 87.19 331 ASP A C 1
ATOM 2518 O O . ASP A 1 331 ? 19.448 10.851 -15.723 1.00 87.19 331 ASP A O 1
ATOM 2522 N N . SER A 1 332 ? 20.587 12.762 -15.989 1.00 83.06 332 SER A N 1
ATOM 2523 C CA . SER A 1 332 ? 21.950 12.215 -16.017 1.00 83.06 332 SER A CA 1
ATOM 2524 C C . SER A 1 332 ? 22.352 11.420 -14.768 1.00 83.06 332 SER A C 1
ATOM 2526 O O . SER A 1 332 ? 23.289 10.626 -14.816 1.00 83.06 332 SER A O 1
ATOM 2528 N N . THR A 1 333 ? 21.666 11.642 -13.645 1.00 87.75 333 THR A N 1
ATOM 2529 C CA . THR A 1 333 ? 21.896 10.942 -12.371 1.00 87.75 333 THR A CA 1
ATOM 2530 C C . THR A 1 333 ? 21.259 9.553 -12.325 1.00 87.75 333 THR A C 1
ATOM 2532 O O . THR A 1 333 ? 21.474 8.812 -11.364 1.00 87.75 333 THR A O 1
ATOM 2535 N N . ILE A 1 334 ? 20.483 9.180 -13.347 1.00 89.94 334 ILE A N 1
ATOM 2536 C CA . ILE A 1 334 ? 19.896 7.847 -13.463 1.00 89.94 334 ILE A CA 1
ATOM 2537 C C . ILE A 1 334 ? 21.003 6.835 -13.775 1.00 89.94 334 ILE A C 1
ATOM 2539 O O . ILE A 1 334 ? 21.763 6.983 -14.730 1.00 89.94 334 ILE A O 1
ATOM 2543 N N . THR A 1 335 ? 21.067 5.766 -12.989 1.00 90.94 335 THR A N 1
ATOM 2544 C CA . THR A 1 335 ? 21.942 4.620 -13.238 1.00 90.94 335 THR A CA 1
ATOM 2545 C C . THR A 1 335 ? 21.096 3.450 -13.716 1.00 90.94 335 THR A C 1
ATOM 2547 O O . THR A 1 335 ? 20.296 2.902 -12.963 1.00 90.94 335 THR A O 1
ATOM 2550 N N . VAL A 1 336 ? 21.271 3.072 -14.978 1.00 90.44 336 VAL A N 1
ATOM 2551 C CA . VAL A 1 336 ? 20.629 1.915 -15.611 1.00 90.44 336 VAL A CA 1
ATOM 2552 C C . VAL A 1 336 ? 21.609 1.315 -16.616 1.00 90.44 336 VAL A C 1
ATOM 2554 O O . VAL A 1 336 ? 22.347 2.056 -17.268 1.00 90.44 336 VAL A O 1
ATOM 2557 N N . GLY A 1 337 ? 21.649 -0.009 -16.742 1.00 85.19 337 GLY A N 1
ATOM 2558 C CA . GLY A 1 337 ? 22.474 -0.681 -17.740 1.00 85.19 337 GLY A CA 1
ATOM 2559 C C . GLY A 1 337 ? 21.781 -0.745 -19.101 1.00 85.19 337 GLY A C 1
ATOM 2560 O O . GLY A 1 337 ? 21.873 0.180 -19.914 1.00 85.19 337 GLY A O 1
ATOM 2561 N N . ASN A 1 338 ? 21.123 -1.870 -19.380 1.00 88.44 338 ASN A N 1
ATOM 2562 C CA . ASN A 1 338 ? 20.566 -2.170 -20.703 1.00 88.44 338 ASN A CA 1
ATOM 2563 C C . ASN A 1 338 ? 19.053 -1.914 -20.765 1.00 88.44 338 ASN A C 1
ATOM 2565 O O . ASN A 1 338 ? 18.299 -2.400 -19.920 1.00 88.44 338 ASN A O 1
ATOM 2569 N N . VAL A 1 339 ? 18.603 -1.229 -21.818 1.00 91.31 339 VAL A N 1
ATOM 2570 C CA . VAL A 1 339 ? 17.184 -1.056 -22.157 1.00 91.31 339 VAL A CA 1
ATOM 2571 C C . VAL A 1 339 ? 16.872 -1.838 -23.429 1.00 91.31 339 VAL A C 1
ATOM 2573 O O . VAL A 1 339 ? 17.326 -1.484 -24.517 1.00 91.31 339 VAL A O 1
ATOM 2576 N N . ASP A 1 340 ? 16.056 -2.879 -23.304 1.00 91.25 340 ASP A N 1
ATOM 2577 C CA . ASP A 1 340 ? 15.619 -3.708 -24.424 1.00 91.25 340 ASP A CA 1
ATOM 2578 C C . ASP A 1 340 ? 14.228 -3.307 -24.917 1.00 91.25 340 ASP A C 1
ATOM 2580 O O . ASP A 1 340 ? 13.331 -3.002 -24.132 1.00 91.25 340 ASP A O 1
ATOM 2584 N N . CYS A 1 341 ? 14.007 -3.407 -26.229 1.00 89.25 341 CYS A N 1
ATOM 2585 C CA . CYS A 1 341 ? 12.688 -3.242 -26.833 1.00 89.25 341 CYS A CA 1
ATOM 2586 C C . CYS A 1 341 ? 12.281 -4.502 -27.593 1.00 89.25 341 CYS A C 1
ATOM 2588 O O . CYS A 1 341 ? 13.074 -5.066 -28.352 1.00 89.25 341 CYS A O 1
ATOM 2590 N N . GLU A 1 342 ? 11.041 -4.957 -27.408 1.00 87.12 342 GLU A N 1
ATOM 2591 C CA . GLU A 1 342 ? 10.544 -6.155 -28.102 1.00 87.12 342 GLU A CA 1
ATOM 2592 C C . GLU A 1 342 ? 10.166 -5.882 -29.562 1.00 87.12 342 GLU A C 1
ATOM 2594 O O . GLU A 1 342 ? 10.308 -6.768 -30.416 1.00 87.12 342 GLU A O 1
ATOM 2599 N N . ASP A 1 343 ? 9.755 -4.648 -29.850 1.00 81.81 343 ASP A N 1
ATOM 2600 C CA . ASP A 1 343 ? 9.200 -4.204 -31.125 1.00 81.81 343 ASP A CA 1
ATOM 2601 C C . ASP A 1 343 ? 9.742 -2.809 -31.496 1.00 81.81 343 ASP A C 1
ATOM 2603 O O . ASP A 1 343 ? 10.234 -2.062 -30.649 1.00 81.81 343 ASP A O 1
ATOM 2607 N N . ILE A 1 344 ? 9.651 -2.463 -32.778 1.00 76.00 344 ILE A N 1
ATOM 2608 C CA . ILE A 1 344 ? 10.168 -1.227 -33.373 1.00 76.00 344 ILE A CA 1
ATOM 2609 C C . ILE A 1 344 ? 9.348 0.015 -33.014 1.00 76.00 344 ILE A C 1
ATOM 2611 O O . ILE A 1 344 ? 9.843 1.134 -33.145 1.00 76.00 344 ILE A O 1
ATOM 2615 N N . ILE A 1 345 ? 8.101 -0.168 -32.576 1.00 77.81 345 ILE A N 1
ATOM 2616 C CA . ILE A 1 345 ? 7.221 0.933 -32.161 1.00 77.81 345 ILE A CA 1
ATOM 2617 C C . ILE A 1 345 ? 7.323 1.259 -30.662 1.00 77.81 345 ILE A C 1
ATOM 2619 O O . ILE A 1 345 ? 6.618 2.146 -30.188 1.00 77.81 345 ILE A O 1
ATOM 2623 N N . SER A 1 346 ? 8.194 0.574 -29.912 1.00 85.19 346 SER A N 1
ATOM 2624 C CA . SER A 1 346 ? 8.548 0.976 -28.547 1.00 85.19 346 SER A CA 1
ATOM 2625 C C . SER A 1 346 ? 9.357 2.275 -28.580 1.00 85.19 346 SER A C 1
ATOM 2627 O O . SER A 1 346 ? 10.364 2.370 -29.293 1.00 85.19 346 SER A O 1
ATOM 2629 N N . LYS A 1 347 ? 8.922 3.266 -27.798 1.00 86.50 347 LYS A N 1
ATOM 2630 C CA . LYS A 1 347 ? 9.542 4.590 -27.728 1.00 86.50 347 LYS A CA 1
ATOM 2631 C C . LYS A 1 347 ? 10.401 4.703 -26.473 1.00 86.50 347 LYS A C 1
ATOM 2633 O O . LYS A 1 347 ? 9.922 4.451 -25.371 1.00 86.50 347 LYS A O 1
ATOM 2638 N N . VAL A 1 348 ? 11.660 5.084 -26.651 1.00 89.56 348 VAL A N 1
ATOM 2639 C CA . VAL A 1 348 ? 12.603 5.328 -25.557 1.00 89.56 348 VAL A CA 1
ATOM 2640 C C . VAL A 1 348 ? 13.262 6.683 -25.762 1.00 89.56 348 VAL A C 1
ATOM 2642 O O . VAL A 1 348 ? 14.054 6.852 -26.689 1.00 89.56 348 VAL A O 1
ATOM 2645 N N . ASP A 1 349 ? 12.953 7.627 -24.883 1.00 88.50 349 ASP A N 1
ATOM 2646 C CA . ASP A 1 349 ? 13.566 8.949 -24.851 1.00 88.50 349 ASP A CA 1
ATOM 2647 C C . ASP A 1 349 ? 14.650 8.970 -23.762 1.00 88.50 349 ASP A C 1
ATOM 2649 O O . ASP A 1 349 ? 14.371 8.724 -22.587 1.00 88.50 349 ASP A O 1
ATOM 2653 N N . LEU A 1 350 ? 15.894 9.241 -24.162 1.00 85.50 350 LEU A N 1
ATOM 2654 C CA . LEU A 1 350 ? 17.039 9.374 -23.261 1.00 85.50 350 LEU A CA 1
ATOM 2655 C C . LEU A 1 350 ? 17.495 10.829 -23.193 1.00 85.50 350 LEU A C 1
ATOM 2657 O O . LEU A 1 350 ? 17.649 11.482 -24.231 1.00 85.50 350 LEU A O 1
ATOM 2661 N N . GLU A 1 351 ? 17.796 11.317 -21.992 1.00 82.69 351 GLU A N 1
ATOM 2662 C CA . GLU A 1 351 ? 18.566 12.548 -21.845 1.00 82.69 351 GLU A CA 1
ATOM 2663 C C . GLU A 1 351 ? 19.942 12.391 -22.523 1.00 82.69 351 GLU A C 1
ATOM 2665 O O . GLU A 1 351 ? 20.592 11.351 -22.421 1.00 82.69 351 GLU A O 1
ATOM 2670 N N . GLN A 1 352 ? 20.409 13.432 -23.220 1.00 66.19 352 GLN A N 1
ATOM 2671 C CA . GLN A 1 352 ? 21.602 13.376 -24.083 1.00 66.19 352 GLN A CA 1
ATOM 2672 C C . GLN A 1 352 ? 22.899 13.001 -23.351 1.00 66.19 352 GLN A C 1
ATOM 2674 O O . GLN A 1 352 ? 23.871 12.594 -23.985 1.00 66.19 352 GLN A O 1
ATOM 2679 N N . SER A 1 353 ? 22.932 13.187 -22.034 1.00 72.75 353 SER A N 1
ATOM 2680 C CA . SER A 1 353 ? 24.082 12.931 -21.172 1.00 72.75 353 SER A CA 1
ATOM 2681 C C . SER A 1 353 ? 24.099 11.510 -20.582 1.00 72.75 353 SER A C 1
ATOM 2683 O O . SER A 1 353 ? 25.123 11.101 -20.032 1.00 72.75 353 SER A O 1
ATOM 2685 N N . LEU A 1 354 ? 23.004 10.751 -20.709 1.00 79.31 354 LEU A N 1
ATOM 2686 C CA . LEU A 1 354 ? 22.837 9.431 -20.105 1.00 79.31 354 LEU A CA 1
ATOM 2687 C C . LEU A 1 354 ? 23.519 8.336 -20.941 1.00 79.31 354 LEU A C 1
ATOM 2689 O O . LEU A 1 354 ? 23.248 8.181 -22.132 1.00 79.31 354 LEU A O 1
ATOM 2693 N N . SER A 1 355 ? 24.358 7.509 -20.312 1.00 70.06 355 SER A N 1
ATOM 2694 C CA . SER A 1 355 ? 25.013 6.367 -20.959 1.00 70.06 355 SER A CA 1
ATOM 2695 C C . SER A 1 355 ? 24.255 5.056 -20.710 1.00 70.06 355 SER A C 1
ATOM 2697 O O . SER A 1 355 ? 24.760 4.176 -20.016 1.00 70.06 355 SER A O 1
ATOM 2699 N N . ALA A 1 356 ? 23.048 4.924 -21.264 1.00 80.06 356 ALA A N 1
ATOM 2700 C CA . ALA A 1 356 ? 22.302 3.660 -21.271 1.00 80.06 356 ALA A CA 1
ATOM 2701 C C . ALA A 1 356 ? 22.461 2.938 -22.618 1.00 80.06 356 ALA A C 1
ATOM 2703 O O . ALA A 1 356 ? 22.439 3.567 -23.680 1.00 80.06 356 ALA A O 1
ATOM 2704 N N . SER A 1 357 ? 22.606 1.610 -22.592 1.00 83.56 357 SER A N 1
ATOM 2705 C CA . SER A 1 357 ? 22.665 0.814 -23.823 1.00 83.56 357 SER A CA 1
ATOM 2706 C C . SER A 1 357 ? 21.255 0.566 -24.348 1.00 83.56 357 SER A C 1
ATOM 2708 O O . SER A 1 357 ? 20.440 -0.047 -23.658 1.00 83.56 357 SER A O 1
ATOM 2710 N N . LEU A 1 358 ? 20.961 1.025 -25.564 1.00 86.06 358 LEU A N 1
ATOM 2711 C CA . LEU A 1 358 ? 19.665 0.799 -26.203 1.00 86.06 358 LEU A CA 1
ATOM 2712 C C . LEU A 1 358 ? 19.707 -0.426 -27.116 1.00 86.06 358 LEU A C 1
ATOM 2714 O O . LEU A 1 358 ? 20.542 -0.528 -28.019 1.00 86.06 358 LEU A O 1
ATOM 2718 N N . GLY A 1 359 ? 18.746 -1.328 -26.933 1.00 82.00 359 GLY A N 1
ATOM 2719 C CA . GLY A 1 359 ? 18.518 -2.445 -27.834 1.00 82.00 359 GLY A CA 1
ATOM 2720 C C . GLY A 1 359 ? 18.191 -1.966 -29.252 1.00 82.00 359 GLY A C 1
ATOM 2721 O O . GLY A 1 359 ? 17.461 -1.000 -29.452 1.00 82.00 359 GLY A O 1
ATOM 2722 N N . SER A 1 360 ? 18.683 -2.690 -30.261 1.00 81.50 360 SER A N 1
ATOM 2723 C CA . SER A 1 360 ? 18.573 -2.322 -31.691 1.00 81.50 360 SER A CA 1
ATOM 2724 C C . SER A 1 360 ? 17.149 -2.113 -32.233 1.00 81.50 360 SER A C 1
ATOM 2726 O O . SER A 1 360 ? 16.980 -1.541 -33.308 1.00 81.50 360 SER A O 1
ATOM 2728 N N . LYS A 1 361 ? 16.128 -2.596 -31.518 1.00 84.50 361 LYS A N 1
ATOM 2729 C CA . LYS A 1 361 ? 14.717 -2.407 -31.869 1.00 84.50 361 LYS A CA 1
ATOM 2730 C C . LYS A 1 361 ? 14.123 -1.118 -31.303 1.00 84.50 361 LYS A C 1
ATOM 2732 O O . LYS A 1 361 ? 13.115 -0.657 -31.824 1.00 84.50 361 LYS A O 1
ATOM 2737 N N . CYS A 1 362 ? 14.712 -0.542 -30.258 1.00 84.00 362 CYS A N 1
ATOM 2738 C CA . CYS A 1 362 ? 14.191 0.672 -29.641 1.00 84.00 362 CYS A CA 1
ATOM 2739 C C . CYS A 1 362 ? 14.168 1.819 -30.649 1.00 84.00 362 CYS A C 1
ATOM 2741 O O . CYS A 1 362 ? 15.129 2.007 -31.395 1.00 84.00 362 CYS A O 1
ATOM 2743 N N . ASN A 1 363 ? 13.064 2.571 -30.687 1.00 82.94 363 ASN A N 1
ATOM 2744 C CA . ASN A 1 363 ? 12.845 3.652 -31.653 1.00 82.94 363 ASN A CA 1
ATOM 2745 C C . ASN A 1 363 ? 12.957 3.218 -33.129 1.00 82.94 363 ASN A C 1
ATOM 2747 O O . ASN A 1 363 ? 13.163 4.052 -34.011 1.00 82.94 363 ASN A O 1
ATOM 2751 N N . GLY A 1 364 ? 12.799 1.924 -33.428 1.00 70.12 364 GLY A N 1
ATOM 2752 C CA . GLY A 1 364 ? 12.955 1.380 -34.777 1.00 70.12 364 GLY A CA 1
ATOM 2753 C C . GLY A 1 364 ? 11.981 1.962 -35.809 1.00 70.12 364 GLY A C 1
ATOM 2754 O O . GLY A 1 364 ? 12.275 1.925 -37.001 1.00 70.12 364 GLY A O 1
ATOM 2755 N N . TYR A 1 365 ? 10.863 2.558 -35.385 1.00 64.81 365 TYR A N 1
ATOM 2756 C CA . TYR A 1 365 ? 9.953 3.302 -36.261 1.00 64.81 365 TYR A CA 1
ATOM 2757 C C . TYR A 1 365 ? 10.647 4.461 -36.993 1.00 64.81 365 TYR A C 1
ATOM 2759 O O . TYR A 1 365 ? 10.244 4.796 -38.104 1.00 64.81 365 TYR A O 1
ATOM 2767 N N . GLN A 1 366 ? 11.713 5.042 -36.430 1.00 59.28 366 GLN A N 1
ATOM 2768 C CA . GLN A 1 366 ? 12.503 6.067 -37.119 1.00 59.28 366 GLN A CA 1
ATOM 2769 C C . GLN A 1 366 ? 13.174 5.503 -38.379 1.00 59.28 366 GLN A C 1
ATOM 2771 O O . GLN A 1 366 ? 13.300 6.213 -39.369 1.00 59.28 366 GLN A O 1
ATOM 2776 N N . ASN A 1 367 ? 13.493 4.204 -38.388 1.00 54.31 367 ASN A N 1
ATOM 2777 C CA . ASN A 1 367 ? 14.014 3.492 -39.559 1.00 54.31 367 ASN A CA 1
ATOM 2778 C C . ASN A 1 367 ? 12.916 3.087 -40.562 1.00 54.31 367 ASN A C 1
ATOM 2780 O O . ASN A 1 367 ? 13.230 2.592 -41.643 1.00 54.31 367 ASN A O 1
ATOM 2784 N N . LEU A 1 368 ? 11.634 3.257 -40.212 1.00 59.72 368 LEU A N 1
ATOM 2785 C CA . LEU A 1 368 ? 10.505 3.114 -41.136 1.00 59.72 368 LEU A CA 1
ATOM 2786 C C . LEU A 1 368 ? 10.113 4.443 -41.795 1.00 59.72 368 LEU A C 1
ATOM 2788 O O . LEU A 1 368 ? 9.335 4.430 -42.751 1.00 59.72 368 LEU A O 1
ATOM 2792 N N . ILE A 1 369 ? 10.627 5.577 -41.300 1.00 58.97 369 ILE A N 1
ATOM 2793 C CA . ILE A 1 369 ? 10.484 6.861 -41.985 1.00 58.97 369 ILE A CA 1
ATOM 2794 C C . ILE A 1 369 ? 11.352 6.771 -43.244 1.00 58.97 369 ILE A C 1
ATOM 2796 O O . ILE A 1 369 ? 12.551 6.511 -43.135 1.00 58.97 369 ILE A O 1
ATOM 2800 N N . PRO A 1 370 ? 10.776 6.933 -44.445 1.00 63.47 370 PRO A N 1
ATOM 2801 C CA . PRO A 1 370 ? 11.567 6.913 -45.661 1.00 63.47 370 PRO A CA 1
ATOM 2802 C C . PRO A 1 370 ? 12.663 7.977 -45.596 1.00 63.47 370 PRO A C 1
ATOM 2804 O O . PRO A 1 370 ? 12.386 9.115 -45.218 1.00 63.47 370 PRO A O 1
ATOM 2807 N N . ASN A 1 371 ? 13.890 7.635 -45.990 1.00 73.06 371 ASN A N 1
ATOM 2808 C CA . ASN A 1 371 ? 14.926 8.647 -46.153 1.00 73.06 371 ASN A CA 1
ATOM 2809 C C . ASN A 1 371 ? 14.473 9.622 -47.237 1.00 73.06 371 ASN A C 1
ATOM 2811 O O . ASN A 1 371 ? 14.253 9.238 -48.389 1.00 73.06 371 ASN A O 1
ATOM 2815 N N . TYR A 1 372 ? 14.324 10.885 -46.855 1.00 82.81 372 TYR A N 1
ATOM 2816 C CA . TYR A 1 372 ? 14.002 11.947 -47.786 1.00 82.81 372 TYR A CA 1
ATOM 2817 C C . TYR A 1 372 ? 15.281 12.669 -48.194 1.00 82.81 372 TYR A C 1
ATOM 2819 O O . TYR A 1 372 ? 16.091 13.049 -47.347 1.00 82.81 372 TYR A O 1
ATOM 2827 N N . ARG A 1 373 ? 15.464 12.884 -49.495 1.00 83.25 373 ARG A N 1
ATOM 2828 C CA . ARG A 1 373 ? 16.579 13.656 -50.038 1.00 83.25 373 ARG A CA 1
ATOM 2829 C C . ARG A 1 373 ? 16.064 14.855 -50.812 1.00 83.25 373 ARG A C 1
ATOM 2831 O O . ARG A 1 373 ? 15.225 14.715 -51.698 1.00 83.25 373 ARG A O 1
ATOM 2838 N N . GLU A 1 374 ? 16.613 16.020 -50.501 1.00 86.81 374 GLU A N 1
ATOM 2839 C CA . GLU A 1 374 ? 16.386 17.230 -51.278 1.00 86.81 374 GLU A CA 1
ATOM 2840 C C . GLU A 1 374 ? 17.299 17.241 -52.514 1.00 86.81 374 GLU A C 1
ATOM 2842 O O . GLU A 1 374 ? 18.516 17.060 -52.417 1.00 86.81 374 GLU A O 1
ATOM 2847 N N . ILE A 1 375 ? 16.709 17.443 -53.689 1.00 84.75 375 ILE A N 1
ATOM 2848 C CA . ILE A 1 375 ? 17.425 17.645 -54.949 1.00 84.75 375 ILE A CA 1
ATOM 2849 C C . ILE A 1 375 ? 17.226 19.083 -55.429 1.00 84.75 375 ILE A C 1
ATOM 2851 O O . ILE A 1 375 ? 16.145 19.652 -55.296 1.00 84.75 375 ILE A O 1
ATOM 2855 N N . TYR A 1 376 ? 18.262 19.664 -56.034 1.00 86.00 376 TYR A N 1
ATOM 2856 C CA . TYR A 1 376 ? 18.248 21.054 -56.518 1.00 86.00 376 TYR A CA 1
ATOM 2857 C C . TYR A 1 376 ? 18.182 21.165 -58.049 1.00 86.00 376 TYR A C 1
ATOM 2859 O O . TYR A 1 376 ? 18.124 22.264 -58.596 1.00 86.00 376 TYR A O 1
ATOM 2867 N N . SER A 1 377 ? 18.206 20.038 -58.764 1.00 83.62 377 SER A N 1
ATOM 2868 C CA . SER A 1 377 ? 18.075 19.995 -60.221 1.00 83.62 377 SER A CA 1
ATOM 2869 C C . SER A 1 377 ? 17.566 18.633 -60.700 1.00 83.62 377 SER A C 1
ATOM 2871 O O . SER A 1 377 ? 17.785 17.612 -60.052 1.00 83.62 377 SER A O 1
ATOM 2873 N N . GLY A 1 378 ? 16.876 18.616 -61.845 1.00 82.56 378 GLY A N 1
ATOM 2874 C CA . GLY A 1 378 ? 16.339 17.388 -62.444 1.00 82.56 378 GLY A CA 1
ATOM 2875 C C . GLY A 1 378 ? 15.002 16.938 -61.840 1.00 82.56 378 GLY A C 1
ATOM 2876 O O . GLY A 1 378 ? 14.183 17.759 -61.437 1.00 82.56 378 GLY A O 1
ATOM 2877 N N . THR A 1 379 ? 14.754 15.630 -61.838 1.00 83.12 379 THR A N 1
ATOM 2878 C CA . THR A 1 379 ? 13.578 14.969 -61.235 1.00 83.12 379 THR A CA 1
ATOM 2879 C C . THR A 1 379 ? 14.030 13.966 -60.174 1.00 83.12 379 THR A C 1
ATOM 2881 O O . THR A 1 379 ? 15.194 13.540 -60.189 1.00 83.12 379 THR A O 1
ATOM 2884 N N . CYS A 1 380 ? 13.128 13.558 -59.277 1.00 82.12 380 CYS A N 1
ATOM 2885 C CA . CYS A 1 380 ? 13.420 12.466 -58.349 1.00 82.12 380 CYS A CA 1
ATOM 2886 C C . CYS A 1 380 ? 13.809 11.200 -59.121 1.00 82.12 380 CYS A C 1
ATOM 2888 O O . CYS A 1 380 ? 14.871 10.638 -58.852 1.00 82.12 380 CYS A O 1
ATOM 2890 N N . GLU A 1 381 ? 13.055 10.841 -60.170 1.00 84.06 381 GLU A N 1
ATOM 2891 C CA . GLU A 1 381 ? 13.333 9.638 -60.963 1.00 84.06 381 GLU A CA 1
ATOM 2892 C C . GLU A 1 381 ? 14.700 9.696 -61.663 1.00 84.06 381 GLU A C 1
ATOM 2894 O O . GLU A 1 381 ? 15.454 8.725 -61.635 1.00 84.06 381 GLU A O 1
ATOM 2899 N N . SER A 1 382 ? 15.076 10.844 -62.245 1.00 83.75 382 SER A N 1
ATOM 2900 C CA . SER A 1 382 ? 16.395 11.006 -62.885 1.00 83.75 382 SER A CA 1
ATOM 2901 C C . SER A 1 382 ? 17.564 10.956 -61.899 1.00 83.75 382 SER A C 1
ATOM 2903 O O . SER A 1 382 ? 18.698 10.726 -62.311 1.00 83.75 382 SER A O 1
ATOM 2905 N N . SER A 1 383 ? 17.291 11.193 -60.615 1.00 81.94 383 SER A N 1
ATOM 2906 C CA . SER A 1 383 ? 18.275 11.122 -59.531 1.00 81.94 383 SER A CA 1
ATOM 2907 C C . SER A 1 383 ? 18.294 9.751 -58.842 1.00 81.94 383 SER A C 1
ATOM 2909 O O . SER A 1 383 ? 19.066 9.561 -57.908 1.00 81.94 383 SER A O 1
ATOM 2911 N N . GLY A 1 384 ? 17.482 8.794 -59.314 1.00 83.50 384 GLY A N 1
ATOM 2912 C CA . GLY A 1 384 ? 17.377 7.447 -58.749 1.00 83.50 384 GLY A CA 1
ATOM 2913 C C . GLY A 1 384 ? 16.439 7.326 -57.545 1.00 83.50 384 GLY A C 1
ATOM 2914 O O . GLY A 1 384 ? 16.520 6.330 -56.838 1.00 83.50 384 GLY A O 1
ATOM 2915 N N . PHE A 1 385 ? 15.568 8.311 -57.316 1.00 86.69 385 PHE A N 1
ATOM 2916 C CA . PHE A 1 385 ? 14.653 8.389 -56.174 1.00 86.69 385 PHE A CA 1
ATOM 2917 C C . PHE A 1 385 ? 13.182 8.406 -56.619 1.00 86.69 385 PHE A C 1
ATOM 2919 O O . PHE A 1 385 ? 12.861 8.660 -57.780 1.00 86.69 385 PHE A O 1
ATOM 2926 N N . ASN A 1 386 ? 12.266 8.191 -55.680 1.00 85.44 386 ASN A N 1
ATOM 2927 C CA . ASN A 1 386 ? 10.824 8.236 -55.904 1.00 85.44 386 ASN A CA 1
ATOM 2928 C C . ASN A 1 386 ? 10.238 9.612 -55.550 1.00 85.44 386 ASN A C 1
ATOM 2930 O O . ASN A 1 386 ? 10.671 10.270 -54.604 1.00 85.44 386 ASN A O 1
ATOM 2934 N N . ASN A 1 387 ? 9.219 10.047 -56.292 1.00 84.06 387 ASN A N 1
ATOM 2935 C CA . ASN A 1 387 ? 8.468 11.262 -55.966 1.00 84.06 387 ASN A CA 1
ATOM 2936 C C . ASN A 1 387 ? 7.631 11.064 -54.688 1.00 84.06 387 ASN A C 1
ATOM 2938 O O . ASN A 1 387 ? 7.031 10.006 -54.499 1.00 84.06 387 ASN A O 1
ATOM 2942 N N . LEU A 1 388 ? 7.532 12.100 -53.850 1.00 83.19 388 LEU A N 1
ATOM 2943 C CA . LEU A 1 388 ? 6.594 12.125 -52.721 1.00 83.19 388 LEU A CA 1
ATOM 2944 C C . LEU A 1 388 ? 5.185 12.424 -53.229 1.00 83.19 388 LEU A C 1
ATOM 2946 O O . LEU A 1 388 ? 4.950 13.481 -53.810 1.00 83.19 388 LEU A O 1
ATOM 2950 N N . ILE A 1 389 ? 4.254 11.496 -53.023 1.00 79.06 389 ILE A N 1
ATOM 2951 C CA . ILE A 1 389 ? 2.911 11.551 -53.626 1.00 79.06 389 ILE A CA 1
ATOM 2952 C C . ILE A 1 389 ? 1.798 11.786 -52.602 1.00 79.06 389 ILE A C 1
ATOM 2954 O O . ILE A 1 389 ? 0.622 11.744 -52.952 1.00 79.06 389 ILE A O 1
ATOM 2958 N N . SER A 1 390 ? 2.151 12.038 -51.342 1.00 78.25 390 SER A N 1
ATOM 2959 C CA . SER A 1 390 ? 1.195 12.367 -50.289 1.00 78.25 390 SER A CA 1
ATOM 2960 C C . SER A 1 390 ? 1.612 13.617 -49.520 1.00 78.25 390 SER A C 1
ATOM 2962 O O . SER A 1 390 ? 2.797 13.851 -49.266 1.00 78.25 390 SER A O 1
ATOM 2964 N N . ALA A 1 391 ? 0.624 14.423 -49.120 1.00 72.06 391 ALA A N 1
ATOM 2965 C CA . ALA A 1 391 ? 0.858 15.616 -48.308 1.00 72.06 391 ALA A CA 1
ATOM 2966 C C . ALA A 1 391 ? 1.540 15.261 -46.975 1.00 72.06 391 ALA A C 1
ATOM 2968 O O . ALA A 1 391 ? 2.348 16.032 -46.468 1.00 72.06 391 ALA A O 1
ATOM 2969 N N . HIS A 1 392 ? 1.277 14.060 -46.447 1.00 71.88 392 HIS A N 1
ATOM 2970 C CA . HIS A 1 392 ? 1.927 13.538 -45.249 1.00 71.88 392 HIS A CA 1
ATOM 2971 C C . HIS A 1 392 ? 3.433 13.301 -45.448 1.00 71.88 392 HIS A C 1
ATOM 2973 O O . HIS A 1 392 ? 4.228 13.833 -44.678 1.00 71.88 392 HIS A O 1
ATOM 2979 N N . GLU A 1 393 ? 3.840 12.574 -46.496 1.00 74.50 393 GLU A N 1
ATOM 2980 C CA . GLU A 1 393 ? 5.266 12.365 -46.808 1.00 74.50 393 GLU A CA 1
ATOM 2981 C C . GLU A 1 393 ? 5.972 13.700 -47.094 1.00 74.50 393 GLU A C 1
ATOM 2983 O O . GLU A 1 393 ? 7.085 13.932 -46.628 1.00 74.50 393 GLU A O 1
ATOM 2988 N N . CYS A 1 394 ? 5.298 14.613 -47.801 1.00 75.44 394 CYS A N 1
ATOM 2989 C CA . CYS A 1 394 ? 5.818 15.949 -48.081 1.00 75.44 394 CYS A CA 1
ATOM 2990 C C . CYS A 1 394 ? 6.022 16.769 -46.794 1.00 75.44 394 CYS A C 1
ATOM 2992 O O . CYS A 1 394 ? 7.085 17.356 -46.596 1.00 75.44 394 CYS A O 1
ATOM 2994 N N . SER A 1 395 ? 5.051 16.741 -45.874 1.00 73.62 395 SER A N 1
ATOM 2995 C CA . SER A 1 395 ? 5.153 17.388 -44.561 1.00 73.62 395 SER A CA 1
ATOM 2996 C C . SER A 1 395 ? 6.298 16.831 -43.717 1.00 73.62 395 SER A C 1
ATOM 2998 O O . SER A 1 395 ? 6.943 17.592 -42.999 1.00 73.62 395 SER A O 1
ATOM 3000 N N . GLN A 1 396 ? 6.531 15.516 -43.765 1.00 74.06 396 GLN A N 1
ATOM 3001 C CA . GLN A 1 396 ? 7.625 14.881 -43.030 1.00 74.06 396 GLN A CA 1
ATOM 3002 C C . GLN A 1 396 ? 8.989 15.289 -43.599 1.00 74.06 396 GLN A C 1
ATOM 3004 O O . GLN A 1 396 ? 9.882 15.661 -42.837 1.00 74.06 396 GLN A O 1
ATOM 3009 N N . ALA A 1 397 ? 9.132 15.279 -44.928 1.00 75.06 397 ALA A N 1
ATOM 3010 C CA . ALA A 1 397 ? 10.364 15.663 -45.612 1.00 75.06 397 ALA A CA 1
ATOM 3011 C C . ALA A 1 397 ? 10.715 17.149 -45.413 1.00 75.06 397 ALA A C 1
ATOM 3013 O O . ALA A 1 397 ? 11.860 17.492 -45.137 1.00 75.06 397 ALA A O 1
ATOM 3014 N N . GLY A 1 398 ? 9.718 18.035 -45.499 1.00 69.38 398 GLY A N 1
ATOM 3015 C CA . GLY A 1 398 ? 9.876 19.488 -45.401 1.00 69.38 398 GLY A CA 1
ATOM 3016 C C . GLY A 1 398 ? 9.648 20.073 -44.004 1.00 69.38 398 GLY A C 1
ATOM 3017 O O . GLY A 1 398 ? 9.296 21.247 -43.910 1.00 69.38 398 GLY A O 1
ATOM 3018 N N . SER A 1 399 ? 9.809 19.294 -42.929 1.00 65.62 399 SER A N 1
ATOM 3019 C CA . SER A 1 399 ? 9.428 19.665 -41.548 1.00 65.62 399 SER A CA 1
ATOM 3020 C C . SER A 1 399 ? 10.042 20.975 -41.016 1.00 65.62 399 SER A C 1
ATOM 3022 O O . SER A 1 399 ? 9.479 21.590 -40.114 1.00 65.62 399 SER A O 1
ATOM 3024 N N . GLN A 1 400 ? 11.141 21.462 -41.604 1.00 55.69 400 GLN A N 1
ATOM 3025 C CA . GLN A 1 400 ? 11.743 22.767 -41.278 1.00 55.69 400 GLN A CA 1
ATOM 3026 C C . GLN A 1 400 ? 11.085 23.969 -41.993 1.00 55.69 400 GLN A C 1
ATOM 3028 O O . GLN A 1 400 ? 11.400 25.114 -41.675 1.00 55.69 400 GLN A O 1
ATOM 3033 N N . LEU A 1 401 ? 10.187 23.732 -42.958 1.00 57.66 401 LEU A N 1
ATOM 3034 C CA . LEU A 1 401 ? 9.632 24.737 -43.878 1.00 57.66 401 LEU A CA 1
ATOM 3035 C C . LEU A 1 401 ? 8.099 24.907 -43.791 1.00 57.66 401 LEU A C 1
ATOM 3037 O O . LEU A 1 401 ? 7.559 25.768 -44.486 1.00 57.66 401 LEU A O 1
ATOM 3041 N N . ALA A 1 402 ? 7.371 24.128 -42.980 1.00 51.50 402 ALA A N 1
ATOM 3042 C CA . ALA A 1 402 ? 5.911 24.021 -43.105 1.00 51.50 402 ALA A CA 1
ATOM 3043 C C . ALA A 1 402 ? 5.110 24.415 -41.846 1.00 51.50 402 ALA A C 1
ATOM 3045 O O . ALA A 1 402 ? 5.187 23.754 -40.819 1.00 51.50 402 ALA A O 1
ATOM 3046 N N . ASN A 1 403 ? 4.233 25.420 -41.993 1.00 50.50 403 ASN A N 1
ATOM 3047 C CA . ASN A 1 403 ? 2.968 25.536 -41.241 1.00 50.50 403 ASN A CA 1
ATOM 3048 C C . ASN A 1 403 ? 1.732 25.386 -42.160 1.00 50.50 403 ASN A C 1
ATOM 3050 O O . ASN A 1 403 ? 0.599 25.407 -41.683 1.00 50.50 403 ASN A O 1
ATOM 3054 N N . THR A 1 404 ? 1.901 25.275 -43.484 1.00 58.59 404 THR A N 1
ATOM 3055 C CA . THR A 1 404 ? 0.799 25.063 -44.445 1.00 58.59 404 THR A CA 1
ATOM 3056 C C . THR A 1 404 ? 1.374 24.533 -45.764 1.00 58.59 404 THR A C 1
ATOM 3058 O O . THR A 1 404 ? 2.328 25.115 -46.275 1.00 58.59 404 THR A O 1
ATOM 3061 N N . ILE A 1 405 ? 0.832 23.426 -46.286 1.00 63.69 405 ILE A N 1
ATOM 3062 C CA . ILE A 1 405 ? 1.157 22.892 -47.621 1.00 63.69 405 ILE A CA 1
ATOM 3063 C C . ILE A 1 405 ? 0.103 23.437 -48.584 1.00 63.69 405 ILE A C 1
ATOM 3065 O O . ILE A 1 405 ? -1.083 23.181 -48.387 1.00 63.69 405 ILE A O 1
ATOM 3069 N N . ASP A 1 406 ? 0.523 24.197 -49.595 1.00 68.75 406 ASP A N 1
ATOM 3070 C CA . ASP A 1 406 ? -0.380 24.695 -50.639 1.00 68.75 406 ASP A CA 1
ATOM 3071 C C . ASP A 1 406 ? -0.522 23.599 -51.728 1.00 68.75 406 ASP A C 1
ATOM 3073 O O . ASP A 1 406 ? 0.469 23.182 -52.332 1.00 68.75 406 ASP A O 1
ATOM 3077 N N . GLU A 1 407 ? -1.744 23.104 -51.973 1.00 59.72 407 GLU A N 1
ATOM 3078 C CA . GLU A 1 407 ? -2.029 21.983 -52.903 1.00 59.72 407 GLU A CA 1
ATOM 3079 C C . GLU A 1 407 ? -2.203 22.401 -54.383 1.00 59.72 407 GLU A C 1
ATOM 3081 O O . GLU A 1 407 ? -2.579 21.589 -55.229 1.00 59.72 407 GLU A O 1
ATOM 3086 N N . ASP A 1 408 ? -1.907 23.653 -54.743 1.00 56.94 408 ASP A N 1
ATOM 3087 C CA . ASP A 1 408 ? -2.247 24.182 -56.068 1.00 56.94 408 ASP A CA 1
ATOM 3088 C C . ASP A 1 408 ? -1.079 24.210 -57.073 1.00 56.94 408 ASP A C 1
ATOM 3090 O O . ASP A 1 408 ? -0.122 24.978 -56.959 1.00 56.94 408 ASP A O 1
ATOM 3094 N N . GLY A 1 409 ? -1.239 23.428 -58.148 1.00 55.47 409 GLY A N 1
ATOM 3095 C CA . GLY A 1 409 ? -0.856 23.780 -59.526 1.00 55.47 409 GLY A CA 1
ATOM 3096 C C . GLY A 1 409 ? 0.630 23.905 -59.888 1.00 55.47 409 GLY A C 1
ATOM 3097 O O . GLY A 1 409 ? 0.936 24.203 -61.045 1.00 55.47 409 GLY A O 1
ATOM 3098 N N . PHE A 1 410 ? 1.557 23.690 -58.955 1.00 59.44 410 PHE A N 1
ATOM 3099 C CA . PHE A 1 410 ? 2.992 23.786 -59.232 1.00 59.44 410 PHE A CA 1
ATOM 3100 C C . PHE A 1 410 ? 3.516 22.576 -60.009 1.00 59.44 410 PHE A C 1
ATOM 3102 O O . PHE A 1 410 ? 3.107 21.452 -59.769 1.00 59.44 410 PHE A O 1
ATOM 3109 N N . VAL A 1 411 ? 4.451 22.794 -60.933 1.00 64.75 411 VAL A N 1
ATOM 3110 C CA . VAL A 1 411 ? 5.143 21.729 -61.684 1.00 64.75 411 VAL A CA 1
ATOM 3111 C C . VAL A 1 411 ? 6.635 21.808 -61.355 1.00 64.75 411 VAL A C 1
ATOM 3113 O O . VAL A 1 411 ? 7.129 22.945 -61.399 1.00 64.75 411 VAL A O 1
ATOM 3116 N N . PRO A 1 412 ? 7.401 20.717 -61.075 1.00 66.31 412 PRO A N 1
ATOM 3117 C CA . PRO A 1 412 ? 7.200 19.245 -61.256 1.00 66.31 412 PRO A CA 1
ATOM 3118 C C . PRO A 1 412 ? 6.113 18.497 -60.449 1.00 66.31 412 PRO A C 1
ATOM 3120 O O . PRO A 1 412 ? 5.414 19.090 -59.638 1.00 66.31 412 PRO A O 1
ATOM 3123 N N . LYS A 1 413 ? 6.000 17.172 -60.662 1.00 76.50 413 LYS A N 1
ATOM 3124 C CA . LYS A 1 413 ? 5.336 16.204 -59.765 1.00 76.50 413 LYS A CA 1
ATOM 3125 C C . LYS A 1 413 ? 6.183 16.008 -58.502 1.00 76.50 413 LYS A C 1
ATOM 3127 O O . LYS A 1 413 ? 7.404 15.941 -58.597 1.00 76.50 413 LYS A O 1
ATOM 3132 N N . GLY A 1 414 ? 5.544 15.856 -57.347 1.00 79.06 414 GLY A N 1
ATOM 3133 C CA . GLY A 1 414 ? 6.198 15.575 -56.070 1.00 79.06 414 GLY A CA 1
ATOM 3134 C C . GLY A 1 414 ? 6.052 16.699 -55.045 1.00 79.06 414 GLY A C 1
ATOM 3135 O O . GLY A 1 414 ? 5.237 17.607 -55.207 1.00 79.06 414 GLY A O 1
ATOM 3136 N N . CYS A 1 415 ? 6.857 16.625 -53.985 1.00 85.00 415 CYS A N 1
ATOM 3137 C CA . CYS A 1 415 ? 6.957 17.642 -52.941 1.00 85.00 415 CYS A CA 1
ATOM 3138 C C . CYS A 1 415 ? 8.054 18.652 -53.294 1.00 85.00 415 CYS A C 1
ATOM 3140 O O . CYS A 1 415 ? 9.209 18.270 -53.472 1.00 85.00 415 CYS A O 1
ATOM 3142 N N . ILE A 1 416 ? 7.710 19.930 -53.423 1.00 85.38 416 ILE A N 1
ATOM 3143 C CA . ILE A 1 416 ? 8.560 20.956 -54.037 1.00 85.38 416 ILE A CA 1
ATOM 3144 C C . ILE A 1 416 ? 8.676 22.174 -53.131 1.00 85.38 416 ILE A C 1
ATOM 3146 O O . ILE A 1 416 ? 7.689 22.608 -52.541 1.00 85.38 416 ILE A O 1
ATOM 3150 N N . VAL A 1 417 ? 9.864 22.778 -53.093 1.00 81.25 417 VAL A N 1
ATOM 3151 C CA . VAL A 1 417 ? 10.081 24.082 -52.463 1.00 81.25 417 VAL A CA 1
ATOM 3152 C C . VAL A 1 417 ? 10.164 25.165 -53.536 1.00 81.25 417 VAL A C 1
ATOM 3154 O O . VAL A 1 417 ? 10.965 25.089 -54.475 1.00 81.25 417 VAL A O 1
ATOM 3157 N N . SER A 1 418 ? 9.344 26.206 -53.402 1.00 79.06 418 SER A N 1
ATOM 3158 C CA . SER A 1 418 ? 9.431 27.409 -54.233 1.00 79.06 418 SER A CA 1
ATOM 3159 C C . SER A 1 418 ? 9.072 28.647 -53.417 1.00 79.06 418 SER A C 1
ATOM 3161 O O . SER A 1 418 ? 8.111 28.645 -52.652 1.00 79.06 418 SER A O 1
ATOM 3163 N N . GLY A 1 419 ? 9.874 29.709 -53.516 1.00 76.00 419 GLY A N 1
ATOM 3164 C CA . GLY A 1 419 ? 9.660 30.934 -52.738 1.00 76.00 419 GLY A CA 1
ATOM 3165 C C . GLY A 1 419 ? 9.668 30.720 -51.217 1.00 76.00 419 GLY A C 1
ATOM 3166 O O . GLY A 1 419 ? 8.987 31.454 -50.506 1.00 76.00 419 GLY A O 1
ATOM 3167 N N . GLY A 1 420 ? 10.390 29.704 -50.725 1.00 73.88 420 GLY A N 1
ATOM 3168 C CA . GLY A 1 420 ? 10.424 29.335 -49.302 1.00 73.88 420 GLY A CA 1
ATOM 3169 C C . GLY A 1 420 ? 9.156 28.652 -48.772 1.00 73.88 420 GLY A C 1
ATOM 3170 O O . GLY A 1 420 ? 9.023 28.497 -47.562 1.00 73.88 420 GLY A O 1
ATOM 3171 N N . LYS A 1 421 ? 8.229 28.253 -49.651 1.00 76.94 421 LYS A N 1
ATOM 3172 C CA . LYS A 1 421 ? 7.021 27.489 -49.314 1.00 76.94 421 LYS A CA 1
ATOM 3173 C C . LYS A 1 421 ? 7.084 26.072 -49.869 1.00 76.94 421 LYS A C 1
ATOM 3175 O O . LYS A 1 421 ? 7.731 25.839 -50.891 1.00 76.94 421 LYS A O 1
ATOM 3180 N N . LEU A 1 422 ? 6.367 25.165 -49.209 1.00 79.56 422 LEU A N 1
ATOM 3181 C CA . LEU A 1 422 ? 6.236 23.768 -49.598 1.00 79.56 422 LEU A CA 1
ATOM 3182 C C . LEU A 1 422 ? 4.937 23.542 -50.386 1.00 79.56 422 LEU A C 1
ATOM 3184 O O . LEU A 1 422 ? 3.853 23.901 -49.924 1.00 79.56 422 LEU A O 1
ATOM 3188 N N . PHE A 1 423 ? 5.060 22.923 -51.554 1.00 81.94 423 PHE A N 1
ATOM 3189 C CA . PHE A 1 423 ? 3.959 22.568 -52.446 1.00 81.94 423 PHE A CA 1
ATOM 3190 C C . PHE A 1 423 ? 3.967 21.066 -52.702 1.00 81.94 423 PHE A C 1
ATOM 3192 O O . PHE A 1 423 ? 5.035 20.453 -52.751 1.00 81.94 423 PHE A O 1
ATOM 3199 N N . ILE A 1 424 ? 2.795 20.482 -52.934 1.00 81.31 424 ILE A N 1
ATOM 3200 C CA . ILE A 1 424 ? 2.686 19.111 -53.434 1.00 81.31 424 ILE A CA 1
ATOM 3201 C C . ILE A 1 424 ? 1.901 19.077 -54.740 1.00 81.31 424 ILE A C 1
ATOM 3203 O O . ILE A 1 424 ? 0.823 19.653 -54.845 1.00 81.31 424 ILE A O 1
ATOM 3207 N N . ASN A 1 425 ? 2.431 18.370 -55.735 1.00 79.50 425 ASN A N 1
ATOM 3208 C CA . ASN A 1 425 ? 1.732 18.111 -56.987 1.00 79.50 425 ASN A CA 1
ATOM 3209 C C . ASN A 1 425 ? 1.720 16.614 -57.296 1.00 79.50 425 ASN A C 1
ATOM 3211 O O . ASN A 1 425 ? 2.753 16.002 -57.556 1.00 79.50 425 ASN A O 1
ATOM 3215 N N . ILE A 1 426 ? 0.525 16.033 -57.316 1.00 75.94 426 ILE A N 1
ATOM 3216 C CA . ILE A 1 426 ? 0.309 14.605 -57.577 1.00 75.94 426 ILE A CA 1
ATOM 3217 C C . ILE A 1 426 ? -0.029 14.299 -59.046 1.00 75.94 426 ILE A C 1
ATOM 3219 O O . ILE A 1 426 ? -0.282 13.148 -59.388 1.00 75.94 426 ILE A O 1
ATOM 3223 N N . ASN A 1 427 ? -0.032 15.302 -59.933 1.00 75.06 427 ASN A N 1
ATOM 3224 C CA . ASN A 1 427 ? -0.410 15.115 -61.333 1.00 75.06 427 ASN A CA 1
ATOM 3225 C C . ASN A 1 427 ? 0.707 14.449 -62.159 1.00 75.06 427 ASN A C 1
ATOM 3227 O O . ASN A 1 427 ? 1.772 15.031 -62.391 1.00 75.06 427 ASN A O 1
ATOM 3231 N N . ASP A 1 428 ? 0.405 13.265 -62.700 1.00 63.75 428 ASP A N 1
ATOM 3232 C CA . ASP A 1 428 ? 1.319 12.423 -63.493 1.00 63.75 428 ASP A CA 1
ATOM 3233 C C . ASP A 1 428 ? 1.756 13.022 -64.839 1.00 63.75 428 ASP A C 1
ATOM 3235 O O . ASP A 1 428 ? 2.778 12.629 -65.392 1.00 63.75 428 ASP A O 1
ATOM 3239 N N . ASN A 1 429 ? 1.022 14.005 -65.368 1.00 63.12 429 ASN A N 1
ATOM 3240 C CA . ASN A 1 429 ? 1.298 14.610 -66.679 1.00 63.12 429 ASN A CA 1
ATOM 3241 C C . ASN A 1 429 ? 2.289 15.786 -66.625 1.00 63.12 429 ASN A C 1
ATOM 3243 O O . ASN A 1 429 ? 2.419 16.539 -67.592 1.00 63.12 429 ASN A O 1
ATOM 3247 N N . SER A 1 430 ? 2.938 16.003 -65.485 1.00 62.12 430 SER A N 1
ATOM 3248 C CA . SER A 1 430 ? 3.722 17.204 -65.229 1.00 62.12 430 SER A CA 1
ATOM 3249 C C . SER A 1 430 ? 5.219 16.933 -65.483 1.00 62.12 430 SER A C 1
ATOM 3251 O O . SER A 1 430 ? 5.851 16.127 -64.812 1.00 62.12 430 SER A O 1
ATOM 3253 N N . VAL A 1 431 ? 5.767 17.543 -66.544 1.00 56.38 431 VAL A N 1
ATOM 3254 C CA . VAL A 1 431 ? 7.050 17.139 -67.177 1.00 56.38 431 VAL A CA 1
ATOM 3255 C C . VAL A 1 431 ? 8.214 18.113 -66.922 1.00 56.38 431 VAL A C 1
ATOM 3257 O O . VAL A 1 431 ? 9.278 17.990 -67.528 1.00 56.38 431 VAL A O 1
ATOM 3260 N N . THR A 1 432 ? 8.023 19.122 -66.070 1.00 55.75 432 THR A N 1
ATOM 3261 C CA . THR A 1 432 ? 9.014 20.193 -65.838 1.00 55.75 432 THR A CA 1
ATOM 3262 C C . THR A 1 432 ? 9.975 19.822 -64.702 1.00 55.75 432 THR A C 1
ATOM 3264 O O . THR A 1 432 ? 9.554 19.209 -63.733 1.00 55.75 432 THR A O 1
ATOM 3267 N N . GLN A 1 433 ? 11.259 20.183 -64.804 1.00 66.38 433 GLN A N 1
ATOM 3268 C CA . GLN A 1 433 ? 12.318 19.789 -63.856 1.00 66.38 433 GLN A CA 1
ATOM 3269 C C . GLN A 1 433 ? 12.548 20.830 -62.747 1.00 66.38 433 GLN A C 1
ATOM 3271 O O . GLN A 1 433 ? 12.288 22.024 -62.923 1.00 66.38 433 GLN A O 1
ATOM 3276 N N . VAL A 1 434 ? 13.109 20.397 -61.617 1.00 65.94 434 VAL A N 1
ATOM 3277 C CA . VAL A 1 434 ? 13.637 21.291 -60.576 1.00 65.94 434 VAL A CA 1
ATOM 3278 C C . VAL A 1 434 ? 14.732 22.180 -61.181 1.00 65.94 434 VAL A C 1
ATOM 3280 O O . VAL A 1 434 ? 15.563 21.701 -61.956 1.00 65.94 434 VAL A O 1
ATOM 3283 N N . GLY A 1 435 ? 14.707 23.482 -60.869 1.00 60.75 435 GLY A N 1
ATOM 3284 C CA . GLY A 1 435 ? 15.621 24.496 -61.412 1.00 60.75 435 GLY A CA 1
ATOM 3285 C C . GLY A 1 435 ? 15.026 25.432 -62.476 1.00 60.75 435 GLY A C 1
ATOM 3286 O O . GLY A 1 435 ? 15.673 26.414 -62.829 1.00 60.75 435 GLY A O 1
ATOM 3287 N N . THR A 1 436 ? 13.803 25.184 -62.975 1.00 65.44 436 THR A N 1
ATOM 3288 C CA . THR A 1 436 ? 13.090 26.139 -63.864 1.00 65.44 436 THR A CA 1
ATOM 3289 C C . THR A 1 436 ? 12.074 27.003 -63.115 1.00 65.44 436 THR A C 1
ATOM 3291 O O . THR A 1 436 ? 12.138 28.222 -63.220 1.00 65.44 436 THR A O 1
ATOM 3294 N N . ASN A 1 437 ? 11.179 26.390 -62.329 1.00 66.00 437 ASN A N 1
ATOM 3295 C CA . ASN A 1 437 ? 10.146 27.082 -61.528 1.00 66.00 437 ASN A CA 1
ATOM 3296 C C . ASN A 1 437 ? 10.114 26.641 -60.046 1.00 66.00 437 ASN A C 1
ATOM 3298 O O . ASN A 1 437 ? 9.340 27.163 -59.244 1.00 66.00 437 ASN A O 1
ATOM 3302 N N . ALA A 1 438 ? 10.962 25.677 -59.692 1.00 73.31 438 ALA A N 1
ATOM 3303 C CA . ALA A 1 438 ? 11.099 25.072 -58.373 1.00 73.31 438 ALA A CA 1
ATOM 3304 C C . ALA A 1 438 ? 12.551 25.222 -57.907 1.00 73.31 438 ALA A C 1
ATOM 3306 O O . ALA A 1 438 ? 13.462 24.985 -58.704 1.00 73.31 438 ALA A O 1
ATOM 3307 N N . GLN A 1 439 ? 12.759 25.619 -56.650 1.00 81.81 439 GLN A N 1
ATOM 3308 C CA . GLN A 1 439 ? 14.094 25.799 -56.065 1.00 81.81 439 GLN A CA 1
ATOM 3309 C C . GLN A 1 439 ? 14.717 24.452 -55.688 1.00 81.81 439 GLN A C 1
ATOM 3311 O O . GLN A 1 439 ? 15.908 24.240 -55.908 1.00 81.81 439 GLN A O 1
ATOM 3316 N N . SER A 1 440 ? 13.896 23.540 -55.173 1.00 84.25 440 SER A N 1
ATOM 3317 C CA . SER A 1 440 ? 14.278 22.172 -54.836 1.00 84.25 440 SER A CA 1
ATOM 3318 C C . SER A 1 440 ? 13.054 21.251 -54.821 1.00 84.25 440 SER A C 1
ATOM 3320 O O . SER A 1 440 ? 11.912 21.720 -54.848 1.00 84.25 440 SER A O 1
ATOM 3322 N N . ALA A 1 441 ? 13.282 19.940 -54.795 1.00 86.50 441 ALA A N 1
ATOM 3323 C CA . ALA A 1 441 ? 12.245 18.945 -54.531 1.00 86.50 441 ALA A CA 1
ATOM 3324 C C . ALA A 1 441 ? 12.724 17.923 -53.503 1.00 86.50 441 ALA A C 1
ATOM 3326 O O . ALA A 1 441 ? 13.892 17.538 -53.506 1.00 86.50 441 ALA A O 1
ATOM 3327 N N . TRP A 1 442 ? 11.807 17.465 -52.659 1.00 87.62 442 TRP A N 1
ATOM 3328 C CA . TRP A 1 442 ? 12.027 16.345 -51.756 1.00 87.62 442 TRP A CA 1
ATOM 3329 C C . TRP A 1 442 ? 11.629 15.042 -52.442 1.00 87.62 442 TRP A C 1
ATOM 3331 O O . TRP A 1 442 ? 10.528 14.915 -52.982 1.00 87.62 442 TRP A O 1
ATOM 3341 N N . CYS A 1 443 ? 12.536 14.075 -52.39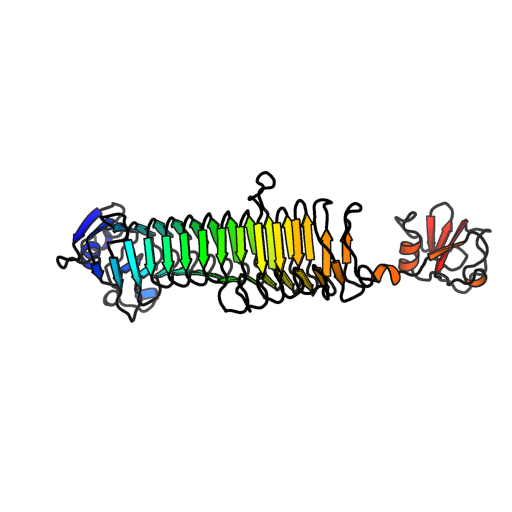4 1.00 84.94 443 CYS A N 1
ATOM 3342 C CA . CYS A 1 443 ? 12.390 12.749 -52.975 1.00 84.94 443 CYS A CA 1
ATOM 3343 C C . CYS A 1 443 ? 12.539 11.683 -51.892 1.00 84.94 443 CYS A C 1
ATOM 3345 O O . CYS A 1 443 ? 13.247 11.900 -50.914 1.00 84.94 443 CYS A O 1
ATOM 3347 N N . LYS A 1 444 ? 11.908 10.528 -52.077 1.00 85.19 444 LYS A N 1
ATOM 3348 C CA . LYS A 1 444 ? 12.051 9.347 -51.220 1.00 85.19 444 LYS A CA 1
ATOM 3349 C C . LYS A 1 444 ? 13.087 8.407 -51.814 1.00 85.19 444 LYS A C 1
ATOM 3351 O O . LYS A 1 444 ? 12.968 8.072 -52.994 1.00 85.19 444 LYS A O 1
ATOM 3356 N N . GLU A 1 445 ? 14.086 8.023 -51.021 1.00 77.56 445 GLU A N 1
ATOM 3357 C CA . GLU A 1 445 ? 15.074 7.012 -51.427 1.00 77.56 445 GLU A CA 1
ATOM 3358 C C . GLU A 1 445 ? 14.426 5.668 -51.788 1.00 77.56 445 GLU A C 1
ATOM 3360 O O . GLU A 1 445 ? 13.415 5.280 -51.150 1.00 77.56 445 GLU A O 1
#

Sequence (445 aa):
MNENFNFLASEIKEKDVYCDNGETISDAINDGYNSLTIHGDCSGAIGVYKLAPSAYGISYNDMPNKPISYLIIKGYNDDKSDTITTPSGGFDFFVDDSYLQISGITLNLGEDFYFGSSFLRSKNCEINGKLKLSRSSSGDIEDTIINGEVNVRESSSLPLSDSTINGEIEIEHNSSIKIWNSTINGELDIVDNSHASLDESTINGTVNNRTVKVKNNSSLSAWKSDITGFTGAGDVIWVYNNSSVEFNGDPSDTNGQTNIIAPTGEHAIRLELNSSGQISTTNITSVDKTAVYMQHNSSLQVWSNVTIDRTNDTSSGDIRVSAPGELSLNDSTITVGNVDCEDIISKVDLEQSLSASLGSKCNGYQNLIPNYREIYSGTCESSGFNNLISAHECSQAGSQLANTIDEDGFVPKGCIVSGGKLFININDNSVTQVGTNAQSAWCKE

Secondary structure (DSSP, 8-state):
--GGGTTS-SS--EEEEEGGGT--HHHHHHTT--EEEEESEEES-EEEE-S-GGGGT--GGGSSSS--SEEEEEESSSSS-EEEEPPSSS-SEEEESSEEEEESEEEEEEEEEEEES-EEEEES-EEEEEEEEESS-EEEEES-EEES-EEEESS-EEEEES-EE-S-EEEESS-EEEEES-EEES-EEEESS-EEEEES-EEE--SSSEEEEEESS-EEEEES-EEE--TT-SEEEEEESS-EEEEE--TT-TT--EEEEESSSSEEEEEESS-EEEE-SEEEEESSS-SEEEESSEEEEE-SS-EEEE-S--SS-SEEEPSSEEEEE--TT-EE-EEEESSTT-EEEE-TT--PEEPTTTTGGGGGSPPEEEESSB-TGGGT-EEP-SHHHHHHHTTTT-S--B-S--SSSEEEEETTEEEEE--TT--PPBTTS-SEEEEE-

Radius of gyration: 32.56 Å; chains: 1; bounding box: 66×48×106 Å

Foldseek 3Di:
DDPLPCLQPPDADEDEAEVVVPGAPQVCSQVRHAAYAYDAEHEEADEEDDDDCVVVVDDPVNHRHRHHQHHEYEYPPLQQRYEYEYDADDHRYYYENHEYEYGSHEYHDNAENEAAVYEYEYESYEYEYEYEHENQYEYEAYNYEYQEEYEWEHQYEYEYEPYEYNEEYAYEDNYEYEYECYEYAEAYEADDLYEYEAYVYEFRYDPEQERYEWEDNYEYEYWLYEQEYDAPHAEHYEHYANYEYEAYFDPVDPSGAYEQYAPAYAESYEEYALYEYEYERYEFEHEAYAHYEYERNYEYEYDYQYEQDYHHDVPYFNYEFEPPYYYEDAYQNYHGEEYEYPALNHEYHYDPNHPYHYHPSHVNVVVVLFDKDKDQKFDLVVVVFAAAQDPVNLCVNPVVQDPDEDADDDDDAHWFAAPSHIYHDNDPVGDDMRPPGTRIHITGD